Protein AF-A0A8T3XQT1-F1 (afdb_monomer)

pLDDT: mean 89.43, std 11.21, range [35.34, 98.75]

Solvent-accessible surface area (backbone atoms only — not comparable to full-atom values): 20199 Å² total; per-residue (Å²): 144,81,67,69,69,61,57,58,47,54,47,49,55,49,51,52,50,49,53,55,72,70,37,82,85,64,76,55,65,70,60,46,52,53,51,51,50,51,52,52,52,55,52,52,54,46,49,51,53,53,48,52,53,51,49,54,53,54,64,71,69,58,64,89,78,33,74,69,54,50,55,51,18,53,49,43,55,76,73,46,66,72,85,38,19,34,40,51,70,36,82,48,22,61,54,39,40,69,63,28,55,29,50,57,80,44,33,70,78,55,87,49,58,39,55,56,28,46,43,16,27,33,44,49,51,8,73,42,87,65,67,28,47,32,57,38,55,54,65,59,43,37,31,43,46,53,52,46,64,52,51,79,43,30,43,59,38,16,48,53,23,17,56,81,80,44,81,53,35,43,64,56,35,67,22,40,47,47,86,75,60,50,72,54,101,52,36,42,33,46,36,29,42,45,62,37,59,32,72,49,72,42,76,56,97,91,43,80,38,51,44,64,70,15,27,37,45,31,39,40,40,38,29,37,61,59,81,97,48,74,44,82,47,78,29,32,33,36,32,39,44,93,91,43,80,43,85,38,35,34,23,31,38,33,47,96,89,39,82,46,78,45,86,60,80,61,43,76,26,35,39,33,54,25,27,20,30,50,94,85,69,50,76,35,73,71,33,22,31,40,41,26,41,64,80,46,54,48,7,33,40,34,37,44,72,68,62,57,54,84,40,86,44,48,34,77,75,45,69,43,38,93,76,77,28,55,65,28,34,48,77,90,36,82,44,36,33,53,36,33,24,41,53,46,79,63,91,82,67,53,68,48,73,77,70,73,46,72,62,62,93,55,69,63,52,75,59,81,65,69,91,80,109

Nearest PDB structures (foldseek):
  6s7o-assembly1_A  TM=6.200E-01  e=1.692E-06  Homo sapiens
  8b6l-assembly1_I  TM=6.063E-01  e=1.690E-05  Homo sapiens
  6s7t-assembly1_A  TM=6.615E-01  e=5.838E-05  Homo sapiens
  6ezn-assembly1_F  TM=6.391E-01  e=4.890E-05  Saccharomyces cerevisiae S288C
  7zlj-assembly1_A  TM=5.215E-01  e=2.551E-03  Caenorhabditis elegans

Foldseek 3Di:
DPCPVVVVVVVVLVVLLCCLPPPPVNPDPVVSVVSVVVSVVVVVVVVVVVVVVVVVVVVVVDDPCDPQLLVVLVCLQVPDDLAAEEEEQADCQCSCCPRNVYHYQHHPVCQQVVLLLLCLAQPFLNLAPQSNQQLCVQVNHFKYKDFQCCLVCVQVSLLLNDDLVSLQGAHKWKWFWDPPWDDDPFKIKTKTFTWGFAPQWDDDPNDIDHGRQKTFGIKIWIWTDDDPDTDTDFIWTFMDHPNDTDTFTEQWEAAPLDIDGDDDDGFPKYKYAAWEAEPVRDIDRRGMIMIAHPSGCSGPNCCCVVSVHDDPQWHWDDKCVVVPFPQYHYHNDTTHIITMTGGDDDPPRHHDCVSVDSDDPDPSSPDDDPVVD

Mean predicted aligned error: 8.55 Å

Radius of gyration: 26.4 Å; Cα contacts (8 Å, |Δi|>4): 678; chains: 1; bounding box: 66×79×63 Å

Structure (mmCIF, N/CA/C/O backbone):
data_AF-A0A8T3XQT1-F1
#
_entry.id   AF-A0A8T3XQT1-F1
#
loop_
_atom_site.group_PDB
_atom_site.id
_atom_site.type_symbol
_atom_site.label_atom_id
_atom_site.label_alt_id
_atom_site.label_comp_id
_atom_site.label_asym_id
_atom_site.label_entity_id
_atom_site.label_seq_id
_atom_site.pdbx_PDB_ins_code
_atom_site.Cartn_x
_atom_site.Cartn_y
_atom_site.Cartn_z
_atom_site.occupancy
_atom_site.B_iso_or_equiv
_atom_site.auth_seq_id
_atom_site.auth_comp_id
_atom_site.auth_asym_id
_atom_site.auth_atom_id
_atom_site.pdbx_PDB_model_num
ATOM 1 N N . MET A 1 1 ? 7.772 24.145 12.397 1.00 35.34 1 MET A N 1
ATOM 2 C CA . MET A 1 1 ? 7.609 25.618 12.391 1.00 35.34 1 MET A CA 1
ATOM 3 C C . MET A 1 1 ? 8.997 26.282 12.378 1.00 35.34 1 MET A C 1
ATOM 5 O O . MET A 1 1 ? 9.322 27.048 13.271 1.00 35.34 1 MET A O 1
ATOM 9 N N . GLU A 1 2 ? 9.828 25.977 11.371 1.00 43.25 2 GLU A N 1
ATOM 10 C CA . GLU A 1 2 ? 11.290 26.227 11.407 1.00 43.25 2 GLU A CA 1
ATOM 11 C C . GLU A 1 2 ? 11.854 26.896 10.131 1.00 43.25 2 GLU A C 1
ATOM 13 O O . GLU A 1 2 ? 13.058 26.939 9.921 1.00 43.25 2 GLU A O 1
ATOM 18 N N . GLN A 1 3 ? 11.007 27.467 9.266 1.00 39.47 3 GLN A N 1
ATOM 19 C CA . GLN A 1 3 ? 11.461 28.137 8.030 1.00 39.47 3 GLN A CA 1
ATOM 20 C C . GLN A 1 3 ? 11.826 29.628 8.196 1.00 39.47 3 GLN A C 1
ATOM 22 O O . GLN A 1 3 ? 12.356 30.242 7.269 1.00 39.47 3 GLN A O 1
ATOM 27 N N . LYS A 1 4 ? 11.604 30.225 9.376 1.00 45.75 4 LYS A N 1
ATOM 28 C CA . LYS A 1 4 ? 11.757 31.675 9.613 1.00 45.75 4 LYS A CA 1
ATOM 29 C C . LYS A 1 4 ? 13.167 32.277 9.405 1.00 45.75 4 LYS A C 1
ATOM 31 O O . LYS A 1 4 ? 13.217 33.419 8.952 1.00 45.75 4 LYS A O 1
ATOM 36 N N . PRO A 1 5 ? 14.303 31.596 9.669 1.00 57.00 5 PRO A N 1
ATOM 37 C CA . PRO A 1 5 ? 15.614 32.241 9.519 1.00 57.00 5 PRO A CA 1
ATOM 38 C C . PRO A 1 5 ? 16.040 32.421 8.051 1.00 57.00 5 PRO A C 1
ATOM 40 O O . PRO A 1 5 ? 16.788 33.345 7.741 1.00 57.00 5 PRO A O 1
ATOM 43 N N . SER A 1 6 ? 15.535 31.587 7.135 1.00 60.91 6 SER A N 1
ATOM 44 C CA . SER A 1 6 ? 15.920 31.621 5.715 1.00 60.91 6 SER A CA 1
ATOM 45 C C . SER A 1 6 ? 15.391 32.857 4.977 1.00 60.91 6 SER A C 1
ATOM 47 O O . SER A 1 6 ? 16.124 33.499 4.226 1.00 60.91 6 SER A O 1
ATOM 49 N N . PHE A 1 7 ? 14.142 33.242 5.253 1.00 67.12 7 PHE A N 1
ATOM 50 C CA . PHE A 1 7 ? 13.485 34.386 4.622 1.00 67.12 7 PHE A CA 1
ATOM 51 C C . PHE A 1 7 ? 14.097 35.721 5.064 1.00 67.12 7 PHE A C 1
ATOM 53 O O . PHE A 1 7 ? 14.388 36.576 4.233 1.00 67.12 7 PHE A O 1
ATOM 60 N N . LEU A 1 8 ? 14.364 35.876 6.366 1.00 73.06 8 LEU A N 1
ATOM 61 C CA . LEU A 1 8 ? 15.013 37.071 6.919 1.00 73.06 8 LEU A CA 1
ATOM 62 C C . LEU A 1 8 ? 16.423 37.270 6.355 1.00 73.06 8 LEU A C 1
ATOM 64 O O . LEU A 1 8 ? 16.845 38.401 6.125 1.00 73.06 8 LEU A O 1
ATOM 68 N N . PHE A 1 9 ? 17.140 36.177 6.101 1.00 71.75 9 PHE A N 1
ATOM 69 C CA . PHE A 1 9 ? 18.480 36.246 5.541 1.00 71.75 9 PHE A CA 1
ATOM 70 C C . PHE A 1 9 ? 18.480 36.567 4.041 1.00 71.75 9 PHE A C 1
ATOM 72 O O . PHE A 1 9 ? 19.250 37.416 3.595 1.00 71.75 9 PHE A O 1
ATOM 79 N N . ALA A 1 10 ? 17.597 35.934 3.262 1.00 74.56 10 ALA A N 1
ATOM 80 C CA . ALA A 1 10 ? 17.412 36.273 1.851 1.00 74.56 10 ALA A CA 1
ATOM 81 C C . ALA A 1 10 ? 17.012 37.747 1.687 1.00 74.56 10 ALA A C 1
ATOM 83 O O . ALA A 1 10 ? 17.551 38.445 0.829 1.00 74.56 10 ALA A O 1
ATOM 84 N N . PHE A 1 11 ? 16.141 38.236 2.574 1.00 81.44 11 PHE A N 1
ATOM 85 C CA . PHE A 1 11 ? 15.784 39.645 2.659 1.00 81.44 11 PHE A CA 1
ATOM 86 C C . PHE A 1 11 ? 16.994 40.525 2.995 1.00 81.44 11 PHE A C 1
ATOM 88 O O . PHE A 1 11 ? 17.206 41.518 2.317 1.00 81.44 11 PHE A O 1
ATOM 95 N N . LEU A 1 12 ? 17.841 40.142 3.958 1.00 80.88 12 LEU A N 1
ATOM 96 C CA . LEU A 1 12 ? 19.060 40.884 4.304 1.00 80.88 12 LEU A CA 1
ATOM 97 C C . LEU A 1 12 ? 20.050 40.973 3.128 1.00 80.88 12 LEU A C 1
ATOM 99 O O . LEU A 1 12 ? 20.555 42.055 2.839 1.00 80.88 12 LEU A O 1
ATOM 103 N N . VAL A 1 13 ? 20.303 39.866 2.422 1.00 82.31 13 VAL A N 1
ATOM 104 C CA . VAL A 1 13 ? 21.152 39.862 1.215 1.00 82.31 13 VAL A CA 1
ATOM 105 C C . VAL A 1 13 ? 20.564 40.772 0.144 1.00 82.31 13 VAL A C 1
ATOM 107 O O . VAL A 1 13 ? 21.281 41.608 -0.405 1.00 82.31 13 VAL A O 1
ATOM 110 N N . PHE A 1 14 ? 19.261 40.648 -0.116 1.00 82.81 14 PHE A N 1
ATOM 111 C CA . PHE A 1 14 ? 18.556 41.491 -1.073 1.00 82.81 14 PHE A CA 1
ATOM 112 C C . PHE A 1 14 ? 18.637 42.971 -0.684 1.00 82.81 14 PHE A C 1
ATOM 114 O O . PHE A 1 14 ? 19.031 43.785 -1.508 1.00 82.81 14 PHE A O 1
ATOM 121 N N . SER A 1 15 ? 18.372 43.319 0.577 1.00 82.00 15 SER A N 1
ATOM 122 C CA . SER A 1 15 ? 18.448 44.693 1.081 1.00 82.00 15 SER A CA 1
ATOM 123 C C . SER A 1 15 ? 19.853 45.282 0.975 1.00 82.00 15 SER A C 1
ATOM 125 O O . SER A 1 15 ? 19.987 46.454 0.639 1.00 82.00 15 SER A O 1
ATOM 127 N N . ILE A 1 16 ? 20.909 44.500 1.232 1.00 80.75 16 ILE A N 1
ATOM 128 C CA . ILE A 1 16 ? 22.295 44.972 1.080 1.00 80.75 16 ILE A CA 1
ATOM 129 C C . ILE A 1 16 ? 22.608 45.233 -0.398 1.00 80.75 16 ILE A C 1
ATOM 131 O O . ILE A 1 16 ? 23.174 46.276 -0.725 1.00 80.75 16 ILE A O 1
ATOM 135 N N . VAL A 1 17 ? 22.228 44.318 -1.294 1.00 83.06 17 VAL A N 1
ATOM 136 C CA . VAL A 1 17 ? 22.440 44.478 -2.741 1.00 83.06 17 VAL A CA 1
ATOM 137 C C . VAL A 1 17 ? 21.649 45.670 -3.279 1.00 83.06 17 VAL A C 1
ATOM 139 O O . VAL A 1 17 ? 22.220 46.504 -3.979 1.00 83.06 17 VAL A O 1
ATOM 142 N N . ASP A 1 18 ? 20.376 45.794 -2.912 1.00 83.25 18 ASP A N 1
ATOM 143 C CA . ASP A 1 18 ? 19.488 46.884 -3.319 1.00 83.25 18 ASP A CA 1
ATOM 144 C C . ASP A 1 18 ? 20.029 48.243 -2.844 1.00 83.25 18 ASP A C 1
ATOM 146 O O . ASP A 1 18 ? 20.259 49.157 -3.642 1.00 83.25 18 ASP A O 1
ATOM 150 N N . TYR A 1 19 ? 20.399 48.334 -1.561 1.00 81.69 19 TYR A N 1
ATOM 151 C CA . TYR A 1 19 ? 20.984 49.535 -0.968 1.00 81.69 19 TYR A CA 1
ATOM 152 C C . TYR A 1 19 ? 22.314 49.940 -1.618 1.00 81.69 19 TYR A C 1
ATOM 154 O O . TYR A 1 19 ? 22.561 51.121 -1.839 1.00 81.69 19 TYR A O 1
ATOM 162 N N . VAL A 1 20 ? 23.195 48.996 -1.951 1.00 81.38 20 VAL A N 1
ATOM 163 C CA . VAL A 1 20 ? 24.504 49.303 -2.562 1.00 81.38 20 VAL A CA 1
ATOM 164 C C . VAL A 1 20 ? 24.374 49.657 -4.049 1.00 81.38 20 VAL A C 1
ATOM 166 O O . VAL A 1 20 ? 25.144 50.476 -4.572 1.00 81.38 20 VAL A O 1
ATOM 169 N N . THR A 1 21 ? 23.404 49.057 -4.739 1.00 78.38 21 THR A N 1
ATOM 170 C CA . THR A 1 21 ? 23.202 49.232 -6.183 1.00 78.38 21 THR A CA 1
ATOM 171 C C . THR A 1 21 ? 22.501 50.551 -6.487 1.00 78.38 21 THR A C 1
ATOM 173 O O . THR A 1 21 ? 23.025 51.331 -7.289 1.00 78.38 21 THR A O 1
ATOM 176 N N . PHE A 1 22 ? 21.382 50.831 -5.808 1.00 76.75 22 PHE A N 1
ATOM 177 C CA . PHE A 1 22 ? 20.451 51.908 -6.163 1.00 76.75 22 PHE A CA 1
ATOM 178 C C . PHE A 1 22 ? 20.567 53.174 -5.304 1.00 76.75 22 PHE A C 1
ATOM 180 O O . PHE A 1 22 ? 19.973 54.197 -5.639 1.00 76.75 22 PHE A O 1
ATOM 187 N N . ASN A 1 23 ? 21.355 53.170 -4.225 1.00 77.38 23 ASN A N 1
ATOM 188 C CA . ASN A 1 23 ? 21.536 54.375 -3.417 1.00 77.38 23 ASN A CA 1
ATOM 189 C C . ASN A 1 23 ? 22.512 55.363 -4.080 1.00 77.38 23 ASN A C 1
ATOM 191 O O . ASN A 1 23 ? 23.732 55.167 -4.084 1.00 77.38 23 ASN A O 1
ATOM 195 N N . GLU A 1 24 ? 21.975 56.476 -4.582 1.00 70.69 24 GLU A N 1
ATOM 196 C CA . GLU A 1 24 ? 22.728 57.540 -5.263 1.00 70.69 24 GLU A CA 1
ATOM 197 C C . GLU A 1 24 ? 23.788 58.230 -4.385 1.00 70.69 24 GLU A C 1
ATOM 199 O O . GLU A 1 24 ? 24.697 58.892 -4.901 1.00 70.69 24 GLU A O 1
ATOM 204 N N . LYS A 1 25 ? 23.716 58.062 -3.055 1.00 73.69 25 LYS A N 1
ATOM 205 C CA . LYS A 1 25 ? 24.714 58.589 -2.110 1.00 73.69 25 LYS A CA 1
ATOM 206 C C . LYS A 1 25 ? 26.033 57.808 -2.148 1.00 73.69 25 LYS A C 1
ATOM 208 O O . LYS A 1 25 ? 27.075 58.358 -1.795 1.00 73.69 25 LYS A O 1
ATOM 213 N N . ILE A 1 26 ? 26.028 56.555 -2.609 1.00 72.81 26 ILE A N 1
ATOM 214 C CA . ILE A 1 26 ? 27.227 55.709 -2.691 1.00 72.81 26 ILE A CA 1
ATOM 215 C C . ILE A 1 26 ? 27.808 55.802 -4.107 1.00 72.81 26 ILE A C 1
ATOM 217 O O . ILE A 1 26 ? 27.555 54.965 -4.970 1.00 72.81 26 ILE A O 1
ATOM 221 N N . LYS A 1 27 ? 28.615 56.840 -4.358 1.00 73.19 27 LYS A N 1
ATOM 222 C CA . LYS A 1 27 ? 29.279 57.056 -5.661 1.00 73.19 27 LYS A CA 1
ATOM 223 C C . LYS A 1 27 ? 30.655 56.384 -5.770 1.00 73.19 27 LYS A C 1
ATOM 225 O O . LYS A 1 27 ? 31.163 56.191 -6.873 1.00 73.19 27 LYS A O 1
ATOM 230 N N . ASN A 1 28 ? 31.261 56.009 -4.641 1.00 82.81 28 ASN A N 1
ATOM 231 C CA . ASN A 1 28 ? 32.597 55.413 -4.608 1.00 82.81 28 ASN A CA 1
ATOM 232 C C . ASN A 1 28 ? 32.565 53.936 -5.048 1.00 82.81 28 ASN A C 1
ATOM 234 O O . ASN A 1 28 ? 31.981 53.086 -4.373 1.00 82.81 28 ASN A O 1
ATOM 238 N N . LYS A 1 29 ? 33.247 53.625 -6.158 1.00 79.50 29 LYS A N 1
ATOM 239 C CA . LYS A 1 29 ? 33.342 52.265 -6.714 1.00 79.50 29 LYS A CA 1
ATOM 240 C C . LYS A 1 29 ? 33.980 51.264 -5.744 1.00 79.50 29 LYS A C 1
ATOM 242 O O . LYS A 1 29 ? 33.525 50.127 -5.689 1.00 79.50 29 LYS A O 1
ATOM 247 N N . ALA A 1 30 ? 34.970 51.675 -4.947 1.00 83.12 30 ALA A N 1
ATOM 248 C CA . ALA A 1 30 ? 35.645 50.784 -3.999 1.00 83.12 30 ALA A CA 1
ATOM 249 C C . ALA A 1 30 ? 34.697 50.292 -2.892 1.00 83.12 30 ALA A C 1
ATOM 251 O O . ALA A 1 30 ? 34.732 49.122 -2.520 1.00 83.12 30 ALA A O 1
ATOM 252 N N . VAL A 1 31 ? 33.793 51.160 -2.425 1.00 81.75 31 VAL A N 1
ATOM 253 C CA . VAL A 1 31 ? 32.783 50.817 -1.409 1.00 81.75 31 VAL A CA 1
ATOM 254 C C . VAL A 1 31 ? 31.760 49.825 -1.966 1.00 81.75 31 VAL A C 1
ATOM 256 O O . VAL A 1 31 ? 31.406 48.869 -1.280 1.00 81.75 31 VAL A O 1
ATOM 259 N N . LYS A 1 32 ? 31.336 49.996 -3.228 1.00 79.62 32 LYS A N 1
ATOM 260 C CA . LYS A 1 32 ? 30.437 49.035 -3.889 1.00 79.62 32 LYS A CA 1
ATOM 261 C C . LYS A 1 32 ? 31.087 47.658 -4.024 1.00 79.62 32 LYS A C 1
ATOM 263 O O . LYS A 1 32 ? 30.469 46.659 -3.677 1.00 79.62 32 LYS A O 1
ATOM 268 N N . VAL A 1 33 ? 32.347 47.608 -4.464 1.00 85.38 33 VAL A N 1
ATOM 269 C CA . VAL A 1 33 ? 33.102 46.349 -4.587 1.00 85.38 33 VAL A CA 1
ATOM 270 C C . VAL A 1 33 ? 33.256 45.662 -3.228 1.00 85.38 33 VAL A C 1
ATOM 272 O O . VAL A 1 33 ? 32.972 44.473 -3.123 1.00 85.38 33 VAL A O 1
ATOM 275 N N . ALA A 1 34 ? 33.627 46.398 -2.177 1.00 86.06 34 ALA A N 1
ATOM 276 C CA . ALA A 1 34 ? 33.756 45.838 -0.832 1.00 86.06 34 ALA A CA 1
ATOM 277 C C . ALA A 1 34 ? 32.433 45.245 -0.316 1.00 86.06 34 ALA A C 1
ATOM 279 O O . ALA A 1 34 ? 32.423 44.146 0.236 1.00 86.06 34 ALA A O 1
ATOM 280 N N . ALA A 1 35 ? 31.308 45.928 -0.544 1.00 83.19 35 ALA A N 1
ATOM 281 C CA . ALA A 1 35 ? 30.001 45.426 -0.140 1.00 83.19 35 ALA A CA 1
ATOM 282 C C . ALA A 1 35 ? 29.589 44.159 -0.911 1.00 83.19 35 ALA A C 1
ATOM 284 O O . ALA A 1 35 ? 29.099 43.213 -0.297 1.00 83.19 35 ALA A O 1
ATOM 285 N N . TYR A 1 36 ? 29.856 44.080 -2.221 1.00 85.56 36 TYR A N 1
ATOM 286 C CA . TYR A 1 36 ? 29.629 42.846 -2.982 1.00 85.56 36 TYR A CA 1
ATOM 287 C C . TYR A 1 36 ? 30.506 41.690 -2.495 1.00 85.56 36 TYR A C 1
ATOM 289 O O . TYR A 1 36 ? 30.017 40.571 -2.376 1.00 85.56 36 TYR A O 1
ATOM 297 N N . VAL A 1 37 ? 31.773 41.946 -2.154 1.00 89.69 37 VAL A N 1
ATOM 298 C CA . VAL A 1 37 ? 32.663 40.923 -1.579 1.00 89.69 37 VAL A CA 1
ATOM 299 C C . VAL A 1 37 ? 32.108 40.397 -0.253 1.00 89.69 37 VAL A C 1
ATOM 301 O O . VAL A 1 37 ? 32.085 39.186 -0.043 1.00 89.69 37 VAL A O 1
ATOM 304 N N . ILE A 1 38 ? 31.592 41.274 0.613 1.00 87.75 38 ILE A N 1
ATOM 305 C CA . ILE A 1 38 ? 30.944 40.872 1.872 1.00 87.75 38 ILE A CA 1
ATOM 306 C C . ILE A 1 38 ? 29.708 40.007 1.600 1.00 87.75 38 ILE A C 1
ATOM 308 O O . ILE A 1 38 ? 29.548 38.964 2.232 1.00 87.75 38 ILE A O 1
ATOM 312 N N . VAL A 1 39 ? 28.866 40.386 0.633 1.00 87.31 39 VAL A N 1
ATOM 313 C CA . VAL A 1 39 ? 27.700 39.582 0.232 1.00 87.31 39 VAL A CA 1
ATOM 314 C C . VAL A 1 39 ? 28.129 38.201 -0.270 1.00 87.31 39 VAL A C 1
ATOM 316 O O . VAL A 1 39 ? 27.560 37.199 0.154 1.00 87.31 39 VAL A O 1
ATOM 319 N N . VAL A 1 40 ? 29.163 38.119 -1.110 1.00 89.06 40 VAL A N 1
ATOM 320 C CA . VAL A 1 40 ? 29.689 36.839 -1.611 1.00 89.06 40 VAL A CA 1
ATOM 321 C C . VAL A 1 40 ? 30.206 35.965 -0.466 1.00 89.06 40 VAL A C 1
ATOM 323 O O . VAL A 1 40 ? 29.874 34.783 -0.408 1.00 89.06 40 VAL A O 1
ATOM 326 N N . ILE A 1 41 ? 30.959 36.531 0.481 1.00 89.62 41 ILE A N 1
ATOM 327 C CA . ILE A 1 41 ? 31.456 35.801 1.659 1.00 89.62 41 ILE A CA 1
ATOM 328 C C . ILE A 1 41 ? 30.290 35.272 2.506 1.00 89.62 41 ILE A C 1
ATOM 330 O O . ILE A 1 41 ? 30.308 34.114 2.925 1.00 89.62 41 ILE A O 1
ATOM 334 N N . LEU A 1 42 ? 29.259 36.091 2.723 1.00 85.25 42 LEU A N 1
ATOM 335 C CA . LEU A 1 42 ? 28.060 35.707 3.468 1.00 85.25 42 LEU A CA 1
ATOM 336 C C . LEU A 1 42 ? 27.292 34.565 2.784 1.00 85.25 42 LEU A C 1
ATOM 338 O O . LEU A 1 42 ? 26.890 33.609 3.448 1.00 85.25 42 LEU A O 1
ATOM 342 N N . VAL A 1 43 ? 27.140 34.622 1.457 1.00 86.00 43 VAL A N 1
ATOM 343 C CA . VAL A 1 43 ? 26.514 33.550 0.667 1.00 86.00 43 VAL A CA 1
ATOM 344 C C . VAL A 1 43 ? 27.328 32.257 0.761 1.00 86.00 43 VAL A C 1
ATOM 346 O O . VAL A 1 43 ? 26.758 31.195 1.010 1.00 86.00 43 VAL A O 1
ATOM 349 N N . LEU A 1 44 ? 28.657 32.329 0.630 1.00 88.12 44 LEU A N 1
ATOM 350 C CA . LEU A 1 44 ? 29.538 31.159 0.726 1.00 88.12 44 LEU A CA 1
ATOM 351 C C . LEU A 1 44 ? 29.514 30.517 2.120 1.00 88.12 44 LEU A C 1
ATOM 353 O O . LEU A 1 44 ? 29.491 29.289 2.230 1.00 88.12 44 LEU A O 1
ATOM 357 N N . TYR A 1 45 ? 29.478 31.325 3.182 1.00 86.44 45 TYR A N 1
ATOM 358 C CA . TYR A 1 45 ? 29.377 30.835 4.557 1.00 86.44 45 TYR A CA 1
ATOM 359 C C . TYR A 1 45 ? 28.093 30.019 4.775 1.00 86.44 45 TYR A C 1
ATOM 361 O O . TYR A 1 45 ? 28.123 28.933 5.357 1.00 86.44 45 TYR A O 1
ATOM 369 N N . ILE A 1 46 ? 26.971 30.491 4.233 1.00 80.50 46 ILE A N 1
ATOM 370 C CA . ILE A 1 46 ? 25.683 29.792 4.333 1.00 80.50 46 ILE A CA 1
ATOM 371 C C . ILE A 1 46 ? 25.638 28.562 3.460 1.00 80.50 46 ILE A C 1
ATOM 373 O O . ILE A 1 46 ? 25.161 27.523 3.910 1.00 80.50 46 ILE A O 1
ATOM 377 N N . PHE A 1 47 ? 26.157 28.656 2.238 1.00 84.62 47 PHE A N 1
ATOM 378 C CA . PHE A 1 47 ? 26.242 27.503 1.360 1.00 84.62 47 PHE A CA 1
ATOM 379 C C . PHE A 1 47 ? 27.025 26.370 2.037 1.00 84.62 47 PHE A C 1
ATOM 381 O O . PHE A 1 47 ? 26.603 25.219 1.983 1.00 84.62 47 PHE A O 1
ATOM 388 N N . ASN A 1 48 ? 28.096 26.690 2.775 1.00 86.75 48 ASN A N 1
ATOM 389 C CA . ASN A 1 48 ? 28.832 25.708 3.573 1.00 86.75 48 ASN A CA 1
ATOM 390 C C . ASN A 1 48 ? 27.977 25.083 4.692 1.00 86.75 48 ASN A C 1
ATOM 392 O O . ASN A 1 48 ? 27.995 23.864 4.866 1.00 86.75 48 ASN A O 1
ATOM 396 N N . GLY A 1 49 ? 27.212 25.892 5.433 1.00 83.62 49 GLY A N 1
ATOM 397 C CA . GLY A 1 49 ? 26.297 25.406 6.472 1.00 83.62 49 GLY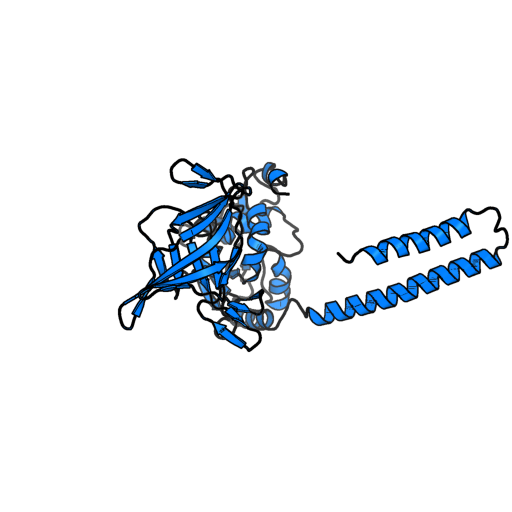 A CA 1
ATOM 398 C C . GLY A 1 49 ? 25.192 24.504 5.914 1.00 83.62 49 GLY A C 1
ATOM 399 O O . GLY A 1 49 ? 24.984 23.394 6.407 1.00 83.62 49 GLY A O 1
ATOM 400 N N . PHE A 1 50 ? 24.539 24.935 4.835 1.00 83.12 50 PHE A N 1
ATOM 401 C CA . PHE A 1 50 ? 23.504 24.170 4.142 1.00 83.12 50 PHE A CA 1
ATOM 402 C C . PHE A 1 50 ? 24.054 22.868 3.552 1.00 83.12 50 PHE A C 1
ATOM 404 O O . PHE A 1 50 ? 23.439 21.813 3.707 1.00 83.12 50 PHE A O 1
ATOM 411 N N . ALA A 1 51 ? 25.240 22.912 2.938 1.00 86.69 51 ALA A N 1
ATOM 412 C CA . ALA A 1 51 ? 25.913 21.729 2.416 1.00 86.69 51 ALA A CA 1
ATOM 413 C C . ALA A 1 51 ? 26.233 20.722 3.530 1.00 86.69 51 ALA A C 1
ATOM 415 O O . ALA A 1 51 ? 26.008 19.529 3.347 1.00 86.69 51 ALA A O 1
ATOM 416 N N . LYS A 1 52 ? 26.692 21.179 4.705 1.00 85.75 52 LYS A N 1
ATOM 417 C CA . LYS A 1 52 ? 26.948 20.304 5.863 1.00 85.75 52 LYS A CA 1
ATOM 418 C C . LYS A 1 52 ? 25.680 19.620 6.367 1.00 85.75 52 LYS A C 1
ATOM 420 O O . LYS A 1 52 ? 25.700 18.410 6.571 1.00 85.75 52 LYS A O 1
ATOM 425 N N . VAL A 1 53 ? 24.590 20.369 6.539 1.00 85.06 53 VAL A N 1
ATOM 426 C CA . VAL A 1 53 ? 23.299 19.814 6.984 1.00 85.06 53 VAL A CA 1
ATOM 427 C C . VAL A 1 53 ? 22.744 18.838 5.947 1.00 85.06 53 VAL A C 1
ATOM 429 O O . VAL A 1 53 ? 22.356 17.726 6.292 1.00 85.06 53 VAL A O 1
ATOM 432 N N . THR A 1 54 ? 22.781 19.206 4.667 1.00 83.06 54 THR A N 1
ATOM 433 C CA . THR A 1 54 ? 22.332 18.345 3.564 1.00 83.06 54 THR A CA 1
ATOM 434 C C . THR A 1 54 ? 23.151 17.061 3.492 1.00 83.06 54 THR A C 1
ATOM 436 O O . THR A 1 54 ? 22.583 15.979 3.362 1.00 83.06 54 THR A O 1
ATOM 439 N N . LEU A 1 55 ? 24.476 17.148 3.633 1.00 84.56 55 LEU A N 1
ATOM 440 C CA . LEU A 1 55 ? 25.357 15.983 3.643 1.00 84.56 55 LEU A CA 1
ATOM 441 C C . LEU A 1 55 ? 25.100 15.087 4.860 1.00 84.56 55 LEU A C 1
ATOM 443 O O . LEU A 1 55 ? 25.075 13.867 4.716 1.00 84.56 55 LEU A O 1
ATOM 447 N N . ALA A 1 56 ? 24.893 15.671 6.042 1.00 82.25 56 ALA A N 1
ATOM 448 C CA . ALA A 1 56 ? 24.551 14.924 7.249 1.00 82.25 56 ALA A CA 1
ATOM 449 C C . ALA A 1 56 ? 23.215 14.179 7.089 1.00 82.25 56 ALA A C 1
ATOM 451 O O . ALA A 1 56 ? 23.152 12.979 7.346 1.00 82.25 56 ALA A O 1
ATOM 452 N N . ASN A 1 57 ? 22.185 14.855 6.571 1.00 78.75 57 ASN A N 1
ATOM 453 C CA . ASN A 1 57 ? 20.881 14.251 6.291 1.00 78.75 57 ASN A CA 1
ATOM 454 C C . ASN A 1 57 ? 20.972 13.156 5.219 1.00 78.75 57 ASN A C 1
ATOM 456 O O . ASN A 1 57 ? 20.417 12.076 5.392 1.00 78.75 57 ASN A O 1
ATOM 460 N N . SER A 1 58 ? 21.725 13.391 4.142 1.00 72.44 58 SER A N 1
ATOM 461 C CA . SER A 1 58 ? 21.905 12.411 3.060 1.00 72.44 58 SER A CA 1
ATOM 462 C C . SER A 1 58 ? 22.605 11.144 3.554 1.00 72.44 58 SER A C 1
ATOM 464 O O . SER A 1 58 ? 22.211 10.035 3.200 1.00 72.44 58 SER A O 1
ATOM 466 N N . LYS A 1 59 ? 23.611 11.288 4.429 1.00 73.81 59 LYS A N 1
ATOM 467 C CA . LYS A 1 59 ? 24.287 10.149 5.068 1.00 73.81 59 LYS A CA 1
ATOM 468 C C . LYS A 1 59 ? 23.361 9.348 5.985 1.00 73.81 59 LYS A C 1
ATOM 470 O O . LYS A 1 59 ? 23.554 8.145 6.111 1.00 73.81 59 LYS A O 1
ATOM 475 N N . ALA A 1 60 ? 22.377 9.994 6.610 1.00 69.81 60 ALA A N 1
ATOM 476 C CA . ALA A 1 60 ? 21.436 9.337 7.513 1.00 69.81 60 ALA A CA 1
ATOM 477 C C . ALA A 1 60 ? 20.346 8.526 6.785 1.00 69.81 60 ALA A C 1
ATOM 479 O O . ALA A 1 60 ? 19.807 7.590 7.368 1.00 69.81 60 ALA A O 1
ATOM 480 N N . ILE A 1 61 ? 20.018 8.867 5.532 1.00 66.69 61 ILE A N 1
ATOM 481 C CA . ILE A 1 61 ? 18.961 8.195 4.751 1.00 66.69 61 ILE A CA 1
ATOM 482 C C . ILE A 1 61 ? 19.457 6.875 4.132 1.00 66.69 61 ILE A C 1
ATOM 484 O O . ILE A 1 61 ? 18.686 5.925 4.027 1.00 66.69 61 ILE A O 1
ATOM 488 N N . GLY A 1 62 ? 20.747 6.777 3.787 1.00 66.88 62 GLY A N 1
ATOM 489 C CA . GLY A 1 62 ? 21.313 5.597 3.122 1.00 66.88 62 GLY A CA 1
ATOM 490 C C . GLY A 1 62 ? 20.840 5.431 1.664 1.00 66.88 62 GLY A C 1
ATOM 491 O O . GLY A 1 62 ? 20.026 6.217 1.176 1.00 66.88 62 GLY A O 1
ATOM 492 N N . PRO A 1 63 ? 21.377 4.450 0.915 1.00 78.31 63 PRO A N 1
ATOM 493 C CA . PRO A 1 63 ? 20.956 4.202 -0.461 1.00 78.31 63 PRO A CA 1
ATOM 494 C C . PRO A 1 63 ? 19.558 3.572 -0.508 1.00 78.31 63 PRO A C 1
ATOM 496 O O . PRO A 1 63 ? 19.253 2.670 0.269 1.00 78.31 63 PRO A O 1
ATOM 499 N N . ILE A 1 64 ? 18.745 3.983 -1.487 1.00 79.94 64 ILE A N 1
ATOM 500 C CA . ILE A 1 64 ? 17.422 3.383 -1.748 1.00 79.94 64 ILE A CA 1
ATOM 501 C C . ILE A 1 64 ? 17.575 1.898 -2.126 1.00 79.94 64 ILE A C 1
ATOM 503 O O . ILE A 1 64 ? 16.782 1.061 -1.702 1.00 79.94 64 ILE A O 1
ATOM 507 N N . TYR A 1 65 ? 18.654 1.547 -2.840 1.00 86.75 65 TYR A N 1
ATOM 508 C CA . TYR A 1 65 ? 19.061 0.161 -3.098 1.00 86.75 65 TYR A CA 1
ATOM 509 C C . TYR A 1 65 ? 19.749 -0.457 -1.868 1.00 86.75 65 TYR A C 1
ATOM 511 O O . TYR A 1 65 ? 20.950 -0.748 -1.853 1.00 86.75 65 TYR A O 1
ATOM 519 N N . ASN A 1 66 ? 18.975 -0.571 -0.795 1.00 89.19 66 ASN A N 1
ATOM 520 C CA . ASN A 1 66 ? 19.394 -1.088 0.501 1.00 89.19 66 ASN A CA 1
ATOM 521 C C . ASN A 1 66 ? 19.645 -2.623 0.446 1.00 89.19 66 ASN A C 1
ATOM 523 O O . ASN A 1 66 ? 19.389 -3.262 -0.580 1.00 89.19 66 ASN A O 1
ATOM 527 N N . PRO A 1 67 ? 20.137 -3.253 1.532 1.00 90.75 67 PRO A N 1
ATOM 528 C CA . PRO A 1 67 ? 20.396 -4.695 1.551 1.00 90.75 67 PRO A CA 1
ATOM 529 C C . PRO A 1 67 ? 19.181 -5.576 1.216 1.00 90.75 67 PRO A C 1
ATOM 531 O O . PRO A 1 67 ? 19.365 -6.650 0.649 1.00 90.75 67 PRO A O 1
ATOM 534 N N . GLN A 1 68 ? 17.959 -5.127 1.524 1.00 91.25 68 GLN A N 1
ATOM 535 C CA . GLN A 1 68 ? 16.720 -5.833 1.185 1.00 91.25 68 GLN A CA 1
ATOM 536 C C . GLN A 1 68 ? 16.580 -5.972 -0.338 1.00 91.25 68 GLN A C 1
ATOM 538 O O . GLN A 1 68 ? 16.496 -7.080 -0.870 1.00 91.25 68 GLN A O 1
ATOM 543 N N . TRP A 1 69 ? 16.678 -4.846 -1.051 1.00 94.12 69 TRP A N 1
ATOM 544 C CA . TRP A 1 69 ? 16.659 -4.810 -2.513 1.00 94.12 69 TRP A CA 1
ATOM 545 C C . TRP A 1 69 ? 17.818 -5.599 -3.126 1.00 94.12 69 TRP A C 1
ATOM 547 O O . TRP A 1 69 ? 17.611 -6.353 -4.071 1.00 94.12 69 TRP A O 1
ATOM 557 N N . GLN A 1 70 ? 19.029 -5.490 -2.574 1.00 94.12 70 GLN A N 1
ATOM 558 C CA . GLN A 1 70 ? 20.194 -6.231 -3.073 1.00 94.12 70 GLN A CA 1
ATOM 559 C C . GLN A 1 70 ? 19.983 -7.748 -3.019 1.00 94.12 70 GLN A C 1
ATOM 561 O O . GLN A 1 70 ? 20.266 -8.447 -3.991 1.00 94.12 70 GLN A O 1
ATOM 566 N N . GLN A 1 71 ? 19.461 -8.263 -1.904 1.00 94.00 71 GLN A N 1
ATOM 567 C CA . GLN A 1 71 ? 19.199 -9.692 -1.748 1.00 94.00 71 GLN A CA 1
ATOM 568 C C . GLN A 1 71 ? 18.079 -10.185 -2.664 1.00 94.00 71 GLN A C 1
ATOM 570 O O . GLN A 1 71 ? 18.184 -11.284 -3.211 1.00 94.00 71 GLN A O 1
ATOM 575 N N . ALA A 1 72 ? 17.019 -9.394 -2.837 1.00 95.56 72 ALA A N 1
ATOM 576 C CA . ALA A 1 72 ? 15.964 -9.697 -3.796 1.00 95.56 72 ALA A CA 1
ATOM 577 C C . ALA A 1 72 ? 16.514 -9.720 -5.228 1.00 95.56 72 ALA A C 1
ATOM 579 O O . ALA A 1 72 ? 16.249 -10.660 -5.969 1.00 95.56 72 ALA A O 1
ATOM 580 N N . GLY A 1 73 ? 17.365 -8.757 -5.587 1.00 96.88 73 GLY A N 1
ATOM 581 C CA . GLY A 1 73 ? 17.994 -8.688 -6.903 1.00 96.88 73 GLY A CA 1
ATOM 582 C C . GLY A 1 73 ? 18.921 -9.859 -7.206 1.00 96.88 73 GLY A C 1
ATOM 583 O O . GLY A 1 73 ? 18.883 -10.384 -8.315 1.00 96.88 73 GLY A O 1
ATOM 584 N N . ILE A 1 74 ? 19.711 -10.318 -6.229 1.00 96.75 74 ILE A N 1
ATOM 585 C CA . ILE A 1 74 ? 20.526 -11.539 -6.371 1.00 96.75 74 ILE A CA 1
ATOM 586 C C . ILE A 1 74 ? 19.619 -12.738 -6.658 1.00 96.75 74 ILE A C 1
ATOM 588 O O . ILE A 1 74 ? 19.812 -13.424 -7.661 1.00 96.75 74 ILE A O 1
ATOM 592 N N . TRP A 1 75 ? 18.580 -12.933 -5.840 1.00 97.31 75 TRP A N 1
ATOM 593 C CA . TRP A 1 75 ? 17.642 -14.035 -6.038 1.00 97.31 75 TRP A CA 1
ATOM 594 C C . TRP A 1 75 ? 16.966 -13.967 -7.412 1.00 97.31 75 TRP A C 1
ATOM 596 O O . TRP A 1 75 ? 16.919 -14.974 -8.115 1.00 97.31 75 TRP A O 1
ATOM 606 N N . VAL A 1 76 ? 16.499 -12.787 -7.838 1.00 98.31 76 VAL A N 1
ATOM 607 C CA . VAL A 1 76 ? 15.860 -12.599 -9.149 1.00 98.31 76 VAL A CA 1
ATOM 608 C C . VAL A 1 76 ? 16.819 -12.969 -10.275 1.00 98.31 76 VAL A C 1
ATOM 610 O O . VAL A 1 76 ? 16.423 -13.693 -11.192 1.00 98.31 76 VAL A O 1
ATOM 613 N N . LYS A 1 77 ? 18.081 -12.535 -10.201 1.00 98.25 77 LYS A N 1
ATOM 614 C CA . LYS A 1 77 ? 19.080 -12.831 -11.234 1.00 98.25 77 LYS A CA 1
ATOM 615 C C . LYS A 1 77 ? 19.377 -14.317 -11.372 1.00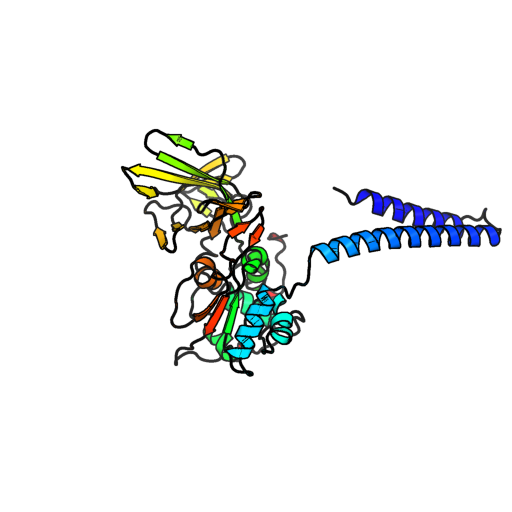 98.25 77 LYS A C 1
ATOM 617 O O . LYS A 1 77 ? 19.558 -14.776 -12.498 1.00 98.25 77 LYS A O 1
ATOM 622 N N . GLU A 1 78 ? 19.380 -15.045 -10.262 1.00 97.94 78 GLU A N 1
ATOM 623 C CA . GLU A 1 78 ? 19.676 -16.479 -10.210 1.00 97.94 78 GLU A CA 1
ATOM 624 C C . GLU A 1 78 ? 18.465 -17.369 -10.539 1.00 97.94 78 GLU A C 1
ATOM 626 O O . GLU A 1 78 ? 18.647 -18.470 -11.052 1.00 97.94 78 GLU A O 1
ATOM 631 N N . ASN A 1 79 ? 17.235 -16.909 -10.269 1.00 98.25 79 ASN A N 1
ATOM 632 C CA . ASN A 1 79 ? 16.039 -17.768 -10.263 1.00 98.25 79 ASN A CA 1
ATOM 633 C C . ASN A 1 79 ? 14.969 -17.395 -11.302 1.00 98.25 79 ASN A C 1
ATOM 635 O O . ASN A 1 79 ? 13.929 -18.053 -11.374 1.00 98.25 79 ASN A O 1
ATOM 639 N N . THR A 1 80 ? 15.185 -16.354 -12.109 1.00 98.44 80 THR A N 1
ATOM 640 C CA . THR A 1 80 ? 14.222 -15.932 -13.142 1.00 98.44 80 THR A CA 1
ATOM 641 C C . THR A 1 80 ? 14.874 -15.849 -14.527 1.00 98.44 80 THR A C 1
ATOM 643 O O . THR A 1 80 ? 16.064 -15.532 -14.610 1.00 98.44 80 THR A O 1
ATOM 646 N N . PRO A 1 81 ? 14.135 -16.096 -15.627 1.00 98.25 81 PRO A N 1
ATOM 647 C CA . PRO A 1 81 ? 14.637 -15.888 -16.989 1.00 98.25 81 PRO A CA 1
ATOM 648 C C . PRO A 1 81 ? 15.127 -14.452 -17.222 1.00 98.25 81 PRO A C 1
ATOM 650 O O . PRO A 1 81 ? 14.583 -13.517 -16.639 1.00 98.25 81 PRO A O 1
ATOM 653 N N . LYS A 1 82 ? 16.144 -14.256 -18.073 1.00 97.62 82 LYS A N 1
ATOM 654 C CA . LYS A 1 82 ? 16.705 -12.917 -18.359 1.00 97.62 82 LYS A CA 1
ATOM 655 C C . LYS A 1 82 ? 15.727 -11.985 -19.079 1.00 97.62 82 LYS A C 1
ATOM 657 O O . LYS A 1 82 ? 15.832 -10.774 -18.938 1.00 97.62 82 LYS A O 1
ATOM 662 N N . ASP A 1 83 ? 14.808 -12.556 -19.842 1.00 97.62 83 ASP A N 1
ATOM 663 C CA . ASP A 1 83 ? 13.734 -11.884 -20.572 1.00 97.62 83 ASP A CA 1
ATOM 664 C C . ASP A 1 83 ? 12.453 -11.718 -19.738 1.00 97.62 83 ASP A C 1
ATOM 666 O O . ASP A 1 83 ? 11.459 -11.199 -20.238 1.00 97.62 83 ASP A O 1
ATOM 670 N N . ALA A 1 84 ? 12.461 -12.121 -18.461 1.00 98.44 84 ALA A N 1
ATOM 671 C CA . ALA A 1 84 ? 11.310 -11.944 -17.591 1.00 98.44 84 ALA A CA 1
ATOM 672 C C . ALA A 1 84 ? 10.988 -10.458 -17.370 1.00 98.44 84 ALA A C 1
ATOM 674 O O . ALA A 1 84 ? 11.860 -9.658 -17.015 1.00 98.44 84 ALA A O 1
ATOM 675 N N . VAL A 1 85 ? 9.705 -10.120 -17.504 1.00 98.75 85 VAL A N 1
ATOM 676 C CA . VAL A 1 85 ? 9.178 -8.768 -17.285 1.00 98.75 85 VAL A CA 1
ATOM 677 C C . VAL A 1 85 ? 8.538 -8.667 -15.901 1.00 98.75 85 VAL A C 1
ATOM 679 O O . VAL A 1 85 ? 7.757 -9.533 -15.494 1.00 98.75 85 VAL A O 1
ATOM 682 N N . PHE A 1 86 ? 8.859 -7.598 -15.179 1.00 98.69 86 PHE A N 1
ATOM 683 C CA . PHE A 1 86 ? 8.331 -7.294 -13.854 1.00 98.69 86 PHE A CA 1
ATOM 684 C C . PHE A 1 86 ? 7.308 -6.154 -13.906 1.00 98.69 86 PHE A C 1
ATOM 686 O O . PHE A 1 86 ? 7.481 -5.160 -14.612 1.00 98.69 86 PHE A O 1
ATOM 693 N N . VAL A 1 87 ? 6.256 -6.267 -13.099 1.00 98.56 87 VAL A N 1
ATOM 694 C CA . VAL A 1 87 ? 5.336 -5.167 -12.797 1.00 98.56 87 VAL A CA 1
ATOM 695 C C . VAL A 1 87 ? 5.405 -4.830 -11.310 1.00 98.56 87 VAL A C 1
ATOM 697 O O . VAL A 1 87 ? 5.500 -5.713 -10.457 1.00 98.56 87 VAL A O 1
ATOM 700 N N . HIS A 1 88 ? 5.374 -3.539 -11.010 1.00 98.12 88 HIS A N 1
ATOM 701 C CA . HIS A 1 88 ? 5.407 -2.947 -9.674 1.00 98.12 88 HIS A CA 1
ATOM 702 C C . HIS A 1 88 ? 4.962 -1.480 -9.804 1.00 98.12 88 HIS A C 1
ATOM 704 O O . HIS A 1 88 ? 4.763 -0.994 -10.919 1.00 98.12 88 HIS A O 1
ATOM 710 N N . TRP A 1 89 ? 4.836 -0.742 -8.699 1.00 97.56 89 TRP A N 1
ATOM 711 C CA . TRP A 1 89 ? 4.605 0.706 -8.781 1.00 97.56 89 TRP A CA 1
ATOM 712 C C . TRP A 1 89 ? 5.794 1.441 -9.422 1.00 97.56 89 TRP A C 1
ATOM 714 O O . TRP A 1 89 ? 6.939 1.053 -9.214 1.00 97.56 89 TRP A O 1
ATOM 724 N N . TRP A 1 90 ? 5.555 2.481 -10.222 1.00 95.38 90 TRP A N 1
ATOM 725 C CA . TRP A 1 90 ? 6.551 3.042 -11.153 1.00 95.38 90 TRP A CA 1
ATOM 726 C C . TRP A 1 90 ? 7.880 3.476 -10.510 1.00 95.38 90 TRP A C 1
ATOM 728 O O . TRP A 1 90 ? 8.935 3.368 -11.137 1.00 95.38 90 TRP A O 1
ATOM 738 N N . ASP A 1 91 ? 7.868 3.914 -9.253 1.00 92.12 91 ASP A N 1
ATOM 739 C CA . ASP A 1 91 ? 9.043 4.473 -8.576 1.00 92.12 91 ASP A CA 1
ATOM 740 C C . ASP A 1 91 ? 10.140 3.445 -8.244 1.00 92.12 91 ASP A C 1
ATOM 742 O O . ASP A 1 91 ? 11.269 3.835 -7.942 1.00 92.12 91 ASP A O 1
ATOM 746 N N . TYR A 1 92 ? 9.868 2.147 -8.397 1.00 94.88 92 TYR A N 1
ATOM 747 C CA . TYR A 1 92 ? 10.874 1.089 -8.245 1.00 94.88 92 TYR A CA 1
ATOM 748 C C . TYR A 1 92 ? 11.571 0.677 -9.550 1.00 94.88 92 TYR A C 1
ATOM 750 O O . TYR A 1 92 ? 12.538 -0.086 -9.502 1.00 94.88 92 TYR A O 1
ATOM 758 N N . GLY A 1 93 ? 11.129 1.171 -10.714 1.00 96.25 93 GLY A N 1
ATOM 759 C CA . GLY A 1 93 ? 11.547 0.621 -12.014 1.00 96.25 93 GLY A CA 1
ATOM 760 C C . GLY A 1 93 ? 13.047 0.627 -12.245 1.00 96.25 93 GLY A C 1
ATOM 761 O O . GLY A 1 93 ? 13.612 -0.399 -12.610 1.00 96.25 93 GLY A O 1
ATOM 762 N N . TYR A 1 94 ? 13.729 1.723 -11.912 1.00 95.62 94 TYR A N 1
ATOM 763 C CA . TYR A 1 94 ? 15.183 1.793 -12.070 1.00 95.62 94 TYR A CA 1
ATOM 764 C C . TYR A 1 94 ? 15.944 0.831 -11.150 1.00 95.62 94 TYR A C 1
ATOM 766 O O . TYR A 1 94 ? 17.018 0.356 -11.528 1.00 95.62 94 TYR A O 1
ATOM 774 N N . LEU A 1 95 ? 15.396 0.505 -9.971 1.00 95.50 95 LEU A N 1
ATOM 775 C CA . LEU A 1 95 ? 15.997 -0.471 -9.056 1.00 95.50 95 LEU A CA 1
ATOM 776 C C . LEU A 1 95 ? 15.904 -1.885 -9.628 1.00 95.50 95 LEU A C 1
ATOM 778 O O . LEU A 1 95 ? 16.869 -2.640 -9.543 1.00 95.50 95 LEU A O 1
ATOM 782 N N . VAL A 1 96 ? 14.775 -2.230 -10.247 1.00 97.69 96 VAL A N 1
ATOM 783 C CA . VAL A 1 96 ? 14.581 -3.537 -10.887 1.00 97.69 96 VAL A CA 1
ATOM 784 C C . VAL A 1 96 ? 15.393 -3.626 -12.184 1.00 97.69 96 VAL A C 1
ATOM 786 O O . VAL A 1 96 ? 16.152 -4.574 -12.369 1.00 97.69 96 VAL A O 1
ATOM 789 N N . GLN A 1 97 ? 15.342 -2.606 -13.039 1.00 97.50 97 GLN A N 1
ATOM 790 C CA . GLN A 1 97 ? 16.107 -2.562 -14.289 1.00 97.50 97 GLN A CA 1
ATOM 791 C C . GLN A 1 97 ? 17.620 -2.654 -14.044 1.00 97.50 97 GLN A C 1
ATOM 793 O O . GLN A 1 97 ? 18.296 -3.473 -14.661 1.00 97.50 97 GLN A O 1
ATOM 798 N N . THR A 1 98 ? 18.155 -1.853 -13.116 1.00 94.62 98 THR A N 1
ATOM 799 C CA . THR A 1 98 ? 19.607 -1.780 -12.873 1.00 94.62 98 THR A CA 1
ATOM 800 C C . THR A 1 98 ? 20.084 -2.840 -11.885 1.00 94.62 98 THR A C 1
ATOM 802 O O . THR A 1 98 ? 21.122 -3.462 -12.085 1.00 94.62 98 THR A O 1
ATOM 805 N N . GLY A 1 99 ? 19.352 -3.034 -10.787 1.00 95.12 99 GLY A N 1
ATOM 806 C CA . GLY A 1 99 ? 19.756 -3.934 -9.710 1.00 95.12 99 GLY A CA 1
ATOM 807 C C . GLY A 1 99 ? 19.450 -5.399 -10.011 1.00 95.12 99 GLY A C 1
ATOM 808 O O . GLY A 1 99 ? 20.279 -6.275 -9.739 1.00 95.12 99 GLY A O 1
ATOM 809 N N . PHE A 1 100 ? 18.265 -5.661 -10.571 1.00 97.81 100 PHE A N 1
ATOM 810 C CA . PHE A 1 100 ? 17.777 -7.019 -10.827 1.00 97.81 100 PHE A CA 1
ATOM 811 C C . PHE A 1 100 ? 18.048 -7.453 -12.272 1.00 97.81 100 PHE A C 1
ATOM 813 O O . PHE A 1 100 ? 17.940 -8.639 -12.571 1.00 97.81 100 PHE A O 1
ATOM 820 N N . GLU A 1 101 ? 18.426 -6.522 -13.157 1.00 97.94 101 GLU A N 1
ATOM 821 C CA . GLU A 1 101 ? 18.688 -6.777 -14.579 1.00 97.94 101 GLU A CA 1
ATOM 822 C C . GLU A 1 101 ? 17.468 -7.417 -15.269 1.00 97.94 101 GLU A C 1
ATOM 824 O O . GLU A 1 101 ? 17.591 -8.425 -15.969 1.00 97.94 101 GLU A O 1
ATOM 829 N N . ARG A 1 102 ? 16.267 -6.877 -15.012 1.00 98.38 102 ARG A N 1
ATOM 830 C CA . ARG A 1 102 ? 14.994 -7.326 -15.609 1.00 98.38 102 ARG A CA 1
ATOM 831 C C . ARG A 1 102 ? 14.216 -6.165 -16.212 1.00 98.38 102 ARG A C 1
ATOM 833 O O . ARG A 1 102 ? 14.278 -5.045 -15.712 1.00 98.38 102 ARG A O 1
ATOM 840 N N . ALA A 1 103 ? 13.475 -6.448 -17.281 1.00 98.00 103 ALA A N 1
ATOM 841 C CA . ALA A 1 103 ? 12.589 -5.471 -17.902 1.00 98.00 103 ALA A CA 1
ATOM 842 C C . ALA A 1 103 ? 11.407 -5.148 -16.976 1.00 98.00 103 ALA A C 1
ATOM 844 O O . ALA A 1 103 ? 10.965 -6.000 -16.202 1.00 98.00 103 ALA A O 1
ATOM 845 N N . THR A 1 104 ? 10.878 -3.929 -17.068 1.00 97.94 104 THR A N 1
ATOM 846 C CA . THR A 1 104 ? 9.732 -3.480 -16.269 1.00 97.94 104 THR A CA 1
ATOM 847 C C . THR A 1 104 ? 8.665 -2.852 -17.153 1.00 97.94 104 THR A C 1
ATOM 849 O O . THR A 1 104 ? 8.981 -2.274 -18.190 1.00 97.94 104 THR A O 1
ATOM 852 N N . VAL A 1 105 ? 7.399 -2.947 -16.737 1.00 96.94 105 VAL A N 1
ATOM 853 C CA . VAL A 1 105 ? 6.289 -2.271 -17.437 1.00 96.94 105 VAL A CA 1
ATOM 854 C C . VAL A 1 105 ? 6.360 -0.758 -17.243 1.00 96.94 105 VAL A C 1
ATOM 856 O O . VAL A 1 105 ? 6.201 0.001 -18.187 1.00 96.94 105 VAL A O 1
ATOM 859 N N . THR A 1 106 ? 6.615 -0.308 -16.015 1.00 96.31 106 THR A N 1
ATOM 860 C CA . THR A 1 106 ? 6.688 1.116 -15.653 1.00 96.31 106 THR A CA 1
ATOM 861 C C . THR A 1 106 ? 7.994 1.420 -14.931 1.00 96.31 106 THR A C 1
ATOM 863 O O . THR A 1 106 ? 8.542 0.549 -14.247 1.00 96.31 106 THR A O 1
ATOM 866 N N . ASP A 1 107 ? 8.475 2.659 -15.033 1.00 95.94 107 ASP A N 1
ATOM 867 C CA . ASP A 1 107 ? 9.659 3.132 -14.317 1.00 95.94 107 ASP A CA 1
ATOM 868 C C . ASP A 1 107 ? 9.589 4.619 -13.929 1.00 95.94 107 ASP A C 1
ATOM 870 O O . ASP A 1 107 ? 8.646 5.338 -14.270 1.00 95.94 107 ASP A O 1
ATOM 874 N N . GLY A 1 108 ? 10.615 5.071 -13.198 1.00 92.56 108 GLY A N 1
ATOM 875 C CA . GLY A 1 108 ? 10.749 6.432 -12.675 1.00 92.56 108 GLY A CA 1
ATOM 876 C C . GLY A 1 108 ? 10.734 7.537 -13.730 1.00 92.56 108 GLY A C 1
ATOM 877 O O . GLY A 1 108 ? 10.499 8.696 -13.387 1.00 92.56 108 GLY A O 1
ATOM 878 N N . GLY A 1 109 ? 10.965 7.201 -14.999 1.00 91.88 109 GLY A N 1
ATOM 879 C CA . GLY A 1 109 ? 10.963 8.148 -16.104 1.00 91.88 109 GLY A CA 1
ATOM 880 C C . GLY A 1 109 ? 9.560 8.560 -16.530 1.00 91.88 109 GLY A C 1
ATOM 881 O O . GLY A 1 109 ? 9.404 9.626 -17.118 1.00 91.88 109 GLY A O 1
ATOM 882 N N . ASN A 1 110 ? 8.539 7.751 -16.214 1.00 91.12 110 ASN A N 1
ATOM 883 C CA . ASN A 1 110 ? 7.135 8.025 -16.534 1.00 91.12 110 ASN A CA 1
ATOM 884 C C . ASN A 1 110 ? 6.901 8.375 -18.023 1.00 91.12 110 ASN A C 1
ATOM 886 O O . ASN A 1 110 ? 6.013 9.164 -18.348 1.00 91.12 110 ASN A O 1
ATOM 890 N N . ALA A 1 111 ? 7.698 7.797 -18.933 1.00 88.81 111 ALA A N 1
ATOM 891 C CA . ALA A 1 111 ? 7.684 8.140 -20.359 1.00 88.81 111 ALA A CA 1
ATOM 892 C C . ALA A 1 111 ? 6.323 7.873 -21.032 1.00 88.81 111 ALA A C 1
ATOM 894 O O . ALA A 1 111 ? 5.958 8.565 -21.981 1.00 88.81 111 ALA A O 1
ATOM 895 N N . ILE A 1 112 ? 5.564 6.897 -20.520 1.00 89.50 112 ILE A N 1
ATOM 896 C CA . ILE A 1 112 ? 4.202 6.571 -20.954 1.00 89.50 112 ILE A CA 1
ATOM 897 C C . ILE A 1 112 ? 3.272 6.669 -19.738 1.00 89.50 112 ILE A C 1
ATOM 899 O O . ILE A 1 112 ? 3.060 5.703 -19.007 1.00 89.50 112 ILE A O 1
ATOM 903 N N . GLY A 1 113 ? 2.719 7.863 -19.511 1.00 86.31 113 GLY A N 1
ATOM 904 C CA . GLY A 1 113 ? 1.863 8.162 -18.356 1.00 86.31 113 GLY A CA 1
ATOM 905 C C . GLY A 1 113 ? 0.680 7.198 -18.142 1.00 86.31 113 GLY A C 1
ATOM 906 O O . GLY A 1 113 ? 0.493 6.749 -17.008 1.00 86.31 113 GLY A O 1
ATOM 907 N N . PRO A 1 114 ? -0.087 6.811 -19.186 1.00 90.62 114 PRO A N 1
ATOM 908 C CA . PRO A 1 114 ? -1.230 5.904 -19.029 1.00 90.62 114 PRO A CA 1
ATOM 909 C C . PRO A 1 114 ? -0.898 4.536 -18.427 1.00 90.62 114 PRO A C 1
ATOM 911 O O . P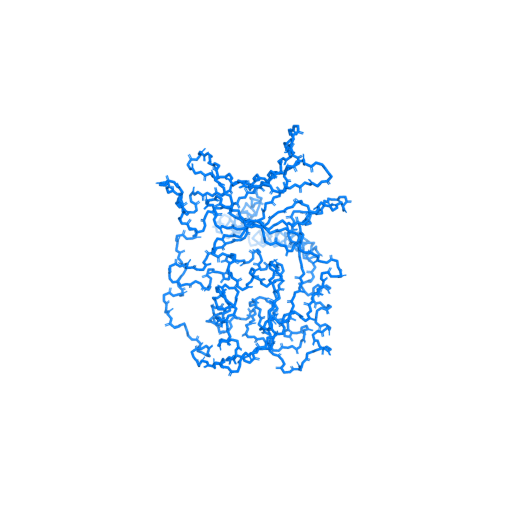RO A 1 114 ? -1.756 3.911 -17.807 1.00 90.62 114 PRO A O 1
ATOM 914 N N . TRP A 1 115 ? 0.339 4.055 -18.546 1.00 94.25 115 TRP A N 1
ATOM 915 C CA . TRP A 1 115 ? 0.713 2.768 -17.961 1.00 94.25 115 TRP A CA 1
ATOM 916 C C . TRP A 1 115 ? 0.738 2.813 -16.433 1.00 94.25 115 TRP A C 1
ATOM 918 O O . TRP A 1 115 ? 0.344 1.842 -15.791 1.00 94.25 115 TRP A O 1
ATOM 928 N N . ASN A 1 116 ? 1.062 3.963 -15.835 1.00 94.88 116 ASN A N 1
ATOM 929 C CA . ASN A 1 116 ? 0.929 4.151 -14.389 1.00 94.88 116 ASN A CA 1
ATOM 930 C C . ASN A 1 116 ? -0.531 4.091 -13.942 1.00 94.88 116 ASN A C 1
ATOM 932 O O . ASN A 1 116 ? -0.830 3.518 -12.895 1.00 94.88 116 ASN A O 1
ATOM 936 N N . TYR A 1 117 ? -1.438 4.655 -14.747 1.00 94.62 117 TYR A N 1
ATOM 937 C CA . TYR A 1 117 ? -2.878 4.536 -14.531 1.00 94.62 117 TYR A CA 1
ATOM 938 C C . TYR A 1 117 ? -3.319 3.074 -14.555 1.00 94.62 117 TYR A C 1
ATOM 940 O O . TYR A 1 117 ? -3.962 2.621 -13.610 1.00 94.62 117 TYR A O 1
ATOM 948 N N . TYR A 1 118 ? -2.918 2.303 -15.569 1.00 95.75 118 TYR A N 1
ATOM 949 C CA . TYR A 1 118 ? -3.289 0.891 -15.655 1.00 95.75 118 TYR A CA 1
ATOM 950 C C . TYR A 1 118 ? -2.679 0.045 -14.531 1.00 95.75 118 TYR A C 1
ATOM 952 O O . TYR A 1 118 ? -3.378 -0.798 -13.973 1.00 95.75 118 TYR A O 1
ATOM 960 N N . VAL A 1 119 ? -1.429 0.296 -14.125 1.00 97.50 119 VAL A N 1
ATOM 961 C CA . VAL A 1 119 ? -0.831 -0.366 -12.952 1.00 97.50 119 VAL A CA 1
ATOM 962 C C . VAL A 1 119 ? -1.594 -0.000 -11.674 1.00 97.50 119 VAL A C 1
ATOM 964 O O . VAL A 1 119 ? -1.951 -0.884 -10.895 1.00 97.50 119 VAL A O 1
ATOM 967 N N . GLY A 1 120 ? -1.909 1.280 -11.463 1.00 97.06 120 GLY A N 1
ATOM 968 C CA . GLY A 1 120 ? -2.695 1.730 -10.314 1.00 97.06 120 GLY A CA 1
ATOM 969 C C . GLY A 1 120 ? -4.085 1.091 -10.279 1.00 97.06 120 GLY A C 1
ATOM 970 O O . GLY A 1 120 ? -4.462 0.499 -9.267 1.00 97.06 120 GLY A O 1
ATOM 971 N N . ARG A 1 121 ? -4.824 1.146 -11.394 1.00 95.94 121 ARG A N 1
ATOM 972 C CA . ARG A 1 121 ? -6.218 0.688 -11.521 1.00 95.94 121 ARG A CA 1
ATOM 973 C C . ARG A 1 121 ? -6.358 -0.825 -11.564 1.00 95.94 121 ARG A C 1
ATOM 975 O O . ARG A 1 121 ? -7.105 -1.400 -10.777 1.00 95.94 121 ARG A O 1
ATOM 982 N N . HIS A 1 122 ? -5.671 -1.452 -12.513 1.00 96.44 122 HIS A N 1
ATOM 983 C CA . HIS A 1 122 ? -5.867 -2.853 -12.864 1.00 96.44 122 HIS A CA 1
ATOM 984 C C . HIS A 1 122 ? -4.878 -3.784 -12.191 1.00 96.44 122 HIS A C 1
ATOM 986 O O . HIS A 1 122 ? -5.089 -4.981 -12.282 1.00 96.44 122 HIS A O 1
ATOM 992 N N . VAL A 1 123 ? -3.828 -3.297 -11.520 1.00 97.88 123 VAL A N 1
ATOM 993 C CA . VAL A 1 123 ? -2.901 -4.164 -10.774 1.00 97.88 123 VAL A CA 1
ATOM 994 C C . VAL A 1 123 ? -3.027 -3.915 -9.278 1.00 97.88 123 VAL A C 1
ATOM 996 O O . VAL A 1 123 ? -3.540 -4.771 -8.567 1.00 97.88 123 VAL A O 1
ATOM 999 N N . LEU A 1 124 ? -2.627 -2.746 -8.775 1.00 98.06 124 LEU A N 1
ATOM 1000 C CA . LEU A 1 124 ? -2.569 -2.499 -7.328 1.00 98.06 124 LEU A CA 1
ATOM 1001 C C . LEU A 1 124 ? -3.963 -2.359 -6.700 1.00 98.06 124 LEU A C 1
ATOM 1003 O O . LEU A 1 124 ? -4.215 -2.914 -5.630 1.00 98.06 124 LEU A O 1
ATOM 1007 N N . THR A 1 125 ? -4.892 -1.685 -7.383 1.00 98.00 125 THR A N 1
ATOM 1008 C CA . THR A 1 125 ? -6.281 -1.505 -6.921 1.00 98.00 125 THR A CA 1
ATOM 1009 C C . THR A 1 125 ? -7.301 -2.366 -7.667 1.00 98.00 125 THR A C 1
ATOM 1011 O O . THR A 1 125 ? -8.503 -2.108 -7.590 1.00 98.00 125 THR A O 1
ATOM 1014 N N . ALA A 1 126 ? -6.854 -3.429 -8.341 1.00 97.44 126 ALA A N 1
ATOM 1015 C CA . ALA A 1 126 ? -7.749 -4.367 -9.018 1.00 97.44 126 ALA A CA 1
ATOM 1016 C C . ALA A 1 126 ? -8.696 -5.020 -8.008 1.00 97.44 126 ALA A C 1
ATOM 1018 O O . ALA A 1 126 ? -8.243 -5.480 -6.965 1.00 97.44 126 ALA A O 1
ATOM 1019 N N . GLN A 1 127 ? -9.994 -5.097 -8.284 1.00 95.44 127 GLN A N 1
ATOM 1020 C CA . GLN A 1 127 ? -11.007 -5.514 -7.298 1.00 95.44 127 GLN A CA 1
ATOM 1021 C C . GLN A 1 127 ? -11.163 -7.037 -7.200 1.00 95.44 127 GLN A C 1
ATOM 1023 O O . GLN A 1 127 ? -11.954 -7.547 -6.405 1.00 95.44 127 GLN A O 1
ATOM 1028 N N . ASN A 1 128 ? -10.434 -7.778 -8.033 1.00 92.94 128 ASN A N 1
ATOM 1029 C CA . ASN A 1 128 ? -10.333 -9.229 -8.009 1.00 92.94 128 ASN A CA 1
ATOM 1030 C C . ASN A 1 128 ? -9.014 -9.678 -8.669 1.00 92.94 128 ASN A C 1
ATOM 1032 O O . ASN A 1 128 ? -8.287 -8.874 -9.243 1.00 92.94 128 ASN A O 1
ATOM 1036 N N . GLN A 1 129 ? -8.710 -10.976 -8.582 1.00 93.56 129 GLN A N 1
ATOM 1037 C CA . GLN A 1 129 ? -7.464 -11.553 -9.105 1.00 93.56 129 GLN A CA 1
ATOM 1038 C C . GLN A 1 129 ? -7.429 -11.688 -10.638 1.00 93.56 129 GLN A C 1
ATOM 1040 O O . GLN A 1 129 ? -6.364 -11.886 -11.204 1.00 93.56 129 GLN A O 1
ATOM 1045 N N . THR A 1 130 ? -8.569 -11.591 -11.323 1.00 94.56 130 THR A N 1
ATOM 1046 C CA . THR A 1 130 ? -8.654 -11.799 -12.778 1.00 94.56 130 THR A CA 1
ATOM 1047 C C . THR A 1 130 ? -8.614 -10.503 -13.587 1.00 94.56 130 THR A C 1
ATOM 1049 O O . THR A 1 130 ? -8.125 -10.513 -14.712 1.00 94.56 130 THR A O 1
ATOM 1052 N N . GLU A 1 131 ? -9.069 -9.384 -13.014 1.00 95.38 131 GLU A N 1
ATOM 1053 C CA . GLU A 1 131 ? -9.049 -8.042 -13.622 1.00 95.38 131 GLU A CA 1
ATOM 1054 C C . GLU A 1 131 ? -7.673 -7.646 -14.202 1.00 95.38 131 GLU A C 1
ATOM 1056 O O . GLU A 1 131 ? -7.639 -7.166 -15.336 1.00 95.38 131 GLU A O 1
ATOM 1061 N N . PRO A 1 132 ? -6.535 -7.895 -13.521 1.00 96.56 132 PRO A N 1
ATOM 1062 C CA . PRO A 1 132 ? -5.220 -7.520 -14.039 1.00 96.56 132 PRO A CA 1
ATOM 1063 C C . PRO A 1 132 ? -4.786 -8.308 -15.280 1.00 96.56 132 PRO A C 1
ATOM 1065 O O . PRO A 1 132 ? -3.926 -7.854 -16.031 1.00 96.56 132 PRO A O 1
ATOM 1068 N N . LEU A 1 133 ? -5.314 -9.517 -15.493 1.00 97.50 133 LEU A N 1
ATOM 1069 C CA . LEU A 1 133 ? -4.654 -10.522 -16.331 1.00 97.50 133 LEU A CA 1
ATOM 1070 C C . LEU A 1 133 ? -4.533 -10.125 -17.798 1.00 97.50 133 LEU A C 1
ATOM 1072 O O . LEU A 1 133 ? -3.516 -10.428 -18.414 1.00 97.50 133 LEU A O 1
ATOM 1076 N N . SER A 1 134 ? -5.525 -9.428 -18.354 1.00 97.44 134 SER A N 1
ATOM 1077 C CA . SER A 1 134 ? -5.451 -8.966 -19.744 1.00 97.44 134 SER A CA 1
ATOM 1078 C C . SER A 1 134 ? -4.369 -7.894 -19.925 1.00 97.44 134 SER A C 1
ATOM 1080 O O . SER A 1 134 ? -3.581 -7.976 -20.868 1.00 97.44 134 SER A O 1
ATOM 1082 N N . PHE A 1 135 ? -4.260 -6.946 -18.986 1.00 97.56 135 PHE A N 1
ATOM 1083 C CA . PHE A 1 135 ? -3.204 -5.927 -18.972 1.00 97.56 135 PHE A CA 1
ATOM 1084 C C . PHE A 1 135 ? -1.815 -6.552 -18.810 1.00 97.56 135 PHE A C 1
ATOM 1086 O O . PHE A 1 135 ? -0.911 -6.265 -19.596 1.00 97.56 135 PHE A O 1
ATOM 1093 N N . LEU A 1 136 ? -1.669 -7.451 -17.833 1.00 98.25 136 LEU A N 1
ATOM 1094 C CA . LEU A 1 136 ? -0.410 -8.128 -17.532 1.00 98.25 136 LEU A CA 1
ATOM 1095 C C . LEU A 1 136 ? 0.056 -9.011 -18.698 1.00 98.25 136 LEU A C 1
ATOM 1097 O O . LEU A 1 136 ? 1.219 -8.941 -19.088 1.00 98.25 136 LEU A O 1
ATOM 1101 N N . LYS A 1 137 ? -0.859 -9.774 -19.312 1.00 98.06 137 LYS A N 1
ATOM 1102 C CA . LYS A 1 137 ? -0.553 -10.619 -20.474 1.00 98.06 137 LYS A CA 1
ATOM 1103 C C . LYS A 1 137 ? -0.187 -9.797 -21.706 1.00 98.06 137 LYS A C 1
ATOM 1105 O O . LYS A 1 137 ? 0.633 -10.233 -22.496 1.00 98.06 137 LYS A O 1
ATOM 1110 N N . THR A 1 138 ? -0.784 -8.618 -21.879 1.00 97.94 138 THR A N 1
ATOM 1111 C CA . THR A 1 138 ? -0.472 -7.724 -23.009 1.00 97.94 138 THR A CA 1
ATOM 1112 C C . THR A 1 138 ? 0.952 -7.166 -22.938 1.00 97.94 138 THR A C 1
ATOM 1114 O O . THR A 1 138 ? 1.543 -6.897 -23.977 1.00 97.94 138 THR A O 1
ATOM 1117 N N . HIS A 1 139 ? 1.507 -7.026 -21.733 1.00 97.44 139 HIS A N 1
ATOM 1118 C CA . HIS A 1 139 ? 2.877 -6.559 -21.499 1.00 97.44 139 HIS A CA 1
ATOM 1119 C C . HIS A 1 139 ? 3.862 -7.703 -21.201 1.00 97.44 139 HIS A C 1
ATOM 1121 O O . HIS A 1 139 ? 4.932 -7.451 -20.652 1.00 97.44 139 HIS A O 1
ATOM 1127 N N . ASP A 1 140 ? 3.485 -8.954 -21.490 1.00 97.75 140 ASP A N 1
ATOM 1128 C CA . ASP A 1 140 ? 4.297 -10.153 -21.237 1.00 97.75 140 ASP A CA 1
ATOM 1129 C C . ASP A 1 140 ? 4.840 -10.251 -19.794 1.00 97.75 140 ASP A C 1
ATOM 1131 O O . ASP A 1 140 ? 5.924 -10.782 -19.529 1.00 97.75 140 ASP A O 1
ATOM 1135 N N . VAL A 1 141 ? 4.073 -9.749 -18.817 1.00 98.56 141 VAL A N 1
ATOM 1136 C CA . VAL A 1 141 ? 4.505 -9.707 -17.416 1.00 98.56 141 VAL A CA 1
ATOM 1137 C C . VAL A 1 141 ? 4.659 -11.119 -16.870 1.00 98.56 141 VAL A C 1
ATOM 1139 O O . VAL A 1 141 ? 3.727 -11.920 -16.889 1.00 98.56 141 VAL A O 1
ATOM 1142 N N . SER A 1 142 ? 5.827 -11.409 -16.312 1.00 98.56 142 SER A N 1
ATOM 1143 C CA . SER A 1 142 ? 6.146 -12.694 -15.689 1.00 98.56 142 SER A CA 1
ATOM 1144 C C . SER A 1 142 ? 6.040 -12.649 -14.162 1.00 98.56 142 SER A C 1
ATOM 1146 O O . SER A 1 142 ? 5.665 -13.646 -13.538 1.00 98.56 142 SER A O 1
ATOM 1148 N N . TYR A 1 143 ? 6.355 -11.500 -13.554 1.00 98.69 143 TYR A N 1
ATOM 1149 C CA . TYR A 1 143 ? 6.420 -11.347 -12.100 1.00 98.69 143 TYR A CA 1
ATOM 1150 C C . TYR A 1 143 ? 5.773 -10.045 -11.616 1.00 98.69 143 TYR A C 1
ATOM 1152 O O . TYR A 1 143 ? 5.928 -8.990 -12.227 1.00 98.69 143 TYR A O 1
ATOM 1160 N N . LEU A 1 144 ? 5.082 -10.123 -10.480 1.00 98.50 144 LEU A N 1
ATOM 1161 C CA . LEU A 1 144 ? 4.562 -8.988 -9.718 1.00 98.50 144 LEU A CA 1
ATOM 1162 C C . LEU A 1 144 ? 5.433 -8.793 -8.476 1.00 98.50 144 LEU A C 1
ATOM 1164 O O . LEU A 1 144 ? 5.630 -9.745 -7.723 1.00 98.50 144 LEU A O 1
ATOM 1168 N N . LEU A 1 145 ? 5.929 -7.578 -8.254 1.00 98.19 145 LEU A N 1
ATOM 1169 C CA . LEU A 1 145 ? 6.697 -7.196 -7.069 1.00 98.19 145 LEU A CA 1
ATOM 1170 C C . LEU A 1 145 ? 5.922 -6.146 -6.269 1.00 98.19 145 LEU A C 1
ATOM 1172 O O . LEU A 1 145 ? 5.447 -5.165 -6.838 1.00 98.19 145 LEU A O 1
ATOM 1176 N N . ILE A 1 146 ? 5.798 -6.364 -4.957 1.00 97.31 146 ILE A N 1
ATOM 1177 C CA . ILE A 1 146 ? 5.159 -5.432 -4.016 1.00 97.31 146 ILE A CA 1
ATOM 1178 C C . ILE A 1 146 ? 5.995 -5.366 -2.735 1.00 97.31 146 ILE A C 1
ATOM 1180 O O . ILE A 1 146 ? 6.430 -6.412 -2.237 1.00 97.31 146 ILE A O 1
ATOM 1184 N N . ILE A 1 147 ? 6.179 -4.164 -2.182 1.00 95.31 147 ILE A N 1
ATOM 1185 C CA . ILE A 1 147 ? 6.816 -3.949 -0.872 1.00 95.31 147 ILE A CA 1
ATOM 1186 C C . ILE A 1 147 ? 5.890 -3.237 0.132 1.00 95.31 147 ILE A C 1
ATOM 1188 O O . ILE A 1 147 ? 4.722 -2.957 -0.143 1.00 95.31 147 ILE A O 1
ATOM 1192 N N . SER A 1 148 ? 6.389 -2.969 1.345 1.00 94.31 148 SER A N 1
ATOM 1193 C CA . SER A 1 148 ? 5.605 -2.322 2.412 1.00 94.31 148 SER A CA 1
ATOM 1194 C C . SER A 1 148 ? 5.286 -0.858 2.151 1.00 94.31 148 SER A C 1
ATOM 1196 O O . SER A 1 148 ? 4.295 -0.350 2.675 1.00 94.31 148 SER A O 1
ATOM 1198 N N . ASP A 1 149 ? 6.112 -0.180 1.362 1.00 93.88 149 ASP A N 1
ATOM 1199 C CA . ASP A 1 149 ? 5.987 1.247 1.069 1.00 93.88 149 ASP A CA 1
ATOM 1200 C C . ASP A 1 149 ? 4.668 1.572 0.354 1.00 93.88 149 ASP A C 1
ATOM 1202 O O . ASP A 1 149 ? 4.111 2.655 0.540 1.00 93.88 149 ASP A O 1
ATOM 1206 N N . GLU A 1 150 ? 4.110 0.623 -0.402 1.00 95.88 150 GLU A N 1
ATOM 1207 C CA . GLU A 1 150 ? 2.811 0.717 -1.063 1.00 95.88 150 GLU A CA 1
ATOM 1208 C C . GLU A 1 150 ? 1.680 0.999 -0.069 1.00 95.88 150 GLU A C 1
ATOM 1210 O O . GLU A 1 150 ? 0.690 1.620 -0.442 1.00 95.88 150 GLU A O 1
ATOM 1215 N N . ILE A 1 151 ? 1.828 0.629 1.207 1.00 96.75 151 ILE A N 1
ATOM 1216 C CA . ILE A 1 151 ? 0.853 0.975 2.249 1.00 96.75 151 ILE A CA 1
ATOM 1217 C C . ILE A 1 151 ? 0.801 2.495 2.444 1.00 96.75 151 ILE A C 1
ATOM 1219 O O . ILE A 1 151 ? -0.281 3.077 2.477 1.00 96.75 151 ILE A O 1
ATOM 1223 N N . GLY A 1 152 ? 1.964 3.150 2.513 1.00 95.31 152 GLY A N 1
ATOM 1224 C CA . GLY A 1 152 ? 2.061 4.609 2.610 1.00 95.31 152 GLY A CA 1
ATOM 1225 C C . GLY A 1 152 ? 1.785 5.325 1.285 1.00 95.31 152 GLY A C 1
ATOM 1226 O O . GLY A 1 152 ? 1.299 6.454 1.284 1.00 95.31 152 GLY A O 1
ATOM 1227 N N . LYS A 1 153 ? 2.054 4.668 0.151 1.00 95.81 153 LYS A N 1
ATOM 1228 C CA . LYS A 1 153 ? 1.817 5.199 -1.204 1.00 95.81 153 LYS A CA 1
ATOM 1229 C C . LYS A 1 153 ? 0.420 4.894 -1.748 1.00 95.81 153 LYS A C 1
ATOM 1231 O O . LYS A 1 153 ? 0.092 5.361 -2.838 1.00 95.81 153 LYS A O 1
ATOM 1236 N N . TYR A 1 154 ? -0.416 4.177 -0.994 1.00 97.69 154 TYR A N 1
ATOM 1237 C CA . TYR A 1 154 ? -1.769 3.800 -1.406 1.00 97.69 154 TYR A CA 1
ATOM 1238 C C . TYR A 1 154 ? -2.609 4.971 -1.937 1.00 97.69 154 TYR A C 1
ATOM 1240 O O . TYR A 1 154 ? -3.213 4.820 -3.003 1.00 97.69 154 TYR A O 1
ATOM 1248 N N . PRO A 1 155 ? -2.612 6.162 -1.302 1.00 96.56 155 PRO A N 1
ATOM 1249 C CA . PRO A 1 155 ? -3.341 7.311 -1.837 1.00 96.56 155 PRO A CA 1
ATOM 1250 C C . PRO A 1 155 ? -2.888 7.711 -3.245 1.00 96.56 155 PRO A C 1
ATOM 1252 O O . PRO A 1 155 ? -3.712 8.080 -4.075 1.00 96.56 155 PRO A O 1
ATOM 1255 N N . ALA A 1 156 ? -1.589 7.617 -3.542 1.00 94.56 156 ALA A N 1
ATOM 1256 C CA . ALA A 1 156 ? -1.036 8.066 -4.813 1.00 94.56 156 ALA A CA 1
ATOM 1257 C C . ALA A 1 156 ? -1.479 7.165 -5.971 1.00 94.56 156 ALA A C 1
ATOM 1259 O O . ALA A 1 156 ? -2.053 7.652 -6.944 1.00 94.56 156 ALA A O 1
ATOM 1260 N N . PHE A 1 157 ? -1.262 5.851 -5.863 1.00 95.75 157 PHE A N 1
ATOM 1261 C CA . PHE A 1 157 ? -1.627 4.938 -6.948 1.00 95.75 157 PHE A CA 1
ATOM 1262 C C . PHE A 1 157 ? -3.128 4.684 -7.050 1.00 95.75 157 PHE A C 1
ATOM 1264 O O . PHE A 1 157 ? -3.615 4.402 -8.142 1.00 95.75 157 PHE A O 1
ATOM 1271 N N . SER A 1 158 ? -3.875 4.804 -5.949 1.00 96.50 158 SER A N 1
ATOM 1272 C CA . SER A 1 158 ? -5.336 4.700 -5.993 1.00 96.50 158 SER A CA 1
ATOM 1273 C C . SER A 1 158 ? -5.988 5.951 -6.579 1.00 96.50 158 SER A C 1
ATOM 1275 O O . SER A 1 158 ? -6.967 5.825 -7.308 1.00 96.50 158 SER A O 1
ATOM 1277 N N . SER A 1 159 ? -5.422 7.139 -6.334 1.00 94.50 159 SER A N 1
ATOM 1278 C CA . SER A 1 159 ? -5.833 8.386 -6.996 1.00 94.50 159 SER A CA 1
ATOM 1279 C C . SER A 1 159 ? -5.568 8.296 -8.493 1.00 94.50 159 SER A C 1
ATOM 1281 O O . SER A 1 159 ? -6.490 8.425 -9.290 1.00 94.50 159 SER A O 1
ATOM 1283 N N . ILE A 1 160 ? -4.329 7.954 -8.869 1.00 93.19 160 ILE A N 1
ATOM 1284 C CA . ILE A 1 160 ? -3.943 7.797 -10.273 1.00 93.19 160 ILE A CA 1
ATOM 1285 C C . ILE A 1 160 ? -4.775 6.709 -10.951 1.00 93.19 160 ILE A C 1
ATOM 1287 O O . ILE A 1 160 ? -5.168 6.907 -12.081 1.00 93.19 160 ILE A O 1
ATOM 1291 N N . GLY A 1 161 ? -5.069 5.582 -10.297 1.00 93.94 161 GLY A N 1
ATOM 1292 C CA . GLY A 1 161 ? -5.864 4.490 -10.875 1.00 93.94 161 GLY A CA 1
ATOM 1293 C C . GLY A 1 161 ? -7.386 4.695 -10.862 1.00 93.94 161 GLY A C 1
ATOM 1294 O O . GLY A 1 161 ? -8.127 3.791 -11.267 1.00 93.94 161 GLY A O 1
ATOM 1295 N N . SER A 1 162 ? -7.882 5.827 -10.367 1.00 94.19 162 SER A N 1
ATOM 1296 C CA . SER A 1 162 ? -9.320 6.087 -10.304 1.00 94.19 162 SER A CA 1
ATOM 1297 C C . SER A 1 162 ? -9.895 6.608 -11.618 1.00 94.19 162 SER A C 1
ATOM 1299 O O . SER A 1 162 ? -9.188 7.181 -12.440 1.00 94.19 162 SER A O 1
ATOM 1301 N N . ASP A 1 163 ? -11.197 6.422 -11.811 1.00 91.19 163 ASP A N 1
ATOM 1302 C CA . ASP A 1 163 ? -11.960 7.170 -12.811 1.00 91.19 163 ASP A CA 1
ATOM 1303 C C . ASP A 1 163 ? -12.227 8.626 -12.371 1.00 91.19 163 ASP A C 1
ATOM 1305 O O . ASP A 1 163 ? -11.773 9.073 -11.315 1.00 91.19 163 ASP A O 1
ATOM 1309 N N . GLU A 1 164 ? -12.986 9.380 -13.172 1.00 87.50 164 GLU A N 1
ATOM 1310 C CA . GLU A 1 164 ? -13.372 10.763 -12.865 1.00 87.50 164 GLU A CA 1
ATOM 1311 C C . GLU A 1 164 ? -14.111 10.938 -11.522 1.00 87.50 164 GLU A C 1
ATOM 1313 O O . GLU A 1 164 ? -14.117 12.037 -10.965 1.00 87.50 164 GLU A O 1
ATOM 1318 N N . ASN A 1 165 ? -14.700 9.867 -10.977 1.00 88.88 165 ASN A N 1
ATOM 1319 C CA . ASN A 1 165 ? -15.439 9.865 -9.714 1.00 88.88 165 ASN A CA 1
ATOM 1320 C C . ASN A 1 165 ? -14.595 9.384 -8.529 1.00 88.88 165 ASN A C 1
ATOM 1322 O O . ASN A 1 165 ? -15.116 9.270 -7.417 1.00 88.88 165 ASN A O 1
ATOM 1326 N N . TYR A 1 166 ? -13.303 9.113 -8.735 1.00 90.62 166 TYR A N 1
ATOM 1327 C CA . TYR A 1 166 ? -12.405 8.673 -7.671 1.00 90.62 166 TYR A CA 1
ATOM 1328 C C . TYR A 1 166 ? -12.835 7.325 -7.061 1.00 90.62 166 TYR A C 1
ATOM 1330 O O . TYR A 1 166 ? -12.743 7.102 -5.849 1.00 90.62 166 TYR A O 1
ATOM 1338 N N . ASP A 1 167 ? -13.311 6.406 -7.915 1.00 92.75 167 ASP A N 1
ATOM 1339 C CA . ASP A 1 167 ? -13.864 5.100 -7.524 1.00 92.75 167 ASP A CA 1
ATOM 1340 C C . ASP A 1 167 ? -12.876 4.188 -6.776 1.00 92.75 167 ASP A C 1
ATOM 1342 O O . ASP A 1 167 ? -13.288 3.334 -5.984 1.00 92.75 167 ASP A O 1
ATOM 1346 N N . ARG A 1 168 ? -11.569 4.357 -7.011 1.00 94.19 168 ARG A N 1
ATOM 1347 C CA . ARG A 1 168 ? -10.505 3.572 -6.366 1.00 94.19 168 ARG A CA 1
ATOM 1348 C C . ARG A 1 168 ? -9.847 4.292 -5.194 1.00 94.19 168 ARG A C 1
ATOM 1350 O O . ARG A 1 168 ? -9.210 3.622 -4.380 1.00 94.19 168 ARG A O 1
ATOM 1357 N N . TYR A 1 169 ? -9.971 5.615 -5.112 1.00 95.50 169 TYR A N 1
ATOM 1358 C CA . TYR A 1 169 ? -9.211 6.435 -4.175 1.00 95.50 169 TYR A CA 1
ATOM 1359 C C . TYR A 1 169 ? -9.503 6.064 -2.720 1.00 95.50 169 TYR A C 1
ATOM 1361 O O . TYR A 1 169 ? -10.662 6.004 -2.300 1.00 95.50 169 TYR A O 1
ATOM 1369 N N . SER A 1 170 ? -8.432 5.779 -1.975 1.00 96.88 170 SER A N 1
ATOM 1370 C CA . SER A 1 170 ? -8.475 5.411 -0.559 1.00 96.88 170 SER A CA 1
ATOM 1371 C C . SER A 1 170 ? -7.070 5.474 0.064 1.00 96.88 170 SER A C 1
ATOM 1373 O O . SER A 1 170 ? -6.102 5.903 -0.565 1.00 96.88 170 SER A O 1
ATOM 1375 N N . TRP A 1 171 ? -6.945 5.038 1.313 1.00 97.06 171 TRP A N 1
ATOM 1376 C CA . TRP A 1 171 ? -5.706 4.960 2.083 1.00 97.06 171 TRP A CA 1
ATOM 1377 C C . TRP A 1 171 ? -5.758 3.799 3.074 1.00 97.06 171 TRP A C 1
ATOM 1379 O O . TRP A 1 171 ? -6.813 3.225 3.340 1.00 97.06 171 TRP A O 1
ATOM 1389 N N . ILE A 1 172 ? -4.601 3.463 3.640 1.00 98.06 172 ILE A N 1
ATOM 1390 C CA . ILE A 1 172 ? -4.478 2.486 4.720 1.00 98.06 172 ILE A CA 1
ATOM 1391 C C . ILE A 1 172 ? -3.915 3.214 5.931 1.00 98.06 172 ILE A C 1
ATOM 1393 O O . ILE A 1 172 ? -2.798 3.728 5.889 1.00 98.06 172 ILE A O 1
ATOM 1397 N N . SER A 1 173 ? -4.689 3.249 7.011 1.00 96.69 173 SER A N 1
ATOM 1398 C CA . SER A 1 173 ? -4.260 3.879 8.258 1.00 96.69 173 SER A CA 1
ATOM 1399 C C . SER A 1 173 ? -3.713 2.846 9.231 1.00 96.69 173 SER A C 1
ATOM 1401 O O . SER A 1 173 ? -4.341 1.812 9.479 1.00 96.69 173 SER A O 1
ATOM 1403 N N . THR A 1 174 ? -2.569 3.173 9.826 1.00 96.81 174 THR A N 1
ATOM 1404 C CA . THR A 1 174 ? -2.005 2.439 10.958 1.00 96.81 174 THR A CA 1
ATOM 1405 C C . THR A 1 174 ? -2.620 2.950 12.255 1.00 96.81 174 THR A C 1
ATOM 1407 O O . THR A 1 174 ? -2.610 4.150 12.526 1.00 96.81 174 THR A O 1
ATOM 1410 N N . PHE A 1 175 ? -3.123 2.032 13.069 1.00 97.19 175 PHE A N 1
ATOM 1411 C CA . PHE A 1 175 ? -3.570 2.270 14.433 1.00 97.19 175 PHE A CA 1
ATOM 1412 C C . PHE A 1 175 ? -2.586 1.595 15.389 1.00 97.19 175 PHE A C 1
ATOM 1414 O O . PHE A 1 175 ? -2.133 0.480 15.136 1.00 97.19 175 PHE A O 1
ATOM 1421 N N . VAL A 1 176 ? -2.231 2.259 16.481 1.00 95.25 176 VAL A N 1
ATOM 1422 C CA . VAL A 1 176 ? -1.249 1.758 17.453 1.00 95.25 176 VAL A CA 1
ATOM 1423 C C . VAL A 1 176 ? -1.977 1.351 18.725 1.00 95.25 176 VAL A C 1
ATOM 1425 O O . VAL A 1 176 ? -2.932 2.015 19.128 1.00 95.25 176 VAL A O 1
ATOM 1428 N N . LEU A 1 177 ? -1.546 0.250 19.340 1.00 94.88 177 LEU A N 1
ATOM 1429 C CA . LEU A 1 177 ? -2.094 -0.194 20.615 1.00 94.88 177 LEU A CA 1
ATOM 1430 C C . LEU A 1 177 ? -1.835 0.869 21.696 1.00 94.88 177 LEU A C 1
ATOM 1432 O O . LEU A 1 177 ? -0.690 1.247 21.946 1.00 94.88 177 LEU A O 1
ATOM 1436 N N . ASP A 1 178 ? -2.902 1.327 22.340 1.00 91.56 178 ASP A N 1
ATOM 1437 C CA . ASP A 1 178 ? -2.838 2.189 23.513 1.00 91.56 178 ASP A CA 1
ATOM 1438 C C . ASP A 1 178 ? -2.317 1.369 24.709 1.00 91.56 178 ASP A C 1
ATOM 1440 O O . ASP A 1 178 ? -2.826 0.270 24.964 1.00 91.56 178 ASP A O 1
ATOM 1444 N N . PRO A 1 179 ? -1.313 1.861 25.459 1.00 83.81 179 PRO A N 1
ATOM 1445 C CA . PRO A 1 179 ? -0.821 1.171 26.651 1.00 83.81 179 PRO A CA 1
ATOM 1446 C C . PRO A 1 179 ? -1.879 1.050 27.760 1.00 83.81 179 PRO A C 1
ATOM 1448 O O . PRO A 1 179 ? -1.755 0.183 28.625 1.00 83.81 179 PRO A O 1
ATOM 1451 N N . ASN A 1 180 ? -2.913 1.896 27.753 1.00 80.50 180 ASN A N 1
ATOM 1452 C CA . ASN A 1 180 ? -4.006 1.858 28.718 1.00 80.50 180 ASN A CA 1
ATOM 1453 C C . ASN A 1 180 ? -5.017 0.770 28.335 1.00 80.50 180 ASN A C 1
ATOM 1455 O O . ASN A 1 180 ? -6.068 1.028 27.745 1.00 80.50 180 ASN A O 1
ATOM 1459 N N . ILE A 1 181 ? -4.692 -0.468 28.696 1.00 74.69 181 ILE A N 1
ATOM 1460 C CA . ILE A 1 181 ? -5.595 -1.610 28.550 1.00 74.69 181 ILE A CA 1
ATOM 1461 C C . ILE A 1 181 ? -6.732 -1.477 29.574 1.00 74.69 181 ILE A C 1
ATOM 1463 O O . ILE A 1 181 ? -6.489 -1.274 30.764 1.00 74.69 181 ILE A O 1
ATOM 1467 N N . GLN A 1 182 ? -7.984 -1.602 29.124 1.00 77.50 182 GLN A N 1
ATOM 1468 C CA . GLN A 1 182 ? -9.139 -1.633 30.025 1.00 77.50 182 GLN A CA 1
ATOM 1469 C C . GLN A 1 182 ? -9.477 -3.081 30.376 1.00 77.50 182 GLN A C 1
ATOM 1471 O O . GLN A 1 182 ? -9.974 -3.832 29.535 1.00 77.50 182 GLN A O 1
ATOM 1476 N N . GLU A 1 183 ? -9.225 -3.473 31.624 1.00 79.00 183 GLU A N 1
ATOM 1477 C CA . GLU A 1 183 ? -9.528 -4.814 32.126 1.00 79.00 183 GLU A CA 1
ATOM 1478 C C . GLU A 1 183 ? -10.733 -4.811 33.069 1.00 79.00 183 GLU A C 1
ATOM 1480 O O . GLU A 1 183 ? -10.876 -3.980 33.965 1.00 79.00 183 GLU A O 1
ATOM 1485 N N . THR A 1 184 ? -11.610 -5.788 32.872 1.00 76.31 184 THR A N 1
ATOM 1486 C CA . THR A 1 184 ? -12.708 -6.136 33.777 1.00 76.31 184 THR A CA 1
ATOM 1487 C C . THR A 1 184 ? -12.535 -7.585 34.229 1.00 76.31 184 THR A C 1
ATOM 1489 O O . THR A 1 184 ? -11.702 -8.307 33.688 1.00 76.31 184 THR A O 1
ATOM 1492 N N . ARG A 1 185 ? -13.349 -8.059 35.187 1.00 73.12 185 ARG A N 1
ATOM 1493 C CA . ARG A 1 185 ? -13.239 -9.435 35.719 1.00 73.12 185 ARG A CA 1
ATOM 1494 C C . ARG A 1 185 ? -13.251 -10.535 34.644 1.00 73.12 185 ARG A C 1
ATOM 1496 O O . ARG A 1 185 ? -12.613 -11.557 34.853 1.00 73.12 185 ARG A O 1
ATOM 1503 N N . ASN A 1 186 ? -13.945 -10.325 33.521 1.00 81.56 186 ASN A N 1
ATOM 1504 C CA . ASN A 1 186 ? -14.148 -11.350 32.487 1.00 81.56 186 ASN A CA 1
ATOM 1505 C C . ASN A 1 186 ? -13.665 -10.930 31.089 1.00 81.56 186 ASN A C 1
ATOM 1507 O O . ASN A 1 186 ? -13.707 -11.744 30.164 1.00 81.56 186 ASN A O 1
ATOM 1511 N N . THR A 1 187 ? -13.244 -9.675 30.914 1.00 86.00 187 THR A N 1
ATOM 1512 C CA . THR A 1 187 ? -12.981 -9.112 29.585 1.00 86.00 187 THR A CA 1
ATOM 1513 C C . THR A 1 187 ? -11.810 -8.144 29.629 1.00 86.00 187 THR A C 1
ATOM 1515 O O . THR A 1 187 ? -11.806 -7.226 30.451 1.00 86.00 187 THR A O 1
ATOM 1518 N N . THR A 1 188 ? -10.878 -8.305 28.697 1.00 89.50 188 THR A N 1
ATOM 1519 C CA . THR A 1 188 ? -9.783 -7.367 28.432 1.00 89.50 188 THR A CA 1
ATOM 1520 C C . THR A 1 188 ? -10.078 -6.646 27.121 1.00 89.50 188 THR A C 1
ATOM 1522 O O . THR A 1 188 ? -10.330 -7.296 26.111 1.00 89.50 188 THR A O 1
ATOM 1525 N N . VAL A 1 189 ? -10.081 -5.313 27.106 1.00 92.69 189 VAL A N 1
ATOM 1526 C CA . VAL A 1 189 ? -10.324 -4.524 25.889 1.00 92.69 189 VAL A CA 1
ATOM 1527 C C . VAL A 1 189 ? -9.018 -3.902 25.419 1.00 92.69 189 VAL A C 1
ATOM 1529 O O . VAL A 1 189 ? -8.455 -3.036 26.089 1.00 92.69 189 VAL A O 1
ATOM 1532 N N . LEU A 1 190 ? -8.557 -4.332 24.244 1.00 94.25 190 LEU A N 1
ATOM 1533 C CA . LEU A 1 190 ? -7.442 -3.704 23.545 1.00 94.25 190 LEU A CA 1
ATOM 1534 C C . LEU A 1 190 ? -7.953 -2.482 22.783 1.00 94.25 190 LEU A C 1
ATOM 1536 O O . LEU A 1 190 ? -8.941 -2.571 22.053 1.00 94.25 190 LEU A O 1
ATOM 1540 N N . ILE A 1 191 ? -7.286 -1.345 22.949 1.00 96.25 191 ILE A N 1
ATOM 1541 C CA . ILE A 1 191 ? -7.655 -0.090 22.293 1.00 96.25 191 ILE A CA 1
ATOM 1542 C C . ILE A 1 191 ? -6.580 0.232 21.265 1.00 96.25 191 ILE A C 1
ATOM 1544 O O . ILE A 1 191 ? -5.414 0.361 21.614 1.00 96.25 191 ILE A O 1
ATOM 1548 N N . TYR A 1 192 ? -6.963 0.367 20.003 1.00 97.06 192 TYR A N 1
ATOM 1549 C CA . TYR A 1 192 ? -6.067 0.785 18.930 1.00 97.06 192 TYR A CA 1
ATOM 1550 C C . TYR A 1 192 ? -6.424 2.209 18.528 1.00 97.06 192 TYR A C 1
ATOM 1552 O O . TYR A 1 192 ? -7.474 2.429 17.924 1.00 97.06 192 TYR A O 1
ATOM 1560 N N . GLY A 1 193 ? -5.576 3.169 18.887 1.00 96.19 193 GLY A N 1
ATOM 1561 C CA . GLY A 1 193 ? -5.758 4.585 18.575 1.00 96.19 193 GLY A CA 1
ATOM 1562 C C . GLY A 1 193 ? -5.152 4.951 17.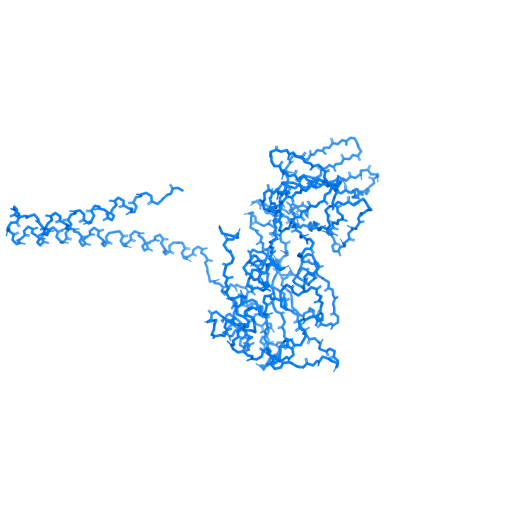222 1.00 96.19 193 GLY A C 1
ATOM 1563 O O . GLY A 1 193 ? -4.101 4.433 16.839 1.00 96.19 193 GLY A O 1
ATOM 1564 N N . GLY A 1 194 ? -5.809 5.841 16.484 1.00 95.38 194 GLY A N 1
ATOM 1565 C CA . GLY A 1 194 ? -5.337 6.287 15.178 1.00 95.38 194 GLY A CA 1
ATOM 1566 C C . GLY A 1 194 ? -6.311 7.249 14.514 1.00 95.38 194 GLY A C 1
ATOM 1567 O O . GLY A 1 194 ? -7.069 7.952 15.176 1.00 95.38 194 GLY A O 1
ATOM 1568 N N . GLY A 1 195 ? -6.277 7.296 13.188 1.00 96.12 195 GLY A N 1
ATOM 1569 C CA . GLY A 1 195 ? -7.156 8.162 12.418 1.00 96.12 195 GLY A CA 1
ATOM 1570 C C . GLY A 1 195 ? -7.395 7.598 11.032 1.00 96.12 195 GLY A C 1
ATOM 1571 O O . GLY A 1 195 ? -6.455 7.348 10.279 1.00 96.12 195 GLY A O 1
ATOM 1572 N N . TYR A 1 196 ? -8.661 7.414 10.690 1.00 97.88 196 TYR A N 1
ATOM 1573 C CA . TYR A 1 196 ? -9.091 7.079 9.343 1.00 97.88 196 TYR A CA 1
ATOM 1574 C C . TYR A 1 196 ? -10.273 7.974 8.979 1.00 97.88 196 TYR A C 1
ATOM 1576 O O . TYR A 1 196 ? -11.399 7.653 9.356 1.00 97.88 196 TYR A O 1
ATOM 1584 N N . PRO A 1 197 ? -10.061 9.102 8.280 1.00 96.81 197 PRO A N 1
ATOM 1585 C CA . PRO A 1 197 ? -11.170 9.786 7.627 1.00 96.81 197 PRO A CA 1
ATOM 1586 C C . PRO A 1 197 ? -11.853 8.785 6.686 1.00 96.81 197 PRO A C 1
ATOM 1588 O O . PRO A 1 197 ? -11.179 7.910 6.145 1.00 96.81 197 PRO A O 1
ATOM 1591 N N . PHE A 1 198 ? -13.170 8.847 6.518 1.00 96.94 198 PHE A N 1
ATOM 1592 C CA . PHE A 1 198 ? -13.824 7.934 5.584 1.00 96.94 198 PHE A CA 1
ATOM 1593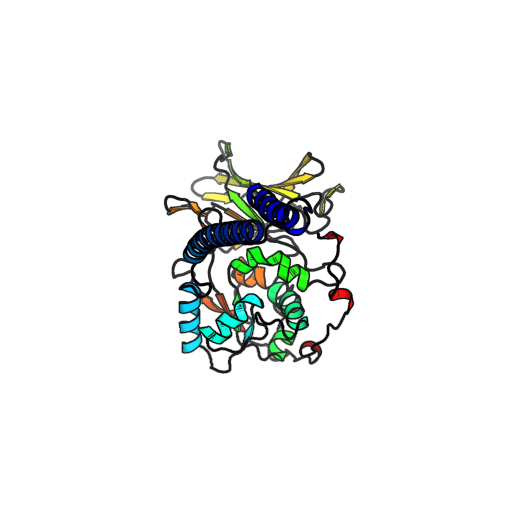 C C . PHE A 1 198 ? -13.469 8.289 4.135 1.00 96.94 198 PHE A C 1
ATOM 1595 O O . PHE A 1 198 ? -13.476 9.464 3.761 1.00 96.94 198 PHE A O 1
ATOM 1602 N N . ASP A 1 199 ? -13.171 7.267 3.332 1.00 94.88 199 ASP A N 1
ATOM 1603 C CA . ASP A 1 199 ? -12.923 7.361 1.889 1.00 94.88 199 ASP A CA 1
ATOM 1604 C C . ASP A 1 199 ? -14.222 7.413 1.065 1.00 94.88 199 ASP A C 1
ATOM 1606 O O . ASP A 1 199 ? -14.202 7.770 -0.114 1.00 94.88 199 ASP A O 1
ATOM 1610 N N . GLU A 1 200 ? -15.360 7.113 1.694 1.00 94.12 200 GLU A N 1
ATOM 1611 C CA . GLU A 1 200 ? -16.697 7.209 1.119 1.00 94.12 200 GLU A CA 1
ATOM 1612 C C . GLU A 1 200 ? -17.760 7.570 2.158 1.00 94.12 200 GLU A C 1
ATOM 1614 O O . GLU A 1 200 ? -17.532 7.488 3.364 1.00 94.12 200 GLU A O 1
ATOM 1619 N N . ASP A 1 201 ? -18.927 8.000 1.681 1.00 95.00 201 ASP A N 1
ATOM 1620 C CA . ASP A 1 201 ? -20.069 8.254 2.549 1.00 95.00 201 ASP A CA 1
ATOM 1621 C C . ASP A 1 201 ? -20.512 6.945 3.201 1.00 95.00 201 ASP A C 1
ATOM 1623 O O . ASP A 1 201 ? -20.806 5.954 2.529 1.00 95.00 201 ASP A O 1
ATOM 1627 N N . PHE A 1 202 ? -20.584 6.947 4.527 1.00 94.62 202 PHE A N 1
ATOM 1628 C CA . PHE A 1 202 ? -20.962 5.780 5.306 1.00 94.62 202 PHE A CA 1
ATOM 1629 C C . PHE A 1 202 ? -22.330 6.008 5.947 1.00 94.62 202 PHE A C 1
ATOM 1631 O O . PHE A 1 202 ? -22.560 7.027 6.592 1.00 94.62 202 PHE A O 1
ATOM 1638 N N . VAL A 1 203 ? -23.260 5.068 5.785 1.00 96.12 203 VAL A N 1
ATOM 1639 C CA . VAL A 1 203 ? -24.598 5.154 6.386 1.00 96.12 203 VAL A CA 1
ATOM 1640 C C . VAL A 1 203 ? -24.777 4.022 7.382 1.00 96.12 203 VAL A C 1
ATOM 1642 O O . VAL A 1 203 ? -24.625 2.852 7.040 1.00 96.12 203 VAL A O 1
ATOM 1645 N N . TYR A 1 204 ? -25.159 4.366 8.609 1.00 96.38 204 TYR A N 1
ATOM 1646 C CA . TYR A 1 204 ? -25.437 3.391 9.657 1.00 96.38 204 TYR A CA 1
ATOM 1647 C C . TYR A 1 204 ? -26.670 3.803 10.455 1.00 96.38 204 TYR A C 1
ATOM 1649 O O . TYR A 1 204 ? -26.765 4.934 10.927 1.00 96.38 204 TYR A O 1
ATOM 1657 N N . GLN A 1 205 ? -27.636 2.885 10.576 1.00 94.56 205 GLN A N 1
ATOM 1658 C CA . GLN A 1 205 ? -28.905 3.103 11.289 1.00 94.56 205 GLN A CA 1
ATOM 1659 C C . GLN A 1 205 ? -29.638 4.395 10.867 1.00 94.56 205 GLN A C 1
ATOM 1661 O O . GLN A 1 205 ? -30.187 5.117 11.694 1.00 94.56 205 GLN A O 1
ATOM 1666 N N . GLY A 1 206 ? -29.624 4.709 9.567 1.00 93.69 206 GLY A N 1
ATOM 1667 C CA . GLY A 1 206 ? -30.267 5.906 9.010 1.00 93.69 206 GLY A CA 1
ATOM 1668 C C . GLY A 1 206 ? -29.494 7.215 9.211 1.00 93.69 206 GLY A C 1
ATOM 1669 O O . GLY A 1 206 ? -29.936 8.250 8.720 1.00 93.69 206 GLY A O 1
ATOM 1670 N N . LYS A 1 207 ? -28.334 7.191 9.882 1.00 95.12 207 LYS A N 1
ATOM 1671 C CA . LYS A 1 207 ? -27.436 8.345 10.013 1.00 95.12 207 LYS A CA 1
ATOM 1672 C C . LYS A 1 207 ? -26.350 8.303 8.939 1.00 95.12 207 LYS A C 1
ATOM 1674 O O . LYS A 1 207 ? -25.688 7.281 8.768 1.00 95.12 207 LYS A O 1
ATOM 1679 N N . LEU A 1 208 ? -26.172 9.424 8.242 1.00 96.50 208 LEU A N 1
ATOM 1680 C CA . LEU A 1 208 ? -25.093 9.643 7.282 1.00 96.50 208 LEU A CA 1
ATOM 1681 C C . LEU A 1 208 ? -23.837 10.147 8.003 1.00 96.50 208 LEU A C 1
ATOM 1683 O O . LEU A 1 208 ? -23.899 11.090 8.790 1.00 96.50 208 LEU A O 1
ATOM 1687 N N . PHE A 1 209 ? -22.705 9.539 7.677 1.00 97.00 209 PHE A N 1
ATOM 1688 C CA . PHE A 1 209 ? -21.358 9.939 8.051 1.00 97.00 209 PHE A CA 1
ATOM 1689 C C . PHE A 1 209 ? -20.630 10.347 6.767 1.00 97.00 209 PHE A C 1
ATOM 1691 O O . PHE A 1 209 ? -20.168 9.472 6.031 1.00 97.00 209 PHE A O 1
ATOM 1698 N N . PRO A 1 210 ? -20.570 11.653 6.456 1.00 95.44 210 PRO A N 1
ATOM 1699 C CA . PRO A 1 210 ? -20.004 12.107 5.193 1.00 95.44 210 PRO A CA 1
ATOM 1700 C C . PRO A 1 210 ? -18.513 11.778 5.084 1.00 95.44 210 PRO A C 1
ATOM 1702 O O . PRO A 1 210 ? -17.776 11.897 6.075 1.00 95.44 210 PRO A O 1
ATOM 1705 N N . ARG A 1 211 ? -18.073 11.414 3.874 1.00 93.44 211 ARG A N 1
ATOM 1706 C CA . ARG A 1 211 ? -16.663 11.178 3.535 1.00 93.44 211 ARG A CA 1
ATOM 1707 C C . ARG A 1 211 ? -15.795 12.356 3.973 1.00 93.44 211 ARG A C 1
ATOM 1709 O O . ARG A 1 211 ? -16.214 13.507 3.857 1.00 93.44 211 ARG A O 1
ATOM 1716 N N . GLN A 1 212 ? -14.595 12.066 4.477 1.00 91.06 212 GLN A N 1
ATOM 1717 C CA . GLN A 1 212 ? -13.585 13.014 4.986 1.00 91.06 212 GLN A CA 1
ATOM 1718 C C . GLN A 1 212 ? -13.997 13.953 6.141 1.00 91.06 212 GLN A C 1
ATOM 1720 O O . GLN A 1 212 ? -13.136 14.344 6.925 1.00 91.06 212 GLN A O 1
ATOM 1725 N N . ALA A 1 213 ? -15.278 14.288 6.307 1.00 94.31 213 ALA A N 1
ATOM 1726 C CA . ALA A 1 213 ? -15.791 15.059 7.441 1.00 94.31 213 ALA A CA 1
ATOM 1727 C C . ALA A 1 213 ? -16.050 14.182 8.680 1.00 94.31 213 ALA A C 1
ATOM 1729 O O . ALA A 1 213 ? -16.131 14.682 9.801 1.00 94.31 213 ALA A O 1
ATOM 1730 N N . SER A 1 214 ? -16.193 12.872 8.474 1.00 97.00 214 SER A N 1
ATOM 1731 C CA . SER A 1 214 ? -16.293 11.859 9.525 1.00 97.00 214 SER A CA 1
ATOM 1732 C C . SER A 1 214 ? -15.191 10.815 9.361 1.00 97.00 214 SER A C 1
ATOM 1734 O O . SER A 1 214 ? -14.635 10.639 8.274 1.00 97.00 214 SER A O 1
ATOM 1736 N N . GLY A 1 215 ? -14.874 10.099 10.436 1.00 97.31 215 GLY A N 1
ATOM 1737 C CA . GLY A 1 215 ? -13.848 9.064 10.388 1.00 97.31 215 GLY A CA 1
ATOM 1738 C C . GLY A 1 215 ? -13.775 8.213 11.642 1.00 97.31 215 GLY A C 1
ATOM 1739 O O . GLY A 1 215 ? -14.494 8.435 12.608 1.00 97.31 215 GLY A O 1
ATOM 1740 N N . ILE A 1 216 ? -12.883 7.233 11.635 1.00 98.44 216 ILE A N 1
ATOM 1741 C CA . ILE A 1 216 ? -12.605 6.347 12.761 1.00 98.44 216 ILE A CA 1
ATOM 1742 C C . ILE A 1 216 ? -11.419 6.910 13.548 1.00 98.44 216 ILE A C 1
ATOM 1744 O O . ILE A 1 216 ? -10.350 7.129 12.978 1.00 98.44 216 ILE A O 1
ATOM 1748 N N . GLY A 1 217 ? -11.597 7.122 14.852 1.00 97.44 217 GLY A N 1
ATOM 1749 C CA . GLY A 1 217 ? -10.536 7.562 15.767 1.00 97.44 217 GLY A CA 1
ATOM 1750 C C . GLY A 1 217 ? -9.898 6.426 16.574 1.00 97.44 217 GLY A C 1
ATOM 1751 O O . GLY A 1 217 ? -8.753 6.530 17.006 1.00 97.44 217 GLY A O 1
ATOM 1752 N N . ALA A 1 218 ? -10.615 5.321 16.779 1.00 97.69 218 ALA A N 1
ATOM 1753 C CA . ALA A 1 218 ? -10.073 4.161 17.480 1.00 97.69 218 ALA A CA 1
ATOM 1754 C C . ALA A 1 218 ? -10.842 2.876 17.162 1.00 97.69 218 ALA A C 1
ATOM 1756 O O . ALA A 1 218 ? -11.998 2.922 16.742 1.00 97.69 218 ALA A O 1
ATOM 1757 N N . PHE A 1 219 ? -10.227 1.733 17.453 1.00 98.19 219 PHE A N 1
ATOM 1758 C CA . PHE A 1 219 ? -10.899 0.439 17.532 1.00 98.19 219 PHE A CA 1
ATOM 1759 C C . PHE A 1 219 ? -10.803 -0.130 18.946 1.00 98.19 219 PHE A C 1
ATOM 1761 O O . PHE A 1 219 ? -9.749 -0.077 19.574 1.00 98.19 219 PHE A O 1
ATOM 1768 N N . LEU A 1 220 ? -11.903 -0.699 19.427 1.00 97.00 220 LEU A N 1
ATOM 1769 C CA . LEU A 1 220 ? -11.998 -1.436 20.681 1.00 97.00 220 LEU A CA 1
ATOM 1770 C C . LEU A 1 220 ? -12.131 -2.922 20.359 1.00 97.00 220 LEU A C 1
ATOM 1772 O O . LEU A 1 220 ? -13.100 -3.322 19.710 1.00 97.00 220 LEU A O 1
ATOM 1776 N N . LEU A 1 221 ? -11.167 -3.726 20.798 1.00 95.81 221 LEU A N 1
ATOM 1777 C CA . LEU A 1 221 ? -11.103 -5.168 20.573 1.00 95.81 221 LEU A CA 1
ATOM 1778 C C . LEU A 1 221 ? -11.273 -5.899 21.911 1.00 95.81 221 LEU A C 1
ATOM 1780 O O . LEU A 1 221 ? -10.301 -6.059 22.653 1.00 95.81 221 LEU A O 1
ATOM 1784 N N . PRO A 1 222 ? -12.506 -6.312 22.254 1.00 94.00 222 PRO A N 1
ATOM 1785 C CA . PRO A 1 222 ? -12.774 -7.055 23.473 1.00 94.00 222 PRO A CA 1
ATOM 1786 C C . PRO A 1 222 ? -12.343 -8.522 23.349 1.00 94.00 222 PRO A C 1
ATOM 1788 O O . PRO A 1 222 ? -12.717 -9.228 22.415 1.00 94.00 222 PRO A O 1
ATOM 1791 N N . LEU A 1 223 ? -11.598 -8.997 24.340 1.00 91.69 223 LEU A N 1
ATOM 1792 C CA . LEU A 1 223 ? -11.174 -10.381 24.518 1.00 91.69 223 LEU A CA 1
ATOM 1793 C C . LEU A 1 223 ? -11.882 -10.951 25.748 1.00 91.69 223 LEU A C 1
ATOM 1795 O O . LEU A 1 223 ? -11.742 -10.413 26.845 1.00 91.69 223 LEU A O 1
ATOM 1799 N N . SER A 1 224 ? -12.652 -12.025 25.576 1.00 89.06 224 SER A N 1
ATOM 1800 C CA . SER A 1 224 ? -13.275 -12.738 26.692 1.00 89.06 224 SER A CA 1
ATOM 1801 C C . SER A 1 224 ? -12.285 -13.713 27.321 1.00 89.06 224 SER A C 1
ATOM 1803 O O . SER A 1 224 ? -11.712 -14.554 26.624 1.00 89.06 224 SER A O 1
ATOM 1805 N N . ASN A 1 225 ? -12.119 -13.621 28.639 1.00 75.94 225 ASN A N 1
ATOM 1806 C CA . ASN A 1 225 ? -11.291 -14.526 29.428 1.00 75.94 225 ASN A CA 1
ATOM 1807 C C . ASN A 1 225 ? -12.149 -15.717 29.877 1.00 75.94 225 ASN A C 1
ATOM 1809 O O . ASN A 1 225 ? -12.797 -15.670 30.921 1.00 75.94 225 ASN A O 1
ATOM 1813 N N . SER A 1 226 ? -12.187 -16.779 29.066 1.00 62.19 226 SER A N 1
ATOM 1814 C CA . SER A 1 226 ? -12.875 -18.033 29.398 1.00 62.19 226 SER A CA 1
ATOM 1815 C C . SER A 1 226 ? -11.856 -19.174 29.505 1.00 62.19 226 SER A C 1
ATOM 1817 O O . SER A 1 226 ? -11.493 -19.813 28.519 1.00 62.19 226 SER A O 1
ATOM 1819 N N . GLY A 1 227 ? -11.348 -19.419 30.718 1.00 64.81 227 GLY A N 1
ATOM 1820 C CA . GLY A 1 227 ? -10.321 -20.441 30.972 1.00 64.81 227 GLY A CA 1
ATOM 1821 C C . GLY A 1 227 ? -8.932 -20.063 30.429 1.00 64.81 227 GLY A C 1
ATOM 1822 O O . GLY A 1 227 ? -8.529 -18.909 30.529 1.00 64.81 227 GLY A O 1
ATOM 1823 N N . ASN A 1 228 ? -8.198 -21.036 29.866 1.00 60.72 228 ASN A N 1
ATOM 1824 C CA . ASN A 1 228 ? -6.838 -20.845 29.321 1.00 60.72 228 ASN A CA 1
ATOM 1825 C C . ASN A 1 228 ? -6.796 -20.168 27.935 1.00 60.72 228 ASN A C 1
ATOM 1827 O O . ASN A 1 228 ? -5.705 -19.865 27.458 1.00 60.72 228 ASN A O 1
ATOM 1831 N N . ASN A 1 229 ? -7.944 -19.943 27.282 1.00 66.56 229 ASN A N 1
ATOM 1832 C CA . ASN A 1 229 ? -8.010 -19.350 25.945 1.00 66.56 229 ASN A CA 1
ATOM 1833 C C . ASN A 1 229 ? -8.810 -18.043 25.960 1.00 66.56 229 ASN A C 1
ATOM 1835 O O . ASN A 1 229 ? -9.945 -17.995 26.433 1.00 66.56 229 ASN A O 1
ATOM 1839 N N . SER A 1 230 ? -8.238 -16.997 25.367 1.00 77.06 230 SER A N 1
ATOM 1840 C CA . SER A 1 230 ? -8.946 -15.745 25.105 1.00 77.06 230 SER A CA 1
ATOM 1841 C C . SER A 1 230 ? -9.716 -15.840 23.788 1.00 77.06 230 SER A C 1
ATOM 1843 O O . SER A 1 230 ? -9.143 -16.172 22.749 1.00 77.06 230 SER A O 1
ATOM 1845 N N . VAL A 1 231 ? -11.014 -15.537 23.819 1.00 88.00 231 VAL A N 1
ATOM 1846 C CA . VAL A 1 231 ? -11.873 -15.513 22.623 1.00 88.00 231 VAL A CA 1
ATOM 1847 C C . VAL A 1 231 ? -12.104 -14.066 22.203 1.00 88.00 231 VAL A C 1
ATOM 1849 O O . VAL A 1 231 ? -12.543 -13.249 23.012 1.00 88.00 231 VAL A O 1
ATOM 1852 N N . LEU A 1 232 ? -11.818 -13.746 20.939 1.00 91.75 232 LEU A N 1
ATOM 1853 C CA . LEU A 1 232 ? -12.092 -12.425 20.376 1.00 91.75 232 LEU A CA 1
ATOM 1854 C C . LEU A 1 232 ? -13.603 -12.235 20.213 1.00 91.75 232 LEU A C 1
ATOM 1856 O O . LEU A 1 232 ? -14.258 -12.970 19.475 1.00 91.75 232 LEU A O 1
ATOM 1860 N N . LEU A 1 233 ? -14.142 -11.239 20.909 1.00 94.00 233 LEU A N 1
ATOM 1861 C CA . LEU A 1 233 ? -15.515 -10.780 20.746 1.00 94.00 233 LEU A CA 1
ATOM 1862 C C . LEU A 1 233 ? -15.580 -9.730 19.631 1.00 94.00 233 LEU A C 1
ATOM 1864 O O . LEU A 1 233 ? -14.556 -9.183 19.216 1.00 94.00 233 LEU A O 1
ATOM 1868 N N . GLN A 1 234 ? -16.790 -9.434 19.150 1.00 96.06 234 GLN A N 1
ATOM 1869 C CA . GLN A 1 234 ? -16.963 -8.487 18.054 1.00 96.06 234 GLN A CA 1
ATOM 1870 C C . GLN A 1 234 ? -16.380 -7.102 18.401 1.00 96.06 234 GLN A C 1
ATOM 1872 O O . GLN A 1 234 ? -16.805 -6.489 19.387 1.00 96.06 234 GLN A O 1
ATOM 1877 N N . PRO A 1 235 ? -15.434 -6.583 17.599 1.00 97.19 235 PRO A N 1
ATOM 1878 C CA . PRO A 1 235 ? -14.851 -5.276 17.834 1.00 97.19 235 PRO A CA 1
ATOM 1879 C C . PRO A 1 235 ? -15.810 -4.139 17.512 1.00 97.19 235 PRO A C 1
ATOM 1881 O O . PRO A 1 235 ? -16.790 -4.281 16.781 1.00 97.19 235 PRO A O 1
ATOM 1884 N N . THR A 1 236 ? -15.473 -2.967 18.031 1.00 98.00 236 THR A N 1
ATOM 1885 C CA . THR A 1 236 ? -16.210 -1.725 17.808 1.00 98.00 236 THR A CA 1
ATOM 1886 C C . THR A 1 236 ? -15.262 -0.648 17.301 1.00 98.00 236 THR A C 1
ATOM 1888 O O . THR A 1 236 ? -14.201 -0.436 17.880 1.00 98.00 236 THR A O 1
ATOM 1891 N N . ALA A 1 237 ? -15.649 0.066 16.254 1.00 98.31 237 ALA A N 1
ATOM 1892 C CA . ALA A 1 237 ? -14.997 1.291 15.823 1.00 98.31 237 ALA A CA 1
ATOM 1893 C C . ALA A 1 237 ? -15.595 2.499 16.558 1.00 98.31 237 ALA A C 1
ATOM 1895 O O . ALA A 1 237 ? -16.817 2.622 16.684 1.00 98.31 237 ALA A O 1
ATOM 1896 N N . ILE A 1 238 ? -14.732 3.401 17.021 1.00 98.06 238 ILE A N 1
ATOM 1897 C CA . ILE A 1 238 ? -15.111 4.720 17.526 1.00 98.06 238 ILE A CA 1
ATOM 1898 C C . ILE A 1 238 ? -15.101 5.685 16.348 1.00 98.06 238 ILE A C 1
ATOM 1900 O O . ILE A 1 238 ? -14.041 6.132 15.908 1.00 98.06 238 ILE A O 1
ATOM 1904 N N . VAL A 1 239 ? -16.287 5.980 15.828 1.00 98.19 239 VAL A N 1
ATOM 1905 C CA . VAL A 1 239 ? -16.491 6.926 14.732 1.00 98.19 239 VAL A CA 1
ATOM 1906 C C . VAL A 1 239 ? -16.698 8.321 15.302 1.00 98.19 239 VAL A C 1
ATOM 1908 O O . VAL A 1 239 ? -17.513 8.509 16.198 1.00 98.19 239 VAL A O 1
ATOM 1911 N N . VAL A 1 240 ? -15.970 9.299 14.778 1.00 97.19 240 VAL A N 1
ATOM 1912 C CA . VAL A 1 240 ? -16.071 10.711 15.139 1.00 97.19 240 VAL A CA 1
ATOM 1913 C C . VAL A 1 240 ? -16.737 11.460 13.991 1.00 97.19 240 VAL A C 1
ATOM 1915 O O . VAL A 1 240 ? -16.322 11.336 12.838 1.00 97.19 240 VAL A O 1
ATOM 1918 N N . SER A 1 241 ? -17.776 12.232 14.302 1.00 96.00 241 SER A N 1
ATOM 1919 C CA . SER A 1 241 ? -18.492 13.071 13.337 1.00 96.00 241 SER A CA 1
ATOM 1920 C C . SER A 1 241 ? -19.048 14.304 14.040 1.00 96.00 241 SER A C 1
ATOM 1922 O O . SER A 1 241 ? -19.707 14.172 15.068 1.00 96.00 241 SER A O 1
ATOM 1924 N N . ASN A 1 242 ? -18.757 15.502 13.521 1.00 91.50 242 ASN A N 1
ATOM 1925 C CA . ASN A 1 242 ? -19.193 16.784 14.100 1.00 91.50 242 ASN A CA 1
ATOM 1926 C C . ASN A 1 242 ? -18.889 16.945 15.607 1.00 91.50 242 ASN A C 1
ATOM 1928 O O . ASN A 1 242 ? -19.662 17.548 16.345 1.00 91.50 242 ASN A O 1
ATOM 1932 N N . GLY A 1 243 ? -17.766 16.390 16.074 1.00 89.69 243 GLY A N 1
ATOM 1933 C CA . GLY A 1 243 ? -17.364 16.427 17.486 1.00 89.69 243 GLY A CA 1
ATOM 1934 C C . GLY A 1 243 ? -18.048 15.391 18.391 1.00 89.69 243 GLY A C 1
ATOM 1935 O O . GLY A 1 243 ? -17.674 15.272 19.555 1.00 89.69 243 GLY A O 1
ATOM 1936 N N . GLU A 1 244 ? -18.994 14.605 17.872 1.00 95.12 244 GLU A N 1
ATOM 1937 C CA . GLU A 1 244 ? -19.641 13.499 18.585 1.00 95.12 244 GLU A CA 1
ATOM 1938 C C . GLU A 1 244 ? -18.952 12.159 18.284 1.00 95.12 244 GLU A C 1
ATOM 1940 O O . GLU A 1 244 ? -18.414 11.954 17.192 1.00 95.12 244 GLU A O 1
ATOM 1945 N N . GLN A 1 245 ? -18.987 11.230 19.248 1.00 96.75 245 GLN A N 1
ATOM 1946 C CA . GLN A 1 245 ? -18.448 9.873 19.102 1.00 96.75 245 GLN A CA 1
ATOM 1947 C C . GLN A 1 245 ? -19.562 8.824 19.024 1.00 96.75 245 GLN A C 1
ATOM 1949 O O . GLN A 1 245 ? -20.491 8.823 19.832 1.00 96.75 245 GLN A O 1
ATOM 1954 N N . PHE A 1 246 ? -19.416 7.873 18.105 1.00 97.62 246 PHE A N 1
ATOM 1955 C CA . PHE A 1 246 ? -20.343 6.771 17.864 1.00 97.62 246 PHE A CA 1
ATOM 1956 C C . PHE A 1 246 ? -19.604 5.444 17.966 1.00 97.62 246 PHE A C 1
ATOM 1958 O O . PHE A 1 246 ? -18.511 5.282 17.430 1.00 97.62 246 PHE A O 1
ATOM 1965 N N . LYS A 1 247 ? -20.222 4.475 18.638 1.00 97.56 247 LYS A N 1
ATOM 1966 C CA . LYS A 1 247 ? -19.732 3.099 18.723 1.00 97.56 247 LYS A CA 1
ATOM 1967 C C . LYS A 1 247 ? -20.427 2.271 17.655 1.00 97.56 247 LYS A C 1
ATOM 1969 O O . LYS A 1 247 ? -21.628 2.037 17.761 1.00 97.56 247 LYS A O 1
ATOM 1974 N N . ILE A 1 248 ? -19.685 1.854 16.636 1.00 98.25 248 ILE A N 1
ATOM 1975 C CA . ILE A 1 248 ? -20.233 1.108 15.499 1.00 98.25 248 ILE A CA 1
ATOM 1976 C C . ILE A 1 248 ? -19.518 -0.243 15.399 1.00 98.25 248 ILE A C 1
ATOM 1978 O O . ILE A 1 248 ? -18.286 -0.263 15.444 1.00 98.25 248 ILE A O 1
ATOM 1982 N N . PRO A 1 249 ? -20.240 -1.375 15.292 1.00 98.31 249 PRO A N 1
ATOM 1983 C CA . PRO A 1 249 ? -19.611 -2.685 15.165 1.00 98.31 249 PRO A CA 1
ATOM 1984 C C . PRO A 1 249 ? -18.675 -2.751 13.954 1.00 98.31 249 PRO A C 1
ATOM 1986 O O . PRO A 1 249 ? -18.987 -2.218 12.890 1.00 98.31 249 PRO A O 1
ATOM 1989 N N . LEU A 1 250 ? -17.531 -3.412 14.111 1.00 98.12 250 LEU A N 1
ATOM 1990 C CA . LEU A 1 250 ? -16.649 -3.761 13.000 1.00 98.12 250 LEU A CA 1
ATOM 1991 C C . LEU A 1 250 ? -16.969 -5.188 12.545 1.00 98.12 250 LEU A C 1
ATOM 1993 O O . LEU A 1 250 ? -17.139 -6.082 13.377 1.00 98.12 250 LEU A O 1
ATOM 1997 N N . GLU A 1 251 ? -17.051 -5.405 11.234 1.00 97.69 251 GLU A N 1
ATOM 1998 C CA . GLU A 1 251 ? -17.459 -6.701 10.682 1.00 97.69 251 GLU A CA 1
ATOM 1999 C C . GLU A 1 251 ? -16.301 -7.693 10.523 1.00 97.69 251 GLU A C 1
ATOM 2001 O O . GLU A 1 251 ? -16.558 -8.892 10.477 1.00 97.69 251 GLU A O 1
ATOM 2006 N N . CYS A 1 252 ? -15.043 -7.237 10.459 1.00 97.75 252 CYS A N 1
ATOM 2007 C CA . CYS A 1 252 ? -13.902 -8.104 10.154 1.00 97.75 252 CYS A CA 1
ATOM 2008 C C . CYS A 1 252 ? -12.637 -7.765 10.950 1.00 97.75 252 CYS A C 1
ATOM 2010 O O . CYS A 1 252 ? -12.224 -6.606 11.046 1.00 97.75 252 CYS A O 1
ATOM 2012 N N . VAL A 1 253 ? -11.975 -8.806 11.456 1.00 97.56 253 VAL A N 1
ATOM 2013 C CA . VAL A 1 253 ? -10.603 -8.746 11.977 1.00 97.56 253 VAL A CA 1
ATOM 2014 C C . VAL A 1 253 ? -9.763 -9.807 11.292 1.00 97.56 253 VAL A C 1
ATOM 2016 O O . VAL A 1 253 ? -10.162 -10.964 11.210 1.00 97.56 253 VAL A O 1
ATOM 2019 N N . PHE A 1 254 ? -8.573 -9.427 10.843 1.00 96.06 254 PHE A N 1
ATOM 2020 C CA . PHE A 1 254 ? -7.576 -10.357 10.338 1.00 96.06 254 PHE A CA 1
ATOM 2021 C C . PHE A 1 254 ? -6.443 -10.487 11.354 1.00 96.06 254 PHE A C 1
ATOM 2023 O O . PHE A 1 254 ? -5.706 -9.532 11.602 1.00 96.06 254 PHE A O 1
ATOM 2030 N N . VAL A 1 255 ? -6.293 -11.667 11.946 1.00 92.94 255 VAL A N 1
ATOM 2031 C CA . VAL A 1 255 ? -5.295 -11.941 12.987 1.00 92.94 255 VAL A CA 1
ATOM 2032 C C . VAL A 1 255 ? -4.786 -13.372 12.842 1.00 92.94 255 VAL A C 1
ATOM 2034 O O . VAL A 1 255 ? -5.542 -14.273 12.486 1.00 92.94 255 VAL A O 1
ATOM 2037 N N . ASN A 1 256 ? -3.491 -13.593 13.082 1.00 86.75 256 ASN A N 1
ATOM 2038 C CA . ASN A 1 256 ? -2.856 -14.917 12.987 1.00 86.75 256 ASN A CA 1
ATOM 2039 C C . ASN A 1 256 ? -3.119 -15.640 11.648 1.00 86.75 256 ASN A C 1
ATOM 2041 O O . ASN A 1 256 ? -3.374 -16.844 11.619 1.00 86.75 256 ASN A O 1
ATOM 2045 N N . GLY A 1 257 ? -3.104 -14.892 10.539 1.00 87.00 257 GLY A N 1
ATOM 2046 C CA . GLY A 1 257 ? -3.318 -15.433 9.191 1.00 87.00 257 GLY A CA 1
ATOM 2047 C C . GLY A 1 257 ? -4.760 -15.851 8.887 1.00 87.00 257 GLY A C 1
ATOM 2048 O O . GLY A 1 257 ? -4.998 -16.495 7.868 1.00 87.00 257 GLY A O 1
ATOM 2049 N N . LYS A 1 258 ? -5.722 -15.520 9.757 1.00 91.50 258 LYS A N 1
ATOM 2050 C CA . LYS A 1 258 ? -7.132 -15.871 9.585 1.00 91.50 258 LYS A CA 1
ATOM 2051 C C . LYS A 1 258 ? -8.011 -14.633 9.605 1.00 91.50 258 LYS A C 1
ATOM 2053 O O . LYS A 1 258 ? -7.849 -13.746 10.441 1.00 91.50 258 LYS A O 1
ATOM 2058 N N . GLU A 1 259 ? -8.971 -14.620 8.692 1.00 93.94 259 GLU A N 1
ATOM 2059 C CA . GLU A 1 259 ? -10.065 -13.659 8.689 1.00 93.94 259 GLU A CA 1
ATOM 2060 C C . GLU A 1 259 ? -11.171 -14.148 9.631 1.00 93.94 259 GLU A C 1
ATOM 2062 O O . GLU A 1 259 ? -11.653 -15.275 9.510 1.00 93.94 259 GLU A O 1
ATOM 2067 N N . ILE A 1 260 ? -11.559 -13.302 10.580 1.00 95.56 260 ILE A N 1
ATOM 2068 C CA . ILE A 1 260 ? -12.663 -13.523 11.509 1.00 95.56 260 ILE A CA 1
ATOM 2069 C C . ILE A 1 260 ? -13.743 -12.506 11.157 1.00 95.56 260 ILE A C 1
ATOM 2071 O O . ILE A 1 260 ? -13.530 -11.300 11.293 1.00 95.56 260 ILE A O 1
ATOM 2075 N N . ASN A 1 261 ? -14.889 -13.004 10.698 1.00 96.62 261 ASN A N 1
ATOM 2076 C CA . ASN A 1 261 ? -16.057 -12.194 10.373 1.00 96.62 261 ASN A CA 1
ATOM 2077 C C . ASN A 1 261 ? -17.084 -12.266 11.507 1.00 96.62 261 ASN A C 1
ATOM 2079 O O . ASN A 1 261 ? -17.261 -13.318 12.122 1.00 96.62 261 ASN A O 1
ATOM 2083 N N . PHE A 1 262 ? -17.765 -11.154 11.765 1.00 96.44 262 PHE A N 1
ATOM 2084 C CA . PHE A 1 262 ? -18.742 -11.018 12.842 1.00 96.44 262 PHE A CA 1
ATOM 2085 C C . PHE A 1 262 ? -20.148 -10.743 12.298 1.00 96.44 262 PHE A C 1
ATOM 2087 O O . PHE A 1 262 ? -20.317 -10.166 11.225 1.00 96.44 262 PHE A O 1
ATOM 2094 N N . GLU A 1 263 ? -21.169 -11.168 13.044 1.00 92.69 263 GLU A N 1
ATOM 2095 C CA . GLU A 1 263 ? -22.558 -11.170 12.572 1.00 92.69 263 GLU A CA 1
ATOM 2096 C C . GLU A 1 263 ? -23.204 -9.779 12.563 1.00 92.69 263 GLU A C 1
ATOM 2098 O O . GLU A 1 263 ? -23.927 -9.447 11.618 1.00 92.69 263 GLU A O 1
ATOM 2103 N N . ASN A 1 264 ? -22.953 -8.947 13.586 1.00 94.75 264 ASN A N 1
ATOM 2104 C CA . ASN A 1 264 ? -23.614 -7.644 13.664 1.00 94.75 264 ASN A CA 1
ATOM 2105 C C . ASN A 1 264 ? -23.060 -6.700 12.600 1.00 94.75 264 ASN A C 1
ATOM 2107 O O . ASN A 1 264 ? -21.852 -6.469 12.525 1.00 94.75 264 ASN A O 1
ATOM 2111 N N . LYS A 1 265 ? -23.967 -6.122 11.815 1.00 96.12 265 LYS A N 1
ATOM 2112 C CA . LYS A 1 265 ? -23.632 -5.190 10.739 1.00 96.12 265 LYS A CA 1
ATOM 2113 C C . LYS A 1 265 ? -23.157 -3.845 11.265 1.00 96.12 265 LYS A C 1
ATOM 2115 O O . LYS A 1 265 ? -23.626 -3.370 12.297 1.00 96.12 265 LYS A O 1
ATOM 2120 N N . GLY A 1 266 ? -22.244 -3.230 10.525 1.00 96.62 266 GLY A N 1
ATOM 2121 C CA . GLY A 1 266 ? -21.650 -1.948 10.866 1.00 96.62 266 GLY A CA 1
ATOM 2122 C C . GLY A 1 266 ? -20.641 -1.523 9.810 1.00 96.62 266 GLY A C 1
ATOM 2123 O O . GLY A 1 266 ? -20.995 -1.317 8.652 1.00 96.62 266 GLY A O 1
ATOM 2124 N N . ILE A 1 267 ? -19.383 -1.363 10.210 1.00 96.88 267 ILE A N 1
ATOM 2125 C CA . ILE A 1 267 ? -18.294 -1.037 9.292 1.00 96.88 267 ILE A CA 1
ATOM 2126 C C . ILE A 1 267 ? -17.818 -2.321 8.606 1.00 96.88 267 ILE A C 1
ATOM 2128 O O . ILE A 1 267 ? -17.241 -3.199 9.246 1.00 96.88 267 ILE A O 1
ATOM 2132 N N . SER A 1 268 ? -18.011 -2.402 7.289 1.00 95.88 268 SER A N 1
ATOM 2133 C CA . SER A 1 268 ? -17.666 -3.565 6.452 1.00 95.88 268 SER A CA 1
ATOM 2134 C C . SER A 1 268 ? -16.179 -3.660 6.062 1.00 95.88 268 SER A C 1
ATOM 2136 O O . SER A 1 268 ? -15.760 -4.584 5.350 1.00 95.88 268 SER A O 1
ATOM 2138 N N . GLY A 1 269 ? -15.359 -2.724 6.548 1.00 96.38 269 GLY A N 1
ATOM 2139 C CA . GLY A 1 269 ? -13.901 -2.807 6.504 1.00 96.38 269 GLY A CA 1
ATOM 2140 C C . GLY A 1 269 ? -13.348 -3.916 7.404 1.00 96.38 269 GLY A C 1
ATOM 2141 O O . GLY A 1 269 ? -14.078 -4.574 8.145 1.00 96.38 269 GLY A O 1
ATOM 2142 N N . CYS A 1 270 ? -12.037 -4.129 7.338 1.00 97.94 270 CYS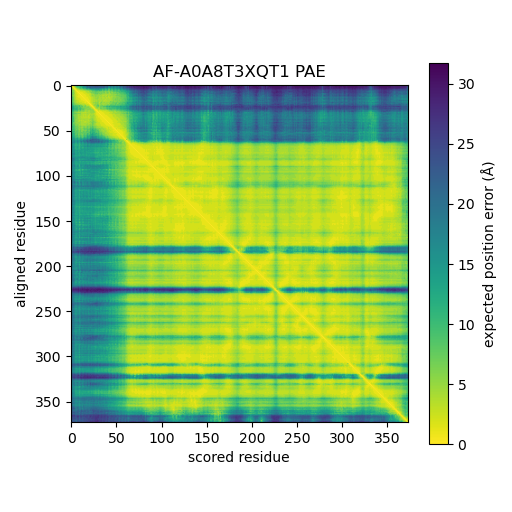 A N 1
ATOM 2143 C CA . CYS A 1 270 ? -11.353 -5.140 8.131 1.00 97.94 270 CYS A CA 1
ATOM 2144 C C . CYS A 1 270 ? -10.127 -4.568 8.836 1.00 97.94 270 CYS A C 1
ATOM 2146 O O . CYS A 1 270 ? -9.334 -3.846 8.230 1.00 97.94 270 CYS A O 1
ATOM 2148 N N . LEU A 1 271 ? -9.945 -4.927 10.105 1.00 98.06 271 LEU A N 1
ATOM 2149 C CA . LEU A 1 271 ? -8.778 -4.537 10.884 1.00 98.06 271 LEU A CA 1
ATOM 2150 C C . LEU A 1 271 ? -7.757 -5.675 10.909 1.00 98.06 271 LEU A C 1
ATOM 2152 O O . LEU A 1 271 ? -8.006 -6.726 11.496 1.00 98.06 271 LEU A O 1
ATOM 2156 N N . ARG A 1 272 ? -6.596 -5.476 10.285 1.00 97.00 272 ARG A N 1
ATOM 2157 C CA . ARG A 1 272 ? -5.485 -6.427 10.351 1.00 97.00 272 ARG A CA 1
ATOM 2158 C C . ARG A 1 272 ? -4.604 -6.127 11.552 1.00 97.00 272 ARG A C 1
ATOM 2160 O O . ARG A 1 272 ? -3.984 -5.072 11.582 1.00 97.00 272 ARG A O 1
ATOM 2167 N N . ILE A 1 273 ? -4.472 -7.074 12.472 1.00 96.50 273 ILE A N 1
ATOM 2168 C CA . ILE A 1 273 ? -3.534 -6.970 13.594 1.00 96.50 273 ILE A CA 1
ATOM 2169 C C . ILE A 1 273 ? -2.124 -7.305 13.112 1.00 96.50 273 ILE A C 1
ATOM 2171 O O . ILE A 1 273 ? -1.921 -8.291 12.397 1.00 96.50 273 ILE A O 1
ATOM 2175 N N . ILE A 1 274 ? -1.164 -6.461 13.484 1.00 95.19 274 ILE A N 1
ATOM 2176 C CA . ILE A 1 274 ? 0.255 -6.625 13.174 1.00 95.19 274 ILE A CA 1
ATOM 2177 C C . ILE A 1 274 ? 1.104 -6.391 14.431 1.00 95.19 274 ILE A C 1
ATOM 2179 O O . ILE A 1 274 ? 0.701 -5.644 15.331 1.00 95.19 274 ILE A O 1
ATOM 2183 N N . PRO A 1 275 ? 2.297 -6.996 14.507 1.00 94.12 275 PRO A N 1
ATOM 2184 C CA . PRO A 1 275 ? 3.198 -6.738 15.612 1.00 94.12 275 PRO A CA 1
ATOM 2185 C C . PRO A 1 275 ? 3.678 -5.279 15.633 1.00 94.12 275 PRO A C 1
ATOM 2187 O O . PRO A 1 275 ? 3.691 -4.574 14.616 1.00 94.12 275 PRO A O 1
ATOM 2190 N N . SER A 1 276 ? 4.160 -4.849 16.796 1.00 93.38 276 SER A N 1
ATOM 2191 C CA . SER A 1 276 ? 5.036 -3.687 16.921 1.00 93.38 276 SER A CA 1
ATOM 2192 C C . SER A 1 276 ? 6.310 -4.043 17.682 1.00 93.38 276 SER A C 1
ATOM 2194 O O . SER A 1 276 ? 6.352 -5.009 18.447 1.00 93.38 276 SER A O 1
ATOM 2196 N N . ILE A 1 277 ? 7.366 -3.273 17.435 1.00 91.62 277 ILE A N 1
ATOM 2197 C CA . ILE A 1 277 ? 8.660 -3.398 18.100 1.00 91.62 277 ILE A CA 1
ATOM 2198 C C . ILE A 1 277 ? 9.025 -2.033 18.681 1.00 91.62 277 ILE A C 1
ATOM 2200 O O . ILE A 1 277 ? 9.102 -1.031 17.955 1.00 91.62 277 ILE A O 1
ATOM 2204 N N . ASP A 1 278 ? 9.242 -2.009 19.993 1.00 86.31 278 ASP A N 1
ATOM 2205 C CA . ASP A 1 278 ? 9.572 -0.796 20.738 1.00 86.31 278 ASP A CA 1
ATOM 2206 C C . ASP A 1 278 ? 11.073 -0.443 20.698 1.00 86.31 278 ASP A C 1
ATOM 2208 O O . ASP A 1 278 ? 11.889 -1.094 20.039 1.00 86.31 278 ASP A O 1
ATOM 2212 N N . GLU A 1 279 ? 11.455 0.635 21.388 1.00 84.81 279 GLU A N 1
ATOM 2213 C CA . GLU A 1 279 ? 12.845 1.104 21.437 1.00 84.81 279 GLU A CA 1
ATOM 2214 C C . GLU A 1 279 ? 13.801 0.100 22.092 1.00 84.81 279 GLU A C 1
ATOM 2216 O O . GLU A 1 279 ? 14.982 0.067 21.741 1.00 84.81 279 GLU A O 1
ATOM 2221 N N . GLN A 1 280 ? 13.288 -0.740 22.996 1.00 86.12 280 GLN A N 1
ATOM 2222 C CA . GLN A 1 280 ? 14.029 -1.790 23.690 1.00 86.12 280 GLN A CA 1
ATOM 2223 C C . GLN A 1 280 ? 14.047 -3.118 22.909 1.00 86.12 280 GLN A C 1
ATOM 2225 O O . GLN A 1 280 ? 14.468 -4.137 23.454 1.00 86.12 280 GLN A O 1
ATOM 2230 N N . ASN A 1 281 ? 13.621 -3.116 21.638 1.00 85.31 281 ASN A N 1
ATOM 2231 C CA . ASN A 1 281 ? 13.489 -4.296 20.778 1.00 85.31 281 ASN A CA 1
ATOM 2232 C C . ASN A 1 281 ? 12.539 -5.371 21.335 1.00 85.31 281 ASN A C 1
ATOM 2234 O O . ASN A 1 281 ? 12.661 -6.550 20.994 1.00 85.31 281 ASN A O 1
ATOM 2238 N N . ARG A 1 282 ? 11.579 -4.993 22.185 1.00 86.44 282 ARG A N 1
ATOM 2239 C CA . ARG A 1 282 ? 10.541 -5.913 22.654 1.00 86.44 282 ARG A CA 1
ATOM 2240 C C . ARG A 1 282 ? 9.449 -6.003 21.599 1.00 86.44 282 ARG A C 1
ATOM 2242 O O . ARG A 1 282 ? 8.960 -4.986 21.110 1.00 86.44 282 ARG A O 1
ATOM 2249 N N . ILE A 1 283 ? 9.073 -7.233 21.261 1.00 89.62 283 ILE A N 1
ATOM 2250 C CA . ILE A 1 283 ? 8.018 -7.524 20.291 1.00 89.62 283 ILE A CA 1
ATOM 2251 C C . ILE A 1 283 ? 6.685 -7.595 21.032 1.00 89.62 283 ILE A C 1
ATOM 2253 O O . ILE A 1 283 ? 6.520 -8.409 21.941 1.00 89.62 283 ILE A O 1
ATOM 2257 N N . ASN A 1 284 ? 5.717 -6.787 20.607 1.00 91.25 284 ASN A N 1
ATOM 2258 C CA . ASN A 1 284 ? 4.319 -6.958 20.972 1.00 91.25 284 ASN A CA 1
ATOM 2259 C C . ASN A 1 284 ? 3.557 -7.511 19.755 1.00 91.25 284 ASN A C 1
ATOM 2261 O O . ASN A 1 284 ? 3.366 -6.765 18.792 1.00 91.25 284 ASN A O 1
ATOM 2265 N N . PRO A 1 285 ? 3.095 -8.777 19.767 1.00 90.56 285 PRO A N 1
ATOM 2266 C CA . PRO A 1 285 ? 2.415 -9.389 18.620 1.00 90.56 285 PRO A CA 1
ATOM 2267 C C . PRO A 1 285 ? 1.105 -8.686 18.234 1.00 90.56 285 PRO A C 1
ATOM 2269 O O . PRO A 1 285 ? 0.692 -8.758 17.082 1.00 90.56 285 PRO A O 1
ATOM 2272 N N . ASN A 1 286 ? 0.491 -7.965 19.175 1.00 92.06 286 ASN A N 1
ATOM 2273 C CA . ASN A 1 286 ? -0.758 -7.227 18.993 1.00 92.06 286 ASN A CA 1
ATOM 2274 C C . ASN A 1 286 ? -0.528 -5.707 19.007 1.00 92.06 286 ASN A C 1
ATOM 2276 O O . ASN A 1 286 ? -1.446 -4.946 19.300 1.00 92.06 286 ASN A O 1
ATOM 2280 N N . GLY A 1 287 ? 0.702 -5.254 18.772 1.00 92.94 287 GLY A N 1
ATOM 2281 C CA . GLY A 1 287 ? 1.118 -3.886 19.067 1.00 92.94 287 GLY A CA 1
ATOM 2282 C C . GLY A 1 287 ? 0.605 -2.805 18.112 1.00 92.94 287 GLY A C 1
ATOM 2283 O O . GLY A 1 287 ? 0.647 -1.622 18.453 1.00 92.94 287 GLY A O 1
ATOM 2284 N N . ALA A 1 288 ? 0.115 -3.179 16.932 1.00 95.75 288 ALA A N 1
ATOM 2285 C CA . ALA A 1 288 ? -0.484 -2.255 15.980 1.00 95.75 288 ALA A CA 1
ATOM 2286 C C . ALA A 1 288 ? -1.547 -2.947 15.115 1.00 95.75 288 ALA A C 1
ATOM 2288 O O . ALA A 1 288 ? -1.755 -4.160 15.170 1.00 95.75 288 ALA A O 1
ATOM 2289 N N . ALA A 1 289 ? -2.243 -2.156 14.312 1.00 97.25 289 ALA A N 1
ATOM 2290 C CA . ALA A 1 289 ? -3.229 -2.633 13.369 1.00 97.25 289 ALA A CA 1
ATOM 2291 C C . ALA A 1 289 ? -3.258 -1.772 12.102 1.00 97.25 289 ALA A C 1
ATOM 2293 O O . ALA A 1 289 ? -2.954 -0.583 12.139 1.00 97.25 289 ALA A O 1
ATOM 2294 N N . LEU A 1 290 ? -3.653 -2.365 10.980 1.00 98.06 290 LEU A N 1
ATOM 2295 C CA . LEU A 1 290 ? -3.923 -1.679 9.721 1.00 98.06 290 LEU A CA 1
ATOM 2296 C C . LEU A 1 290 ? -5.415 -1.772 9.432 1.00 98.06 290 LEU A C 1
ATOM 2298 O O . LEU A 1 290 ? -5.962 -2.876 9.371 1.00 98.06 290 LEU A O 1
ATOM 2302 N N . TYR A 1 291 ? -6.074 -0.636 9.237 1.00 98.38 291 TYR A N 1
ATOM 2303 C CA . TYR A 1 291 ? -7.467 -0.636 8.809 1.00 98.38 291 TYR A CA 1
ATOM 2304 C C . TYR A 1 291 ? -7.561 -0.634 7.284 1.00 98.38 291 TYR A C 1
ATOM 2306 O O . TYR A 1 291 ? -6.995 0.235 6.618 1.00 98.38 291 TYR A O 1
ATOM 2314 N N . LEU A 1 292 ? -8.292 -1.610 6.746 1.00 98.12 292 LEU A N 1
ATOM 2315 C CA . LEU A 1 292 ? -8.612 -1.723 5.329 1.00 98.12 292 LEU A CA 1
ATOM 2316 C C . LEU A 1 292 ? -10.098 -1.422 5.139 1.00 98.12 292 LEU A C 1
ATOM 2318 O O . LEU A 1 292 ? -10.952 -2.176 5.611 1.00 98.12 292 LEU A O 1
ATOM 2322 N N . SER A 1 293 ? -10.411 -0.337 4.436 1.00 97.38 293 SER A N 1
ATOM 2323 C CA . SER A 1 293 ? -11.792 0.029 4.115 1.00 97.38 293 SER A CA 1
ATOM 2324 C C . SER A 1 293 ? -12.452 -0.988 3.173 1.00 97.38 293 SER A C 1
ATOM 2326 O O . SER A 1 293 ? -11.760 -1.840 2.598 1.00 97.38 293 SER A O 1
ATOM 2328 N N . PRO A 1 294 ? -13.776 -0.907 2.956 1.00 95.00 294 PRO A N 1
ATOM 2329 C CA . PRO A 1 294 ? -14.469 -1.744 1.976 1.00 95.00 294 PRO A CA 1
ATOM 2330 C C . PRO A 1 294 ? -13.849 -1.656 0.572 1.00 95.00 294 PRO A C 1
ATOM 2332 O O . PRO A 1 294 ? -13.743 -2.671 -0.122 1.00 95.00 294 PRO A O 1
ATOM 2335 N N . ARG A 1 295 ? -13.363 -0.468 0.183 1.00 94.50 295 ARG A N 1
ATOM 2336 C CA . ARG A 1 295 ? -12.658 -0.247 -1.087 1.00 94.50 295 ARG A CA 1
ATOM 2337 C C . ARG A 1 295 ? -11.309 -0.954 -1.133 1.00 94.50 295 ARG A C 1
ATOM 2339 O O . ARG A 1 295 ? -10.986 -1.565 -2.150 1.00 94.50 295 ARG A O 1
ATOM 2346 N N . VAL A 1 296 ? -10.542 -0.902 -0.041 1.00 97.38 296 VAL A N 1
ATOM 2347 C CA . VAL A 1 296 ? -9.186 -1.466 0.022 1.00 97.38 296 VAL A CA 1
ATOM 2348 C C . VAL A 1 296 ? -9.191 -2.979 0.204 1.00 97.38 296 VAL A C 1
ATOM 2350 O O . VAL A 1 296 ? -8.440 -3.667 -0.476 1.00 97.38 296 VAL A O 1
ATOM 2353 N N . ARG A 1 297 ? -10.027 -3.535 1.091 1.00 94.56 297 ARG A N 1
ATOM 2354 C CA . ARG A 1 297 ? -9.936 -4.954 1.500 1.00 94.56 297 ARG A CA 1
ATOM 2355 C C . ARG A 1 297 ? -10.034 -5.950 0.341 1.00 94.56 297 ARG A C 1
ATOM 2357 O O . ARG A 1 297 ? -9.509 -7.055 0.427 1.00 94.56 297 ARG A O 1
ATOM 2364 N N . ARG A 1 298 ? -10.724 -5.581 -0.739 1.00 93.19 298 ARG A N 1
ATOM 2365 C CA . ARG A 1 298 ? -10.938 -6.445 -1.910 1.00 93.19 298 ARG A CA 1
ATOM 2366 C C . ARG A 1 298 ? -9.850 -6.318 -2.973 1.00 93.19 298 ARG A C 1
ATOM 2368 O O . ARG A 1 298 ? -9.845 -7.124 -3.903 1.00 93.19 298 ARG A O 1
ATOM 2375 N N . THR A 1 299 ? -8.940 -5.351 -2.843 1.00 97.56 299 THR A N 1
ATOM 2376 C CA . THR A 1 299 ? -7.929 -5.113 -3.871 1.00 97.56 299 THR A CA 1
ATOM 2377 C C . THR A 1 299 ? -6.912 -6.238 -3.960 1.00 97.56 299 THR A C 1
ATOM 2379 O O . THR A 1 299 ? -6.639 -6.927 -2.975 1.00 97.56 299 THR A O 1
ATOM 2382 N N . LEU A 1 300 ? -6.312 -6.422 -5.136 1.00 97.38 300 LEU A N 1
ATOM 2383 C CA . LEU A 1 300 ? -5.232 -7.385 -5.327 1.00 97.38 300 LEU A CA 1
ATOM 2384 C C . LEU A 1 300 ? -4.072 -7.120 -4.362 1.00 97.38 300 LEU A C 1
ATOM 2386 O O . LEU A 1 300 ? -3.578 -8.065 -3.749 1.00 97.38 300 LEU A O 1
ATOM 2390 N N . PHE A 1 301 ? -3.694 -5.850 -4.169 1.00 97.81 301 PHE A N 1
ATOM 2391 C CA . PHE A 1 301 ? -2.690 -5.457 -3.182 1.00 97.81 301 PHE A CA 1
ATOM 2392 C C . PHE A 1 301 ? -3.046 -5.969 -1.780 1.00 97.81 301 PHE A C 1
ATOM 2394 O O . PHE A 1 301 ? -2.245 -6.666 -1.155 1.00 97.81 301 PHE A O 1
ATOM 2401 N N . ALA A 1 302 ? -4.259 -5.684 -1.293 1.00 96.94 302 ALA A N 1
ATOM 2402 C CA . ALA A 1 302 ? -4.680 -6.140 0.027 1.00 96.94 302 ALA A CA 1
ATOM 2403 C C . ALA A 1 302 ? -4.710 -7.673 0.107 1.00 96.94 302 ALA A C 1
ATOM 2405 O O . ALA A 1 302 ? -4.207 -8.259 1.059 1.00 96.94 302 ALA A O 1
ATOM 2406 N N . ARG A 1 303 ? -5.231 -8.350 -0.915 1.00 95.44 303 ARG A N 1
ATOM 2407 C CA . ARG A 1 303 ? -5.348 -9.813 -0.940 1.00 95.44 303 ARG A CA 1
ATOM 2408 C C . ARG A 1 303 ? -3.995 -10.521 -0.930 1.00 95.44 303 ARG A C 1
ATOM 2410 O O . ARG A 1 303 ? -3.815 -11.449 -0.147 1.00 95.44 303 ARG A O 1
ATOM 2417 N N . LEU A 1 304 ? -3.053 -10.084 -1.762 1.00 95.69 304 LEU A N 1
ATOM 2418 C 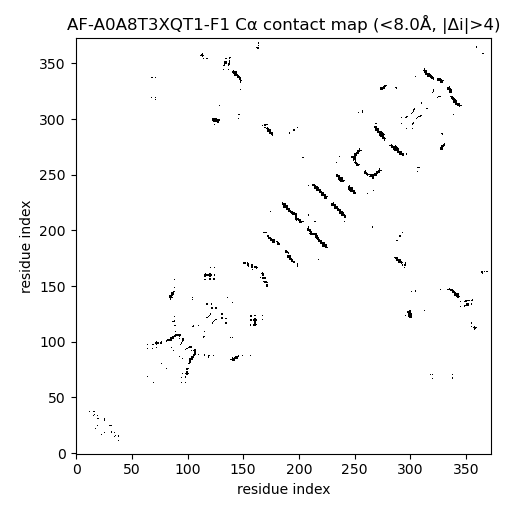CA . LEU A 1 304 ? -1.739 -10.718 -1.883 1.00 95.69 304 LEU A CA 1
ATOM 2419 C C . LEU A 1 304 ? -0.777 -10.257 -0.786 1.00 95.69 304 LEU A C 1
ATOM 2421 O O . LEU A 1 304 ? -0.215 -11.074 -0.061 1.00 95.69 304 LEU A O 1
ATOM 2425 N N . TYR A 1 305 ? -0.577 -8.947 -0.648 1.00 95.88 305 TYR A N 1
ATOM 2426 C CA . TYR A 1 305 ? 0.461 -8.407 0.225 1.00 95.88 305 TYR A CA 1
ATOM 2427 C C . TYR A 1 305 ? 0.008 -8.368 1.688 1.00 95.88 305 TYR A C 1
ATOM 2429 O O . TYR A 1 305 ? 0.755 -8.785 2.584 1.00 95.88 305 TYR A O 1
ATOM 2437 N N . ILE A 1 306 ? -1.227 -7.906 1.928 1.00 95.06 306 ILE A N 1
ATOM 2438 C CA . ILE A 1 306 ? -1.757 -7.732 3.281 1.00 95.06 306 ILE A CA 1
ATOM 2439 C C . ILE A 1 306 ? -2.274 -9.070 3.838 1.00 95.06 306 ILE A C 1
ATOM 2441 O O . ILE A 1 306 ? -1.769 -9.571 4.832 1.00 95.06 306 ILE A O 1
ATOM 2445 N N . TYR A 1 307 ? -3.223 -9.728 3.195 1.00 93.00 307 TYR A N 1
ATOM 2446 C CA . TYR A 1 307 ? -3.772 -10.978 3.724 1.00 93.00 307 TYR A CA 1
ATOM 2447 C C . TYR A 1 307 ? -2.901 -12.205 3.456 1.00 93.00 307 TYR A C 1
ATOM 2449 O O . TYR A 1 307 ? -3.070 -13.214 4.133 1.00 93.00 307 TYR A O 1
ATOM 2457 N N . GLY A 1 308 ? -1.951 -12.130 2.518 1.00 91.00 308 GLY A N 1
ATOM 2458 C CA . GLY A 1 308 ? -1.111 -13.279 2.183 1.00 91.00 308 GLY A CA 1
ATOM 2459 C C . GLY A 1 308 ? -1.907 -14.426 1.563 1.00 91.00 308 GLY A C 1
ATOM 2460 O O . GLY A 1 308 ? -1.567 -15.584 1.785 1.00 91.00 308 GLY A O 1
ATOM 2461 N N . LEU A 1 309 ? -2.988 -14.122 0.834 1.00 85.31 309 LEU A N 1
ATOM 2462 C CA . LEU A 1 309 ? -3.813 -15.145 0.196 1.00 85.31 309 LEU A CA 1
ATOM 2463 C C . LEU A 1 309 ? -3.010 -15.866 -0.890 1.00 85.31 309 LEU A C 1
ATOM 2465 O O . LEU A 1 309 ? -2.497 -15.227 -1.811 1.00 85.31 309 LEU A O 1
ATOM 2469 N N . ASP A 1 310 ? -2.951 -17.195 -0.793 1.00 84.19 310 ASP A N 1
ATOM 2470 C CA . ASP A 1 310 ? -2.405 -18.043 -1.853 1.00 84.19 310 ASP A CA 1
ATOM 2471 C C . ASP A 1 310 ? -3.371 -18.067 -3.048 1.00 84.19 310 ASP A C 1
ATOM 2473 O O . ASP A 1 310 ? -4.595 -17.973 -2.901 1.00 84.19 310 ASP A O 1
ATOM 2477 N N . SER A 1 311 ? -2.810 -18.142 -4.248 1.00 88.88 311 SER A N 1
ATOM 2478 C CA . SER A 1 311 ? -3.551 -18.146 -5.505 1.00 88.88 311 SER A CA 1
ATOM 2479 C C . SER A 1 311 ? -2.767 -18.930 -6.545 1.00 88.88 311 SER A C 1
ATOM 2481 O O . SER A 1 311 ? -1.555 -18.757 -6.674 1.00 88.88 311 SER A O 1
ATOM 2483 N N . ASP A 1 312 ? -3.465 -19.736 -7.342 1.00 92.06 312 ASP A N 1
ATOM 2484 C CA . ASP A 1 312 ? -2.845 -20.432 -8.473 1.00 92.06 312 ASP A CA 1
ATOM 2485 C C . ASP A 1 312 ? -2.364 -19.450 -9.551 1.00 92.06 312 ASP A C 1
ATOM 2487 O O . ASP A 1 312 ? -1.393 -19.729 -10.254 1.00 92.06 312 ASP A O 1
ATOM 2491 N N . ILE A 1 313 ? -3.010 -18.282 -9.649 1.00 96.12 313 ILE A N 1
ATOM 2492 C CA . ILE A 1 313 ? -2.677 -17.215 -10.600 1.00 96.12 313 ILE A CA 1
ATOM 2493 C C . ILE A 1 313 ? -1.433 -16.449 -10.140 1.00 96.12 313 ILE A C 1
ATOM 2495 O O . ILE A 1 313 ? -0.556 -16.157 -10.947 1.00 96.12 313 ILE A O 1
ATOM 2499 N N . TYR A 1 314 ? -1.344 -16.122 -8.851 1.00 97.12 314 TYR A N 1
ATOM 2500 C CA . TYR A 1 314 ? -0.232 -15.362 -8.278 1.00 97.12 314 TYR A CA 1
ATOM 2501 C C . TYR A 1 314 ? 0.509 -16.233 -7.278 1.00 97.12 314 TYR A C 1
ATOM 2503 O O . TYR A 1 314 ? 0.195 -16.225 -6.087 1.00 97.12 314 TYR A O 1
ATOM 2511 N N . LYS A 1 315 ? 1.519 -16.966 -7.750 1.00 97.06 315 LYS A N 1
ATOM 2512 C CA . LYS A 1 315 ? 2.291 -17.846 -6.876 1.00 97.06 315 LYS A CA 1
ATOM 2513 C C . LYS A 1 315 ? 3.438 -17.086 -6.232 1.00 97.06 315 LYS A C 1
ATOM 2515 O O . LYS A 1 315 ? 4.338 -16.634 -6.933 1.00 97.06 315 LYS A O 1
ATOM 2520 N N . LEU A 1 316 ? 3.427 -16.959 -4.907 1.00 96.12 316 LEU A N 1
ATOM 2521 C CA . LEU A 1 316 ? 4.540 -16.359 -4.169 1.00 96.12 316 LEU A CA 1
ATOM 2522 C C . LEU A 1 316 ? 5.805 -17.207 -4.382 1.00 96.12 316 LEU A C 1
ATOM 2524 O O . LEU A 1 316 ? 5.800 -18.403 -4.097 1.00 96.12 316 LEU A O 1
ATOM 2528 N N . VAL A 1 317 ? 6.866 -16.592 -4.906 1.00 95.94 317 VAL A N 1
ATOM 2529 C CA . VAL A 1 317 ? 8.147 -17.261 -5.213 1.00 95.94 317 VAL A CA 1
ATOM 2530 C C . VAL A 1 317 ? 9.323 -16.680 -4.438 1.00 95.94 317 VAL A C 1
ATOM 2532 O O . VAL A 1 317 ? 10.339 -17.351 -4.286 1.00 95.94 317 VAL A O 1
ATOM 2535 N N . TYR A 1 318 ? 9.181 -15.457 -3.927 1.00 95.31 318 TYR A N 1
ATOM 2536 C CA . TYR A 1 318 ? 10.170 -14.825 -3.067 1.00 95.31 318 TYR A CA 1
ATOM 2537 C C . TYR A 1 318 ? 9.490 -13.998 -1.985 1.00 95.31 318 TYR A C 1
ATOM 2539 O O . TYR A 1 318 ? 8.542 -13.254 -2.253 1.00 95.31 318 TYR A O 1
ATOM 2547 N N . ILE A 1 319 ? 10.027 -14.109 -0.778 1.00 93.44 319 ILE A N 1
ATOM 2548 C CA . ILE A 1 319 ? 9.707 -13.287 0.377 1.00 93.44 319 ILE A CA 1
ATOM 2549 C C . ILE A 1 319 ? 10.954 -13.222 1.264 1.00 93.44 319 ILE A C 1
ATOM 2551 O O . ILE A 1 319 ? 11.672 -14.210 1.409 1.00 93.44 319 ILE A O 1
ATOM 2555 N N . ASP A 1 320 ? 11.232 -12.062 1.841 1.00 88.56 320 ASP A N 1
ATOM 2556 C CA . ASP A 1 320 ? 12.367 -11.831 2.745 1.00 88.56 320 ASP A CA 1
ATOM 2557 C C . ASP A 1 320 ? 11.953 -11.730 4.228 1.00 88.56 320 ASP A C 1
ATOM 2559 O O . ASP A 1 320 ? 12.768 -11.395 5.087 1.00 88.56 320 ASP A O 1
ATOM 2563 N N . GLU A 1 321 ? 10.704 -12.083 4.545 1.00 78.00 321 GLU A N 1
ATOM 2564 C CA . GLU A 1 321 ? 10.145 -12.128 5.903 1.00 78.00 321 GLU A CA 1
ATOM 2565 C C . GLU A 1 321 ? 10.979 -13.031 6.829 1.00 78.00 321 GLU A C 1
ATOM 2567 O O . GLU A 1 321 ? 11.355 -12.605 7.923 1.00 78.00 321 GLU A O 1
ATOM 2572 N N . ASP A 1 322 ? 11.402 -14.204 6.339 1.00 60.16 322 ASP A N 1
ATOM 2573 C CA . ASP A 1 322 ? 12.270 -15.158 7.057 1.00 60.16 322 ASP A CA 1
ATOM 2574 C C . ASP A 1 322 ? 13.684 -14.620 7.337 1.00 60.16 322 ASP A C 1
ATOM 2576 O O . ASP A 1 322 ? 14.452 -15.209 8.100 1.00 60.16 322 ASP A O 1
ATOM 2580 N N . LYS A 1 323 ? 14.045 -13.482 6.735 1.00 60.38 323 LYS A N 1
ATOM 2581 C CA . LYS A 1 323 ? 15.324 -12.793 6.943 1.00 60.38 323 LYS A CA 1
ATOM 2582 C C . LYS A 1 323 ? 15.202 -11.597 7.892 1.00 60.38 323 LYS A C 1
ATOM 2584 O O . LYS A 1 323 ? 16.134 -10.801 7.989 1.00 60.38 323 LYS A O 1
ATOM 2589 N N . GLY A 1 324 ? 14.080 -11.491 8.613 1.00 57.62 324 GLY A N 1
ATOM 2590 C CA . GLY A 1 324 ? 13.873 -10.515 9.684 1.00 57.62 324 GLY A CA 1
ATOM 2591 C C . GLY A 1 324 ? 13.037 -9.291 9.305 1.00 57.62 324 GLY A C 1
ATOM 2592 O O . GLY A 1 324 ? 13.103 -8.293 10.020 1.00 57.62 324 GLY A O 1
ATOM 2593 N N . ALA A 1 325 ? 12.253 -9.349 8.222 1.00 64.75 325 ALA A N 1
ATOM 2594 C CA . ALA A 1 325 ? 11.400 -8.244 7.764 1.00 64.75 325 ALA A CA 1
ATOM 2595 C C . ALA A 1 325 ? 9.891 -8.586 7.767 1.00 64.75 325 ALA A C 1
ATOM 2597 O O . ALA A 1 325 ? 9.241 -8.448 6.731 1.00 64.75 325 ALA A O 1
ATOM 2598 N N . PRO A 1 326 ? 9.289 -9.040 8.887 1.00 82.94 326 PRO A N 1
ATOM 2599 C CA . PRO A 1 326 ? 7.838 -9.205 8.949 1.00 82.94 326 PRO A CA 1
ATOM 2600 C C . PRO A 1 326 ? 7.142 -7.851 8.818 1.00 82.94 326 PRO A C 1
ATOM 2602 O O . PRO A 1 326 ? 7.724 -6.810 9.127 1.00 82.94 326 PRO A O 1
ATOM 2605 N N . LEU A 1 327 ? 5.877 -7.844 8.391 1.00 92.06 327 LEU A N 1
ATOM 2606 C CA . LEU A 1 327 ? 5.103 -6.604 8.397 1.00 92.06 327 LEU A CA 1
ATOM 2607 C C . LEU A 1 327 ? 4.845 -6.167 9.849 1.00 92.06 327 LEU A C 1
ATOM 2609 O O . LEU A 1 327 ? 4.062 -6.797 10.559 1.00 92.06 327 LEU A O 1
ATOM 2613 N N . VAL A 1 328 ? 5.506 -5.095 10.282 1.00 92.94 328 VAL A N 1
ATOM 2614 C CA . VAL A 1 328 ? 5.575 -4.665 11.684 1.00 92.94 328 VAL A CA 1
ATOM 2615 C C . VAL A 1 328 ? 5.666 -3.145 11.783 1.00 92.94 328 VAL A C 1
ATOM 2617 O O . VAL A 1 328 ? 6.190 -2.471 10.896 1.00 92.94 328 VAL A O 1
ATOM 2620 N N . VAL A 1 329 ? 5.189 -2.586 12.893 1.00 92.88 329 VAL A N 1
ATOM 2621 C CA . VAL A 1 329 ? 5.491 -1.195 13.256 1.00 92.88 329 VAL A CA 1
ATOM 2622 C C . VAL A 1 329 ? 6.746 -1.161 14.122 1.00 92.88 329 VAL A C 1
ATOM 2624 O O . VAL A 1 329 ? 6.710 -1.537 15.290 1.00 92.88 329 VAL A O 1
ATOM 2627 N N . TRP A 1 330 ? 7.860 -0.685 13.575 1.00 89.19 330 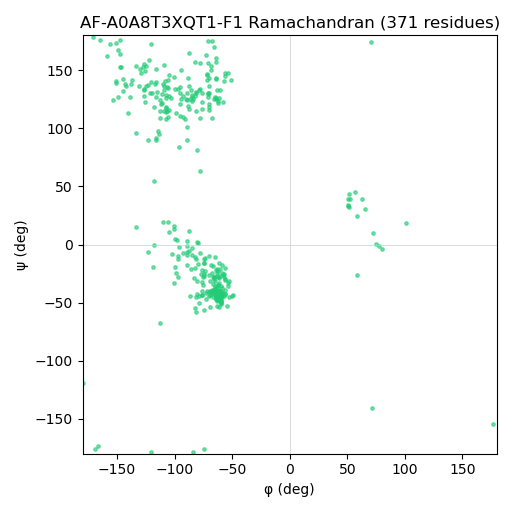TRP A N 1
ATOM 2628 C CA . TRP A 1 330 ? 9.118 -0.502 14.295 1.00 89.19 330 TRP A CA 1
ATOM 2629 C C . TRP A 1 330 ? 9.378 0.982 14.540 1.00 89.19 330 TRP A C 1
ATOM 2631 O O . TRP A 1 330 ? 9.516 1.761 13.596 1.00 89.19 330 TRP A O 1
ATOM 2641 N N . ARG A 1 331 ? 9.437 1.393 15.816 1.00 83.81 331 ARG A N 1
ATOM 2642 C CA . ARG A 1 331 ? 9.698 2.796 16.214 1.00 83.81 331 ARG A CA 1
ATOM 2643 C C . ARG A 1 331 ? 8.779 3.804 15.503 1.00 83.81 331 ARG A C 1
ATOM 2645 O O . ARG A 1 331 ? 9.223 4.829 14.987 1.00 83.81 331 ARG A O 1
ATOM 2652 N N . GLY A 1 332 ? 7.490 3.466 15.424 1.00 81.31 332 GLY A N 1
ATOM 2653 C CA . GLY A 1 332 ? 6.462 4.283 14.771 1.00 81.31 332 GLY A CA 1
ATOM 2654 C C . GLY A 1 332 ? 6.484 4.259 13.238 1.00 81.31 332 GLY A C 1
ATOM 2655 O O . GLY A 1 332 ? 5.653 4.914 12.615 1.00 81.31 332 GLY A O 1
ATOM 2656 N N . ARG A 1 333 ? 7.397 3.506 12.613 1.00 87.31 333 ARG A N 1
ATOM 2657 C CA . ARG A 1 333 ? 7.453 3.321 11.160 1.00 87.31 333 ARG A CA 1
ATOM 2658 C C . ARG A 1 333 ? 6.955 1.940 10.788 1.00 87.31 333 ARG A C 1
ATOM 2660 O O . ARG A 1 333 ? 7.348 0.949 11.394 1.00 87.31 333 ARG A O 1
ATOM 2667 N N . LEU A 1 334 ? 6.109 1.878 9.772 1.00 91.75 334 LEU A N 1
ATOM 2668 C CA . LEU A 1 334 ? 5.716 0.613 9.179 1.00 91.75 334 LEU A CA 1
ATOM 2669 C C . LEU A 1 334 ? 6.862 0.107 8.302 1.00 91.75 334 LEU A C 1
ATOM 2671 O O . LEU A 1 334 ? 7.299 0.812 7.395 1.00 91.75 334 LEU A O 1
ATOM 2675 N N . ILE A 1 335 ? 7.342 -1.095 8.589 1.00 91.31 335 ILE A N 1
ATOM 2676 C CA . ILE A 1 335 ? 8.319 -1.813 7.771 1.00 91.31 335 ILE A CA 1
ATOM 2677 C C . ILE A 1 335 ? 7.732 -3.175 7.424 1.00 91.31 335 ILE A C 1
ATOM 2679 O O . ILE A 1 335 ? 6.888 -3.698 8.153 1.00 91.31 335 ILE A O 1
ATOM 2683 N N . GLY A 1 336 ? 8.152 -3.756 6.311 1.00 93.06 336 GLY A N 1
ATOM 2684 C CA . GLY A 1 336 ? 7.688 -5.077 5.932 1.00 93.06 336 GLY A CA 1
ATOM 2685 C C . GLY A 1 336 ? 8.476 -5.677 4.781 1.00 93.06 336 GLY A C 1
ATOM 2686 O O . GLY A 1 336 ? 9.469 -5.097 4.329 1.00 93.06 336 GLY A O 1
ATOM 2687 N N . PRO A 1 337 ? 8.039 -6.856 4.333 1.00 94.75 337 PRO A N 1
ATOM 2688 C CA . PRO A 1 337 ? 8.815 -7.653 3.406 1.00 94.75 337 PRO A CA 1
ATOM 2689 C C . PRO A 1 337 ? 8.730 -7.137 1.967 1.00 94.75 337 PRO A C 1
ATOM 2691 O O . PRO A 1 337 ? 7.734 -6.544 1.555 1.00 94.75 337 PRO A O 1
ATOM 2694 N N . LEU A 1 338 ? 9.742 -7.455 1.167 1.00 95.19 338 LEU A N 1
ATOM 2695 C CA . LEU A 1 338 ? 9.651 -7.448 -0.287 1.00 95.19 338 LEU A CA 1
ATOM 2696 C C . LEU A 1 338 ? 9.120 -8.809 -0.733 1.00 95.19 338 LEU A C 1
ATOM 2698 O O . LEU A 1 338 ? 9.685 -9.855 -0.405 1.00 95.19 338 LEU A O 1
ATOM 2702 N N . LYS A 1 339 ? 8.031 -8.804 -1.504 1.00 96.56 339 LYS A N 1
ATOM 2703 C CA . LYS A 1 339 ? 7.396 -10.025 -2.010 1.00 96.56 339 LYS A CA 1
ATOM 2704 C C . LYS A 1 339 ? 7.366 -10.031 -3.534 1.00 96.56 339 LYS A C 1
ATOM 2706 O O . LYS A 1 339 ? 7.084 -9.008 -4.158 1.00 96.56 339 LYS A O 1
ATOM 2711 N N . ILE A 1 340 ? 7.632 -11.198 -4.123 1.00 97.81 340 ILE A N 1
ATOM 2712 C CA . ILE A 1 340 ? 7.560 -11.419 -5.572 1.00 97.81 340 ILE A CA 1
ATOM 2713 C C . ILE A 1 340 ? 6.657 -12.616 -5.850 1.00 97.81 340 ILE A C 1
ATOM 2715 O O . ILE A 1 340 ? 6.875 -13.714 -5.329 1.00 97.81 340 ILE A O 1
ATOM 2719 N N . TRP A 1 341 ? 5.674 -12.410 -6.719 1.00 98.25 341 TRP A N 1
ATOM 2720 C CA . TRP A 1 341 ? 4.782 -13.447 -7.216 1.00 98.25 341 TRP A CA 1
ATOM 2721 C C . TRP A 1 341 ? 5.080 -13.736 -8.680 1.00 98.25 341 TRP A C 1
ATOM 2723 O O . TRP A 1 341 ? 5.164 -12.816 -9.491 1.00 98.25 341 TRP A O 1
ATOM 2733 N N . LYS A 1 342 ? 5.193 -15.016 -9.028 1.00 98.25 342 LYS A N 1
ATOM 2734 C CA . LYS A 1 342 ? 5.141 -15.482 -10.411 1.00 98.25 342 LYS A CA 1
ATOM 2735 C C . LYS A 1 342 ? 3.688 -15.506 -10.869 1.00 98.25 342 LYS A C 1
ATOM 2737 O O . LYS A 1 342 ? 2.822 -16.007 -10.150 1.00 98.25 342 LYS A O 1
ATOM 2742 N N . ILE A 1 343 ? 3.440 -14.984 -12.063 1.00 98.06 343 ILE A N 1
ATOM 2743 C CA . ILE A 1 343 ? 2.099 -14.896 -12.638 1.00 98.06 343 ILE A CA 1
ATOM 2744 C C . ILE A 1 343 ? 1.873 -16.102 -13.551 1.00 98.06 343 ILE A C 1
ATOM 2746 O O . ILE A 1 343 ? 2.610 -16.314 -14.513 1.00 98.06 343 ILE A O 1
ATOM 2750 N N . ASN A 1 344 ? 0.856 -16.899 -13.244 1.00 97.31 344 ASN A N 1
ATOM 2751 C CA . ASN A 1 344 ? 0.408 -18.017 -14.062 1.00 97.31 344 ASN A CA 1
ATOM 2752 C C . ASN A 1 344 ? -0.886 -17.611 -14.765 1.00 97.31 344 ASN A C 1
ATOM 2754 O O . ASN A 1 344 ? -1.905 -17.368 -14.120 1.00 97.31 344 ASN A O 1
ATOM 2758 N N . TYR A 1 345 ? -0.850 -17.538 -16.092 1.00 96.88 345 TYR A N 1
ATOM 2759 C CA . TYR A 1 345 ? -2.010 -17.144 -16.883 1.00 96.88 345 TYR A CA 1
ATOM 2760 C C . TYR A 1 345 ? -2.920 -18.342 -17.171 1.00 96.88 345 TYR A C 1
ATOM 2762 O O . TYR A 1 345 ? -2.467 -19.301 -17.803 1.00 96.88 345 TYR A O 1
ATOM 2770 N N . PRO A 1 346 ? -4.210 -18.276 -16.801 1.00 94.94 346 PRO A N 1
ATOM 2771 C CA . PRO A 1 346 ? -5.219 -19.168 -17.351 1.00 94.94 346 PRO A CA 1
ATOM 2772 C C . PRO A 1 346 ? -5.232 -19.132 -18.890 1.00 94.94 346 PRO A C 1
ATOM 2774 O O . PRO A 1 346 ? -4.927 -18.111 -19.519 1.00 94.94 346 PRO A O 1
ATOM 2777 N N . SER A 1 347 ? -5.563 -20.269 -19.509 1.00 91.62 347 SER A N 1
ATOM 2778 C CA . SER A 1 347 ? -5.486 -20.440 -20.972 1.00 91.62 347 SER A CA 1
ATOM 2779 C C . SER A 1 347 ? -6.428 -19.520 -21.763 1.00 91.62 347 SER A C 1
ATOM 2781 O O . SER A 1 347 ? -6.142 -19.179 -22.908 1.00 91.62 347 SER A O 1
ATOM 2783 N N . ASP A 1 348 ? -7.511 -19.070 -21.137 1.00 93.56 348 ASP A N 1
ATOM 2784 C CA . ASP A 1 348 ? -8.558 -18.213 -21.690 1.00 93.56 348 ASP A CA 1
ATOM 2785 C C . ASP A 1 348 ? -8.243 -16.709 -21.617 1.00 93.56 348 ASP A C 1
ATOM 2787 O O . ASP A 1 348 ? -8.942 -15.909 -22.246 1.00 93.56 348 ASP A O 1
ATOM 2791 N N . VAL A 1 349 ? -7.179 -16.298 -20.913 1.00 94.88 349 VAL A N 1
ATOM 2792 C CA . VAL A 1 349 ? -6.780 -14.883 -20.836 1.00 94.88 349 VAL A CA 1
ATOM 2793 C C . VAL A 1 349 ? -6.378 -14.378 -22.221 1.00 94.88 349 VAL A C 1
ATOM 2795 O O . VAL A 1 349 ? -5.473 -14.924 -22.857 1.00 94.88 349 VAL A O 1
ATOM 2798 N N . LYS A 1 350 ? -6.994 -13.282 -22.668 1.00 95.00 350 LYS A N 1
ATOM 2799 C CA . LYS A 1 350 ? -6.685 -12.624 -23.944 1.00 95.00 350 LYS A CA 1
ATOM 2800 C C . LYS A 1 350 ? -5.890 -11.340 -23.728 1.00 95.00 350 LYS A C 1
ATOM 2802 O O . LYS A 1 350 ? -6.104 -10.623 -22.748 1.00 95.00 350 LYS A O 1
ATOM 2807 N N . THR A 1 351 ? -4.992 -11.050 -24.663 1.00 96.00 351 THR A N 1
ATOM 2808 C CA . THR A 1 351 ? -4.356 -9.735 -24.768 1.00 96.00 351 THR A CA 1
ATOM 2809 C C . THR A 1 351 ? -5.371 -8.703 -25.257 1.00 96.00 351 THR A C 1
ATOM 2811 O O . THR A 1 351 ? -6.374 -9.048 -25.888 1.00 96.00 351 THR A O 1
ATOM 2814 N N . ASN A 1 352 ? -5.124 -7.435 -24.948 1.00 94.50 352 ASN A N 1
ATOM 2815 C CA . ASN A 1 352 ? -5.951 -6.322 -25.385 1.00 94.50 352 ASN A CA 1
ATOM 2816 C C . ASN A 1 352 ? -5.054 -5.140 -25.762 1.00 94.50 352 ASN A C 1
ATOM 2818 O O . ASN A 1 352 ? -4.417 -4.539 -24.901 1.00 94.50 352 ASN A O 1
ATOM 2822 N N . SER A 1 353 ? -5.030 -4.795 -27.051 1.00 93.31 353 SER A N 1
ATOM 2823 C CA . SER A 1 353 ? -4.163 -3.750 -27.607 1.00 93.31 353 SER A CA 1
ATOM 2824 C C . SER A 1 353 ? -4.403 -2.361 -27.015 1.00 93.31 353 SER A C 1
ATOM 2826 O O . SER A 1 353 ? -3.489 -1.547 -27.049 1.00 93.31 353 SER A O 1
ATOM 2828 N N . VAL A 1 354 ? -5.576 -2.109 -26.420 1.00 91.25 354 VAL A N 1
ATOM 2829 C CA . VAL A 1 354 ? -5.879 -0.867 -25.681 1.00 91.25 354 VAL A CA 1
ATOM 2830 C C . VAL A 1 354 ? -4.833 -0.580 -24.600 1.00 91.25 354 VAL A C 1
ATOM 2832 O O . VAL A 1 354 ? -4.493 0.573 -24.340 1.00 91.25 354 VAL A O 1
ATOM 2835 N N . TYR A 1 355 ? -4.274 -1.625 -23.988 1.00 92.94 355 TYR A N 1
ATOM 2836 C CA . TYR A 1 355 ? -3.259 -1.473 -22.951 1.00 92.94 355 TYR A CA 1
ATOM 2837 C C . TYR A 1 355 ? -1.879 -1.062 -23.484 1.00 92.94 355 TYR A C 1
ATOM 2839 O O . TYR A 1 355 ? -1.046 -0.637 -22.692 1.00 92.94 355 TYR A O 1
ATOM 2847 N N . LEU A 1 356 ? -1.645 -1.130 -24.798 1.00 92.62 356 LEU A N 1
ATOM 2848 C CA . LEU A 1 356 ? -0.411 -0.655 -25.439 1.00 92.62 356 LEU A CA 1
ATOM 2849 C C . LEU A 1 356 ? -0.490 0.819 -25.857 1.00 92.62 356 LEU A C 1
ATOM 2851 O O . LEU A 1 356 ? 0.502 1.382 -26.320 1.00 92.62 356 LEU A O 1
ATOM 2855 N N . GLU A 1 357 ? -1.656 1.452 -25.724 1.00 88.81 357 GLU A N 1
ATOM 2856 C CA . GLU A 1 357 ? -1.835 2.843 -26.124 1.00 88.81 357 GLU A CA 1
ATOM 2857 C C . GLU A 1 357 ? -1.092 3.812 -25.196 1.00 88.81 357 GLU A C 1
ATOM 2859 O O . GLU A 1 357 ? -1.018 3.630 -23.979 1.00 88.81 357 GLU A O 1
ATOM 2864 N N . THR A 1 358 ? -0.551 4.876 -25.791 1.00 87.38 358 THR A N 1
ATOM 2865 C CA . THR A 1 358 ? 0.238 5.905 -25.097 1.00 87.38 358 THR A CA 1
ATOM 2866 C C . THR A 1 358 ? -0.583 7.128 -24.688 1.00 87.38 358 THR A C 1
ATOM 2868 O O . THR A 1 358 ? -0.063 8.026 -24.025 1.00 87.38 358 THR A O 1
ATOM 2871 N N . ALA A 1 359 ? -1.871 7.150 -25.040 1.00 85.62 359 ALA A N 1
ATOM 2872 C CA . ALA A 1 359 ? -2.844 8.148 -24.617 1.00 85.62 359 ALA A CA 1
ATOM 2873 C C . ALA A 1 359 ? -3.857 7.538 -23.635 1.00 85.62 359 ALA A C 1
ATOM 2875 O O . ALA A 1 359 ? -4.114 6.335 -23.639 1.00 85.62 359 ALA A O 1
ATOM 2876 N N . TYR A 1 360 ? -4.443 8.378 -22.781 1.00 80.12 360 TYR A N 1
ATOM 2877 C CA . TYR A 1 360 ? -5.532 7.954 -21.904 1.00 80.12 360 TYR A CA 1
ATOM 2878 C C . TYR A 1 360 ? -6.799 7.700 -22.724 1.00 80.12 360 TYR A C 1
ATOM 2880 O O . TYR A 1 360 ? -7.222 8.568 -23.483 1.00 80.12 360 TYR A O 1
ATOM 2888 N N . GLN A 1 361 ? -7.435 6.545 -22.510 1.00 78.00 361 GLN A N 1
ATOM 2889 C CA . GLN A 1 361 ? -8.718 6.197 -23.138 1.00 78.00 361 GLN A CA 1
ATOM 2890 C C . GLN A 1 361 ? -9.819 7.202 -22.795 1.00 78.00 361 GLN A C 1
ATOM 2892 O O . GLN A 1 361 ? -10.612 7.596 -23.645 1.00 78.00 361 GLN A O 1
ATOM 2897 N N . ASN A 1 362 ? -9.852 7.629 -21.532 1.00 79.75 362 ASN A N 1
ATOM 2898 C CA . ASN A 1 362 ? -10.759 8.653 -21.044 1.00 79.75 362 ASN A CA 1
ATOM 2899 C C . ASN A 1 362 ? -9.946 9.902 -20.665 1.00 79.75 362 ASN A C 1
ATOM 2901 O O . ASN A 1 362 ? -9.246 9.883 -19.649 1.00 79.75 362 ASN A O 1
ATOM 2905 N N . PRO A 1 363 ? -10.034 10.998 -21.441 1.00 75.69 363 PRO A N 1
ATOM 2906 C CA . PRO A 1 363 ? -9.329 12.241 -21.137 1.00 75.69 363 PRO A CA 1
ATOM 2907 C C . PRO A 1 363 ? -9.672 12.823 -19.757 1.00 75.69 363 PRO A C 1
ATOM 2909 O O . PRO A 1 363 ? -8.832 13.493 -19.158 1.00 75.69 363 PRO A O 1
ATOM 2912 N N . SER A 1 364 ? -10.864 12.540 -19.218 1.00 74.12 364 SER A N 1
ATOM 2913 C CA . SER A 1 364 ? -11.320 13.036 -17.910 1.00 74.12 364 SER A CA 1
ATOM 2914 C C . SER A 1 364 ? -10.484 12.511 -16.738 1.00 74.12 364 SER A C 1
ATOM 2916 O O . SER A 1 364 ? -10.412 13.153 -15.696 1.00 74.12 364 SER A O 1
ATOM 2918 N N . VAL A 1 365 ? -9.792 11.387 -16.927 1.00 75.62 365 VAL A N 1
ATOM 2919 C CA . VAL A 1 365 ? -8.924 10.746 -15.925 1.00 75.62 365 VAL A CA 1
ATOM 2920 C C . VAL A 1 365 ? -7.605 11.511 -15.724 1.00 75.62 365 VAL A C 1
ATOM 2922 O O . VAL A 1 365 ? -6.873 11.278 -14.769 1.00 75.62 365 VAL A O 1
ATOM 2925 N N . THR A 1 366 ? -7.290 12.472 -16.599 1.00 64.69 366 THR A N 1
ATOM 2926 C CA . THR A 1 366 ? -6.072 13.294 -16.484 1.00 64.69 366 THR A CA 1
ATOM 2927 C C . THR A 1 366 ? -6.201 14.468 -15.512 1.00 64.69 366 THR A C 1
ATOM 2929 O O . THR A 1 366 ? -5.197 15.107 -15.189 1.00 64.69 366 THR A O 1
ATOM 2932 N N . PHE A 1 367 ? -7.412 14.774 -15.035 1.00 56.16 367 PHE A N 1
ATOM 2933 C CA . PHE A 1 367 ? -7.648 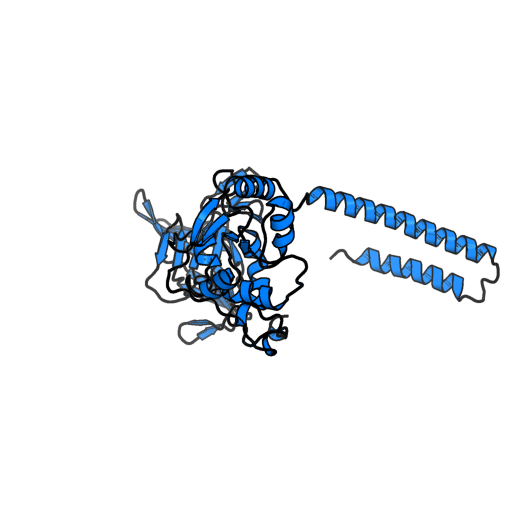15.921 -14.166 1.00 56.16 367 PHE A CA 1
ATOM 2934 C C . PHE A 1 367 ? -7.562 15.537 -12.693 1.00 56.16 367 PHE A C 1
ATOM 2936 O O . PHE A 1 367 ? -8.252 14.643 -12.215 1.00 56.16 367 PHE A O 1
ATOM 2943 N N . VAL A 1 368 ? -6.751 16.286 -11.950 1.00 55.38 368 VAL A N 1
ATOM 2944 C CA . VAL A 1 368 ? -6.720 16.223 -10.491 1.00 55.38 368 VAL A CA 1
ATOM 2945 C C . VAL A 1 368 ? -8.020 16.829 -9.945 1.00 55.38 368 VAL A C 1
ATOM 2947 O O . VAL A 1 368 ? -8.276 18.020 -10.139 1.00 55.38 368 VAL A O 1
ATOM 2950 N N . ASN A 1 369 ? -8.850 16.034 -9.268 1.00 57.19 369 ASN A N 1
ATOM 2951 C CA . ASN A 1 369 ? -10.069 16.516 -8.627 1.00 57.19 369 ASN A CA 1
ATOM 2952 C C . ASN A 1 369 ? -9.719 17.387 -7.413 1.00 57.19 369 ASN A C 1
ATOM 2954 O O . ASN A 1 369 ? -9.056 16.958 -6.467 1.00 57.19 369 ASN A O 1
ATOM 2958 N N . LYS A 1 370 ? -10.191 18.635 -7.469 1.00 55.50 370 LYS A N 1
ATOM 2959 C CA . LYS A 1 370 ? -9.947 19.674 -6.464 1.00 55.50 370 LYS A CA 1
ATOM 2960 C C . LYS A 1 370 ? -10.589 19.376 -5.110 1.00 55.50 370 LYS A C 1
ATOM 2962 O O . LYS A 1 370 ? -10.171 19.974 -4.133 1.00 55.50 370 LYS A O 1
ATOM 2967 N N . GLU A 1 371 ? -11.574 18.482 -5.036 1.00 56.53 371 GLU A N 1
ATOM 2968 C CA . GLU A 1 371 ? -12.206 18.092 -3.767 1.00 56.53 371 GLU A CA 1
ATOM 2969 C C . GLU A 1 371 ? -11.265 17.305 -2.842 1.00 56.53 371 GLU A C 1
ATOM 2971 O O . GLU A 1 371 ? -11.533 17.204 -1.650 1.00 56.53 371 GLU A O 1
ATOM 2976 N N . TYR A 1 372 ? -10.164 16.759 -3.372 1.00 55.03 372 TYR A N 1
ATOM 2977 C CA . TYR A 1 372 ? -9.211 15.939 -2.621 1.00 55.03 372 TYR A CA 1
ATOM 2978 C C . TYR A 1 372 ? -7.947 16.691 -2.154 1.00 55.03 372 TYR A C 1
ATOM 2980 O O . TYR A 1 372 ? -7.053 16.047 -1.601 1.00 55.03 372 TYR A O 1
ATOM 2988 N N . TYR A 1 373 ? -7.858 18.016 -2.366 1.00 42.91 373 TYR A N 1
ATOM 2989 C CA . TYR A 1 373 ? -6.695 18.857 -2.024 1.00 42.91 373 TYR A CA 1
ATOM 2990 C C . TYR A 1 373 ? -7.020 20.012 -1.081 1.00 42.91 373 TYR A C 1
ATOM 2992 O O . TYR A 1 373 ? -8.047 20.691 -1.304 1.00 42.91 373 TYR A O 1
#

Sequence (373 aa):
MEQKPSFLFAFLVFSIVDYVTFNEKIKNKAVKVAAYVIVVILVLYIFNGFAKVTLANSKAIGPIYNPQWQQAGIWVKENTPKDAVFVHWWDYGYLVQTGFERATVTDGGNAIGPWNYYVGRHVLTAQNQTEPLSFLKTHDVSYLLIISDEIGKYPAFSSIGSDENYDRYSWISTFVLDPNIQETRNTTVLIYGGGYPFDEDFVYQGKLFPRQASGIGAFLLPLSNSGNNSVLLQPTAIVVSNGEQFKIPLECVFVNGKEINFENKGISGCLRIIPSIDEQNRINPNGAALYLSPRVRRTLFARLYIYGLDSDIYKLVYIDEDKGAPLVVWRGRLIGPLKIWKINYPSDVKTNSVYLETAYQNPSVTFVNKEYY

Secondary structure (DSSP, 8-state):
---HHHHHHHHHHHHHHHHHHH-TT---HHHHHHHHHHHHHHHHHHHHHHHHHHHHHHHHH--SS-HHHHHHHHHHHHHS-TT-EEE--GGGHHHIIIII--EES--TT-SSHHHHHHIIIIIIT-SSSSTTHHHHHHTTEEEEEE-THHHHHHHHHHHHT--TT-SS----EEEEE-S--EE-SSEEEEEEEEEEE-SS-EEETTEEE-TTTEEEEEEEEEEEEETTEEEEPPPEEEEEETTEEEEEEEEEEEETTEEEE-SS-SEEEEEEEEEEE-TT--EEEEEEEEEE-HHHHTSHHIIIIIS----SSEEEEEE-GGGT--SEEETTEEE---EEEEE---TT----GGGG-SS-SSGGGGSPPGGG-